Protein AF-A0A8T5R331-F1 (afdb_monomer)

Mean predicted aligned error: 13.22 Å

Radius of gyration: 28.79 Å; Cα contacts (8 Å, |Δi|>4): 575; chains: 1; bounding box: 111×55×76 Å

Solvent-accessible surface area (backbone atoms only — not comparable to full-atom values): 26277 Å² total; per-residue (Å²): 135,87,88,84,88,88,77,85,86,79,84,80,80,79,75,79,83,68,65,70,76,63,54,72,48,73,78,81,74,78,74,43,80,43,87,79,92,55,60,28,63,57,47,35,49,50,54,51,51,52,33,51,50,40,37,52,48,16,42,52,48,32,25,62,51,24,81,69,64,48,37,61,81,94,49,58,39,88,70,86,44,42,94,23,76,32,60,92,70,46,75,51,62,64,52,68,46,57,54,54,46,48,51,30,46,49,50,13,38,48,30,28,49,62,34,69,52,68,56,60,93,76,90,85,83,92,80,87,68,63,71,63,52,48,52,55,52,45,51,53,49,49,50,52,47,48,20,50,45,31,24,72,76,63,36,68,34,44,11,48,53,46,44,49,51,47,47,44,51,49,45,51,47,57,58,44,48,74,76,34,65,72,58,33,68,35,72,61,44,32,52,50,25,50,56,40,56,78,40,20,39,65,37,32,18,50,12,28,39,35,41,17,37,29,30,15,32,45,15,57,27,41,22,67,68,56,83,56,34,57,65,62,17,48,50,26,49,52,39,22,52,54,26,40,47,50,21,50,52,26,53,51,27,54,75,73,73,49,80,58,65,25,62,50,23,51,41,37,20,49,37,46,29,49,44,53,52,48,45,39,73,71,34,61,74,53,34,48,54,49,23,30,52,45,32,50,52,23,50,52,53,35,42,76,72,73,42,74,65,45,81,38,63,29,87,54,59,70,39,56,20,21,40,32,34,79,92,45,79,95,50,69,50,71,48,46,72,68,69,51,39,57,68,65,36,27,56,54,43,13,44,50,65,30,40,70,95,69,57,66,71,47,31,50,54,39,42,70,46,49,39,59,48,47,46,51,54,34,38,50,48,53,33,49,46,52,50,38,58,73,70,37,50,48,21,72,74,69,74,48,53,65,70,57,34,43,46,43,44,58,63,44,50,43,48,52,52,50,50,56,50,49,52,56,52,49,53,52,40,37,72,65,38,53,55,47,48,45,28,53,52,46,55,74,44,50,68,46,44,34,30,33,44,39,48,34,54,49,54,58,53,60,66,72,56,72,74,80,79,77,77,91,79,88,90,85,83,81,90,85,88,85,84,90,134

Secondary structure (DSSP, 8-state):
--------------PPPP-GGGGGSPPPPPPPP---SS-HHHHHHHHHHHHHHHHHHHHHHHHHHTTTSSS-TT--BTTTB-S-SS-TTGGG---HHHHHHHHHHHHHHHHHHHTT-----S-------SHHHHHHHHHHHHHHHHHHHHHHHH-HHHHHHHHHHHHHHHHHHHHHHTT-HHHHTSHHHHHHHHHHHHHHHHHHHHHHHHHHHHHHHHHHHHHHHTTT-HHHHHHHHHHHHHHHHHHHHHHHHHHTT---HHHHHHHHHHHHHHHHHHHHHH-HHHHHHHHHHHHHHHHHHHHHTT---EEE--TTT-SS-EEE-TTSTT-EEE--GGGGTHHHHHHHHHHHHH-SS--HHHHHHHHHHHHHHHHHHHHHHHHHHHHHHHS-HHHHHHT--HHHHHHIIIIIIHHHHHHHHHHHHHHHHHHH-HHHHHHHHHHHTGGGS--HHHHHHHHHHHHHSPPP-----------------

Foldseek 3Di:
DDDDDDDDDDDDPDDDDDDDVRNVADDQDAFAAFDPVDFLVRVQVVLVVLLVVLLVVLQVVCCVLCVNPSANPPDDDLQPGDPFLDPVVCLQVDRPLRLLLLVLLLLLLLLLLLLLFAADPDDDDDDDDPPVLCVVVCVVVVLLVVLVCLCVVSNNSSSSLSVSVVSLVVSVVSVVVVVVNVVSRRPNNNVSNVVSPLVSLQSNLVSLQSQLSSLSNCLSNCCVRVVRPNVSSVVSSVSSSLSNVLSVLSVSCSVVVHDQQLSQLVSQLSSQLSSVLSCLSSPVVNQLVLQLVLQVVLVVVLVVVVADWDFDADPRHRGRFWIDRPVQPPDIDGRGSNLSCSNVLSNQLSSLVSQPPDDPVLSCVLSVPSVVLSRVVSSVLSNQLSCCLRVVCQCVVVVDDSVVSNCCSVVPVSVVVVVVVSVVSVVVSCVSCVSSVVSVVSSVCSLSNNYSNSVVVVVVVVVVPDDPPPDPDDDDDDDDDDDDD

Structure (mmCIF, N/CA/C/O backbone):
data_AF-A0A8T5R331-F1
#
_entry.id   AF-A0A8T5R331-F1
#
loop_
_atom_site.group_PDB
_atom_site.id
_atom_site.type_symbol
_atom_site.label_atom_id
_atom_site.label_alt_id
_atom_site.label_comp_id
_atom_site.label_asym_id
_atom_site.label_entity_id
_atom_site.label_seq_id
_atom_site.pdbx_PDB_ins_code
_atom_site.Cartn_x
_atom_site.Cartn_y
_atom_site.Cartn_z
_atom_site.occupancy
_atom_site.B_iso_or_equiv
_atom_site.auth_seq_id
_atom_site.auth_comp_id
_atom_site.auth_asym_id
_atom_site.auth_atom_id
_atom_site.pdbx_PDB_model_num
ATOM 1 N N . MET A 1 1 ? -69.167 2.497 28.997 1.00 33.81 1 MET A N 1
ATOM 2 C CA . MET A 1 1 ? -68.947 1.147 28.441 1.00 33.81 1 MET A CA 1
ATOM 3 C C . MET A 1 1 ? -68.325 1.298 27.061 1.00 33.81 1 MET A C 1
ATOM 5 O O . MET A 1 1 ? -68.889 2.019 26.259 1.00 33.81 1 MET A O 1
ATOM 9 N N . ALA A 1 2 ? -67.152 0.680 26.890 1.00 30.20 2 ALA A N 1
ATOM 10 C CA . ALA A 1 2 ? -66.424 0.306 25.669 1.00 30.20 2 ALA A CA 1
ATOM 11 C C . ALA A 1 2 ? -66.342 1.267 24.458 1.00 30.20 2 ALA A C 1
ATOM 13 O O . ALA A 1 2 ? -67.303 1.500 23.734 1.00 30.20 2 ALA A O 1
ATOM 14 N N . THR A 1 3 ? -65.106 1.695 24.197 1.00 32.66 3 THR A N 1
ATOM 15 C CA . THR A 1 3 ? -64.553 2.220 22.944 1.00 32.66 3 THR A CA 1
ATOM 16 C C . THR A 1 3 ? -64.000 1.083 22.063 1.00 32.66 3 THR A C 1
ATOM 18 O O . THR A 1 3 ? -63.359 0.167 22.571 1.00 32.66 3 THR A O 1
ATOM 21 N N . SER A 1 4 ? -64.173 1.172 20.740 1.00 31.27 4 SER A N 1
ATOM 22 C CA . SER A 1 4 ? -63.392 0.455 19.708 1.00 31.27 4 SER A CA 1
ATOM 23 C C . SER A 1 4 ? -63.536 1.236 18.390 1.00 31.27 4 SER A C 1
ATOM 25 O O . SER A 1 4 ? -64.661 1.534 18.014 1.00 31.27 4 SER A O 1
ATOM 27 N N . GLY A 1 5 ? -62.516 1.662 17.642 1.00 28.34 5 GLY A N 1
ATOM 28 C CA . GLY A 1 5 ? -61.139 1.185 17.549 1.00 28.34 5 GLY A CA 1
ATOM 29 C C . GLY A 1 5 ? -60.951 0.402 16.246 1.00 28.34 5 GLY A C 1
ATOM 30 O O . GLY A 1 5 ? -60.851 -0.816 16.293 1.00 28.34 5 GLY A O 1
ATOM 31 N N . THR A 1 6 ? -60.935 1.078 15.092 1.00 28.17 6 THR A N 1
ATOM 32 C CA . THR A 1 6 ? -60.558 0.492 13.792 1.00 28.17 6 THR A CA 1
ATOM 33 C C . THR A 1 6 ? -59.175 1.001 13.395 1.00 28.17 6 THR A C 1
ATOM 35 O O . THR A 1 6 ? -59.018 2.171 13.055 1.00 28.17 6 THR A O 1
ATOM 38 N N . THR A 1 7 ? -58.172 0.127 13.465 1.00 33.16 7 THR A N 1
ATOM 39 C CA . THR A 1 7 ? -56.818 0.358 12.943 1.00 33.16 7 THR A CA 1
ATOM 40 C C . THR A 1 7 ? -56.583 -0.504 11.709 1.00 33.16 7 THR A C 1
ATOM 42 O O . THR A 1 7 ? -56.730 -1.725 11.771 1.00 33.16 7 THR A O 1
ATOM 45 N N . ASP A 1 8 ? -56.192 0.162 10.624 1.00 30.70 8 ASP A N 1
ATOM 46 C CA . ASP A 1 8 ? -55.726 -0.398 9.357 1.00 30.70 8 ASP A CA 1
ATOM 47 C C . ASP A 1 8 ? -54.568 -1.391 9.535 1.00 30.70 8 ASP A C 1
ATOM 49 O O . ASP A 1 8 ? -53.569 -1.117 10.206 1.00 30.70 8 ASP A O 1
ATOM 53 N N . ALA A 1 9 ? -54.680 -2.535 8.861 1.00 32.44 9 ALA A N 1
ATOM 54 C CA . ALA A 1 9 ? -53.625 -3.528 8.739 1.00 32.44 9 ALA A CA 1
ATOM 55 C C . ALA A 1 9 ? -52.688 -3.169 7.571 1.00 32.44 9 ALA A C 1
ATOM 57 O O . ALA A 1 9 ? -52.992 -3.408 6.404 1.00 32.44 9 ALA A O 1
ATOM 58 N N . GLY A 1 10 ? -51.516 -2.614 7.890 1.00 29.31 10 GLY A N 1
ATOM 59 C CA . GLY A 1 10 ? -50.411 -2.447 6.946 1.00 29.31 10 GLY A CA 1
ATOM 60 C C . GLY A 1 10 ? -49.693 -3.774 6.685 1.00 29.31 10 GLY A C 1
ATOM 61 O O . GLY A 1 10 ? -49.099 -4.364 7.584 1.00 29.31 10 GLY A O 1
ATOM 62 N N . THR A 1 11 ? -49.719 -4.239 5.438 1.00 31.70 11 THR A N 1
ATOM 63 C CA . THR A 1 11 ? -49.038 -5.452 4.969 1.00 31.70 11 THR A CA 1
ATOM 64 C C . THR A 1 11 ? -47.511 -5.335 5.076 1.00 31.70 11 THR A C 1
ATOM 66 O O . THR A 1 11 ? -46.875 -4.598 4.316 1.00 31.70 11 THR A O 1
ATOM 69 N N . THR A 1 12 ? -46.893 -6.109 5.967 1.00 34.09 12 THR A N 1
ATOM 70 C CA . THR A 1 12 ? -45.449 -6.371 5.984 1.00 34.09 12 THR A CA 1
ATOM 71 C C . THR A 1 12 ? -45.083 -7.286 4.815 1.00 34.09 12 THR A C 1
ATOM 73 O O . THR A 1 12 ? -45.398 -8.471 4.785 1.00 34.09 12 THR A O 1
ATOM 76 N N . LYS A 1 13 ? -44.406 -6.724 3.811 1.00 33.16 13 LYS A N 1
ATOM 77 C CA . LYS A 1 13 ? -43.889 -7.455 2.648 1.00 33.16 13 LYS A CA 1
ATOM 78 C C . LYS A 1 13 ? -42.747 -8.380 3.092 1.00 33.16 13 LYS A C 1
ATOM 80 O O . LYS A 1 13 ? -41.598 -7.949 3.202 1.00 33.16 13 LYS A O 1
ATOM 85 N N . GLU A 1 14 ? -43.070 -9.638 3.370 1.00 36.59 14 GLU A N 1
ATOM 86 C CA . GLU A 1 14 ? -42.118 -10.682 3.749 1.00 36.59 14 GLU A CA 1
ATOM 87 C C . GLU A 1 14 ? -41.097 -10.892 2.610 1.00 36.59 14 GLU A C 1
ATOM 89 O O . GLU A 1 14 ? -41.436 -11.275 1.485 1.00 36.59 14 GLU A O 1
ATOM 94 N N . ARG A 1 15 ? -39.828 -10.530 2.846 1.00 42.31 15 ARG A N 1
ATOM 95 C CA . ARG A 1 15 ? -38.770 -10.624 1.826 1.00 42.31 15 ARG A CA 1
ATOM 96 C C . ARG A 1 15 ? -38.346 -12.084 1.661 1.00 42.31 15 ARG A C 1
ATOM 98 O O . ARG A 1 15 ? -37.941 -12.720 2.629 1.00 42.31 15 ARG A O 1
ATOM 105 N N . ARG A 1 16 ? -38.384 -12.591 0.420 1.00 43.28 16 ARG A N 1
ATOM 106 C CA . ARG A 1 16 ? -37.976 -13.967 0.078 1.00 43.28 16 ARG A CA 1
ATOM 107 C C . ARG A 1 16 ? -36.545 -14.278 0.562 1.00 43.28 16 ARG A C 1
ATOM 109 O O . ARG A 1 16 ? -35.665 -13.426 0.409 1.00 43.28 16 ARG A O 1
ATOM 116 N N . PRO A 1 17 ? -36.284 -15.495 1.072 1.00 44.50 17 PRO A N 1
ATOM 117 C CA . PRO A 1 17 ? -34.953 -15.901 1.507 1.00 44.50 17 PRO A CA 1
ATOM 118 C C . PRO A 1 17 ? -33.964 -15.939 0.332 1.00 44.50 17 PRO A C 1
ATOM 120 O O . PRO A 1 17 ? -34.271 -16.437 -0.752 1.00 44.50 17 PRO A O 1
ATOM 123 N N . LEU A 1 18 ? -32.761 -15.398 0.551 1.00 46.50 18 LEU A N 1
ATOM 124 C CA . LEU A 1 18 ? -31.665 -15.429 -0.421 1.00 46.50 18 LEU A CA 1
ATOM 125 C C . LEU A 1 18 ? -31.154 -16.870 -0.585 1.00 46.50 18 LEU A C 1
ATOM 127 O O . LEU A 1 18 ? -30.827 -17.522 0.403 1.00 46.50 18 LEU A O 1
ATOM 131 N N . THR A 1 19 ? -31.039 -17.350 -1.824 1.00 46.94 19 THR A N 1
ATOM 132 C CA . THR A 1 19 ? -30.515 -18.685 -2.163 1.00 46.94 19 THR A CA 1
ATOM 133 C C . THR A 1 19 ? -29.157 -18.602 -2.880 1.00 46.94 19 THR A C 1
ATOM 135 O O . THR A 1 19 ? -28.796 -17.579 -3.469 1.00 46.94 19 THR A O 1
ATOM 138 N N . GLY A 1 20 ? -28.362 -19.676 -2.810 1.00 55.81 20 GLY A N 1
ATOM 139 C CA . GLY A 1 20 ? -27.082 -19.798 -3.525 1.00 55.81 20 GLY A CA 1
ATOM 140 C C . GLY A 1 20 ? -25.927 -18.980 -2.929 1.00 55.81 20 GLY A C 1
ATOM 141 O O . GLY A 1 20 ? -25.828 -18.801 -1.716 1.00 55.81 20 GLY A O 1
ATOM 142 N N . TRP A 1 21 ? -25.021 -18.477 -3.776 1.00 46.25 21 TRP A N 1
ATOM 143 C CA . TRP A 1 21 ? -23.855 -17.683 -3.346 1.00 46.25 21 TRP A CA 1
ATOM 144 C C . TRP A 1 21 ? -24.245 -16.393 -2.604 1.00 46.25 21 TRP A C 1
ATOM 146 O O . TRP A 1 21 ? -23.499 -15.933 -1.743 1.00 46.25 21 TRP A O 1
ATOM 156 N N . ARG A 1 22 ? -25.447 -15.857 -2.864 1.00 43.72 22 ARG A N 1
ATOM 157 C CA . ARG A 1 22 ? -26.000 -14.684 -2.169 1.00 43.72 22 ARG A CA 1
ATOM 158 C C . ARG A 1 22 ? -26.316 -14.951 -0.698 1.00 43.72 22 ARG A C 1
ATOM 160 O O . ARG A 1 22 ? -26.233 -14.029 0.100 1.00 43.72 22 ARG A O 1
ATOM 167 N N . ALA A 1 23 ? -26.608 -16.198 -0.322 1.00 55.00 23 ALA A N 1
ATOM 168 C CA . ALA A 1 23 ? -26.768 -16.586 1.082 1.00 55.00 23 ALA A CA 1
ATOM 169 C C . ALA A 1 23 ? -25.434 -16.576 1.854 1.00 55.00 23 ALA A C 1
ATOM 171 O O . ALA A 1 23 ? -25.432 -16.521 3.081 1.00 55.00 23 ALA A O 1
ATOM 172 N N . LYS A 1 24 ? -24.301 -16.633 1.137 1.00 51.09 24 LYS A N 1
ATOM 173 C CA . LYS A 1 24 ? -22.944 -16.555 1.703 1.00 51.09 24 LYS A CA 1
ATOM 174 C C . LYS A 1 24 ? -22.412 -15.122 1.777 1.00 51.09 2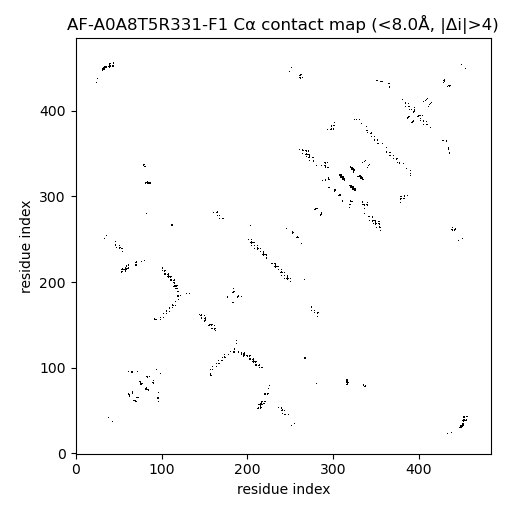4 LYS A C 1
ATOM 176 O O . LYS A 1 24 ? -21.354 -14.915 2.370 1.00 51.09 24 LYS A O 1
ATOM 181 N N . LEU A 1 25 ? -23.106 -14.152 1.175 1.00 48.53 25 LEU A N 1
ATOM 182 C CA . LEU A 1 25 ? -22.772 -12.746 1.361 1.00 48.53 25 LEU A CA 1
ATOM 183 C C . LEU A 1 25 ? -23.097 -12.349 2.807 1.00 48.53 25 LEU A C 1
ATOM 185 O O . LEU A 1 25 ? -24.138 -12.760 3.330 1.00 48.53 25 LEU A O 1
ATOM 189 N N . PRO A 1 26 ? -22.238 -11.555 3.464 1.00 51.84 26 PRO A N 1
ATOM 190 C CA . PRO A 1 26 ? -22.545 -11.015 4.780 1.00 51.84 26 PRO A CA 1
ATOM 191 C C . PRO A 1 26 ? -23.885 -10.282 4.728 1.00 51.84 26 PRO A C 1
ATOM 193 O O . PRO A 1 26 ? -24.107 -9.462 3.833 1.00 51.84 26 PRO A O 1
ATOM 196 N N . ARG A 1 27 ? -24.783 -10.565 5.680 1.00 51.75 27 ARG A N 1
ATOM 197 C CA . ARG A 1 27 ? -25.959 -9.711 5.871 1.00 51.75 27 ARG A CA 1
ATOM 198 C C . ARG A 1 27 ? -25.455 -8.312 6.200 1.00 51.75 27 ARG A C 1
ATOM 200 O O . ARG A 1 27 ? -24.646 -8.162 7.113 1.00 51.75 27 ARG A O 1
ATOM 207 N N . ILE A 1 28 ? -25.927 -7.326 5.445 1.00 52.62 28 ILE A N 1
ATOM 208 C CA . ILE A 1 28 ? -25.675 -5.915 5.730 1.00 52.62 28 ILE A CA 1
ATOM 209 C C . ILE A 1 28 ? -26.289 -5.638 7.110 1.00 52.62 28 ILE A C 1
ATOM 211 O O . ILE A 1 28 ? -27.498 -5.835 7.250 1.00 52.62 28 ILE A O 1
ATOM 215 N N . PRO A 1 29 ? -25.494 -5.265 8.129 1.00 56.00 29 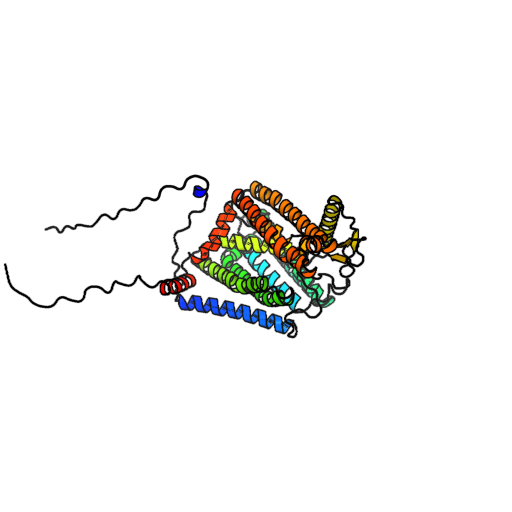PRO A N 1
ATOM 216 C CA . PRO A 1 29 ? -26.029 -4.955 9.447 1.00 56.00 29 PRO A CA 1
ATOM 217 C C . PRO A 1 29 ? -26.989 -3.770 9.365 1.00 56.00 29 PRO A C 1
ATOM 219 O O . PRO A 1 29 ? -26.751 -2.833 8.596 1.00 56.00 29 PRO A O 1
ATOM 222 N N . ASP A 1 30 ? -28.047 -3.796 10.174 1.00 57.00 30 ASP A N 1
ATOM 223 C CA . ASP A 1 30 ? -28.920 -2.635 10.302 1.00 57.00 30 ASP A CA 1
ATOM 224 C C . ASP A 1 30 ? -28.111 -1.426 10.806 1.00 57.00 30 ASP A C 1
ATOM 226 O O . ASP A 1 30 ? -27.179 -1.591 11.604 1.00 57.00 30 ASP A O 1
ATOM 230 N N . PRO A 1 31 ? -28.414 -0.205 10.333 1.00 61.38 31 PRO A N 1
ATOM 231 C CA . PRO A 1 31 ? -27.688 0.984 10.754 1.00 61.38 31 PRO A CA 1
ATOM 232 C C . PRO A 1 31 ? -27.760 1.168 12.274 1.00 61.38 31 PRO A C 1
ATOM 234 O O . PRO A 1 31 ? -28.848 1.166 12.845 1.00 61.38 31 PRO A O 1
ATOM 237 N N . VAL A 1 32 ? -26.610 1.379 12.914 1.00 65.56 32 VAL A N 1
ATOM 238 C CA . VAL A 1 32 ? -26.518 1.608 14.364 1.00 65.56 32 VAL A CA 1
ATOM 239 C C . VAL A 1 32 ? -26.364 3.102 14.609 1.00 65.56 32 VAL A C 1
ATOM 241 O O . VAL A 1 32 ? -25.391 3.685 14.141 1.00 65.56 32 VAL A O 1
ATOM 244 N N . ASP A 1 33 ? -27.306 3.716 15.325 1.00 71.38 33 ASP A N 1
ATOM 245 C CA . ASP A 1 33 ? -27.186 5.098 15.797 1.00 71.38 33 ASP A CA 1
ATOM 246 C C . ASP A 1 33 ? -26.241 5.159 17.005 1.00 71.38 33 ASP A C 1
ATOM 248 O O . ASP A 1 33 ? -26.466 4.500 18.019 1.00 71.38 33 ASP A O 1
ATOM 252 N N . VAL A 1 34 ? -25.154 5.929 16.883 1.00 73.50 34 VAL A N 1
ATOM 253 C CA . VAL A 1 34 ? -24.134 6.056 17.933 1.00 73.50 34 VAL A CA 1
ATOM 254 C C . VAL A 1 34 ? -24.142 7.475 18.485 1.00 73.50 34 VAL A C 1
ATOM 256 O O . VAL A 1 34 ? -23.638 8.408 17.857 1.00 73.50 34 VAL A O 1
ATOM 259 N N . GLU A 1 35 ? -24.665 7.648 19.696 1.00 73.50 35 GLU A N 1
ATOM 260 C CA . GLU A 1 35 ? -24.615 8.930 20.399 1.00 73.50 35 GLU A CA 1
ATOM 261 C C . GLU A 1 35 ? -23.285 9.091 21.151 1.00 73.50 35 GLU A C 1
ATOM 263 O O . GLU A 1 35 ? -22.991 8.388 22.115 1.00 73.50 35 GLU A O 1
ATOM 268 N N . LEU A 1 36 ? -22.453 10.043 20.712 1.00 68.56 36 LEU A N 1
ATOM 269 C CA . LEU A 1 36 ? -21.173 10.367 21.366 1.00 68.56 36 LEU A CA 1
ATOM 270 C C . LEU A 1 36 ? -21.259 11.576 22.314 1.00 68.56 36 LEU A C 1
ATOM 272 O O . LEU A 1 36 ? -20.227 12.019 22.818 1.00 68.56 36 LEU A O 1
ATOM 276 N N . GLY A 1 37 ? -22.453 12.145 22.522 1.00 76.00 37 GLY A N 1
ATOM 277 C CA . GLY A 1 37 ? -22.639 13.371 23.312 1.00 76.00 37 GLY A CA 1
ATOM 278 C C . GLY A 1 37 ? -22.007 14.622 22.682 1.00 76.00 37 GLY A C 1
ATOM 279 O O . GLY A 1 37 ? -21.767 15.613 23.366 1.00 76.00 37 GLY A O 1
ATOM 280 N N . VAL A 1 38 ? -21.703 14.581 21.380 1.00 81.25 38 VAL A N 1
ATOM 281 C CA . VAL A 1 38 ? -21.142 15.698 20.608 1.00 81.25 38 VAL A CA 1
ATOM 282 C C . VAL A 1 38 ? -22.070 15.989 19.438 1.00 81.25 38 VAL A C 1
ATOM 284 O O . VAL A 1 38 ? -22.464 15.074 18.718 1.00 81.25 38 VAL A O 1
ATOM 287 N N . ALA A 1 39 ? -22.386 17.268 19.225 1.00 87.00 39 ALA A N 1
ATOM 288 C CA . ALA A 1 39 ? -23.227 17.691 18.112 1.00 87.00 39 ALA A CA 1
ATOM 289 C C . ALA A 1 39 ? -22.645 17.221 16.756 1.00 87.00 39 ALA A C 1
ATOM 291 O O . ALA A 1 39 ? -21.458 17.469 16.506 1.00 87.00 39 ALA A O 1
ATOM 292 N N . PRO A 1 40 ? -23.459 16.637 15.850 1.00 88.62 40 PRO A N 1
ATOM 293 C CA . PRO A 1 40 ? -23.015 16.125 14.548 1.00 88.62 40 PRO A CA 1
ATOM 294 C C . PRO A 1 40 ? -22.138 17.097 13.751 1.00 88.62 40 PRO A C 1
ATOM 296 O O . PRO A 1 40 ? -21.028 16.765 13.339 1.00 88.62 40 PRO A O 1
ATOM 299 N N . LYS A 1 41 ? -22.589 18.352 13.627 1.00 89.75 41 LYS A N 1
ATOM 300 C CA . LYS A 1 41 ? -21.849 19.418 12.935 1.00 89.75 41 LYS A CA 1
ATOM 301 C C . LYS A 1 41 ? -20.485 19.695 13.576 1.00 89.75 41 LYS A C 1
ATOM 303 O O . LYS A 1 41 ? -19.507 19.903 12.868 1.00 89.75 41 LYS A O 1
ATOM 308 N N . LYS A 1 42 ? -20.407 19.692 14.912 1.00 90.88 42 LYS A N 1
ATOM 309 C CA . LYS A 1 42 ? -19.153 19.938 15.638 1.00 90.88 42 LYS A CA 1
ATOM 310 C C . LYS A 1 42 ? -18.158 18.809 15.382 1.00 90.88 42 LYS A C 1
ATOM 312 O O . LYS A 1 42 ? -17.014 19.093 15.058 1.00 90.88 42 LYS A O 1
ATOM 317 N N . ALA A 1 43 ? -18.602 17.554 15.464 1.00 89.81 43 ALA A N 1
ATOM 318 C CA . ALA A 1 43 ? -17.752 16.397 15.193 1.00 89.81 43 ALA A CA 1
ATOM 319 C C . ALA A 1 43 ? -17.227 16.383 13.748 1.00 89.81 43 ALA A C 1
ATOM 321 O O . ALA A 1 43 ? -16.030 16.188 13.542 1.00 89.81 43 ALA A O 1
ATOM 322 N N . PHE A 1 44 ? -18.099 16.645 12.766 1.00 93.19 44 PHE A N 1
ATOM 323 C CA . PHE A 1 44 ? -17.709 16.746 11.359 1.00 93.19 44 PHE A CA 1
ATOM 324 C C . PHE A 1 44 ? -16.675 17.853 11.134 1.00 93.19 44 PHE A C 1
ATOM 326 O O . PHE A 1 44 ? -15.618 17.592 10.566 1.00 93.19 44 PHE A O 1
ATOM 333 N N . ASN A 1 45 ? -16.937 19.062 11.642 1.00 93.62 45 ASN A N 1
ATOM 334 C CA . ASN A 1 45 ? -16.008 20.182 11.513 1.00 93.62 45 ASN A CA 1
ATOM 335 C C . ASN A 1 45 ? -14.661 19.871 12.169 1.00 93.62 45 ASN A C 1
ATOM 337 O O . ASN A 1 45 ? -13.628 20.133 11.572 1.00 93.62 45 ASN A O 1
ATOM 341 N N . THR A 1 46 ? -14.650 19.269 13.362 1.00 92.19 46 THR A N 1
ATOM 342 C CA . THR A 1 46 ? -13.401 18.877 14.026 1.00 92.19 46 THR A CA 1
ATOM 343 C C . THR A 1 46 ? -12.602 17.879 13.190 1.00 92.19 46 THR A C 1
ATOM 345 O O . THR A 1 46 ? -11.407 18.083 13.001 1.00 92.19 46 THR A O 1
ATOM 348 N N . TRP A 1 47 ? -13.233 16.829 12.657 1.00 95.12 47 TRP A N 1
ATOM 349 C CA . TRP A 1 47 ? -12.547 15.866 11.788 1.00 95.12 47 TRP A CA 1
ATOM 350 C C . TRP A 1 47 ? -12.011 16.518 10.509 1.00 95.12 47 TRP A C 1
ATOM 352 O O . TRP A 1 47 ? -10.855 16.288 10.146 1.00 95.12 47 TRP A O 1
ATOM 362 N N . LEU A 1 48 ? -12.818 17.356 9.855 1.00 96.00 48 LEU A N 1
ATOM 363 C CA . LEU A 1 48 ? -12.425 18.041 8.628 1.00 96.00 48 LEU A CA 1
ATOM 364 C C . LEU A 1 48 ? -11.245 18.984 8.884 1.00 96.00 48 LEU A C 1
ATOM 366 O O . LEU A 1 48 ? -10.237 18.902 8.189 1.00 96.00 48 LEU A O 1
ATOM 370 N N . THR A 1 49 ? -11.332 19.823 9.919 1.00 95.31 49 THR A N 1
ATOM 371 C CA . THR A 1 49 ? -10.261 20.747 10.310 1.00 95.31 49 THR A CA 1
ATOM 372 C C . THR A 1 49 ? -8.977 20.003 10.656 1.00 95.31 49 THR A C 1
ATOM 374 O O . THR A 1 49 ? -7.916 20.406 10.195 1.00 95.31 49 THR A O 1
ATOM 377 N N . LEU A 1 50 ? -9.049 18.904 11.415 1.00 93.69 50 LEU A N 1
ATOM 378 C CA . LEU A 1 50 ? -7.865 18.103 11.737 1.00 93.69 50 LEU A CA 1
ATOM 379 C C . LEU A 1 50 ? -7.242 17.470 10.489 1.00 93.69 50 LEU A C 1
ATOM 381 O O . LEU A 1 50 ? -6.025 17.482 10.351 1.00 93.69 50 LEU A O 1
ATOM 385 N N . SER A 1 51 ? -8.057 16.951 9.570 1.00 95.81 51 SER A N 1
ATOM 386 C CA . SER A 1 51 ? -7.562 16.328 8.335 1.00 95.81 51 SER A CA 1
ATOM 387 C C . SER A 1 51 ? -6.883 17.350 7.422 1.00 95.81 51 SER A C 1
ATOM 389 O O . SER A 1 51 ? -5.785 17.099 6.935 1.00 95.81 51 SER A O 1
ATOM 391 N N . VAL A 1 52 ? -7.490 18.531 7.258 1.00 96.81 52 VAL A N 1
ATOM 392 C CA . VAL A 1 52 ? -6.895 19.648 6.507 1.00 96.81 52 VAL A CA 1
ATOM 393 C C . VAL A 1 52 ? -5.617 20.143 7.182 1.00 96.81 52 VAL A C 1
ATOM 395 O O . VAL A 1 52 ? -4.633 20.384 6.494 1.00 96.81 52 VAL A O 1
ATOM 398 N N . ALA A 1 53 ? -5.596 20.252 8.513 1.00 95.62 53 ALA A N 1
ATOM 399 C CA . ALA A 1 53 ? -4.404 20.663 9.248 1.00 95.62 53 ALA A CA 1
ATOM 400 C C . ALA A 1 53 ? -3.252 19.659 9.087 1.00 95.62 53 ALA A C 1
ATOM 402 O O . ALA A 1 53 ? -2.121 20.078 8.875 1.00 95.62 53 ALA A O 1
ATOM 403 N N . ILE A 1 54 ? -3.530 18.350 9.135 1.00 94.44 54 ILE A N 1
ATOM 404 C CA . ILE A 1 54 ? -2.525 17.302 8.886 1.00 94.44 54 ILE A CA 1
ATOM 405 C C . ILE A 1 54 ? -2.001 17.390 7.453 1.00 94.44 54 ILE A C 1
ATOM 407 O O . ILE A 1 54 ? -0.791 17.338 7.252 1.00 94.44 54 ILE A O 1
ATOM 411 N N . LEU A 1 55 ? -2.891 17.556 6.469 1.00 95.19 55 LEU A N 1
ATOM 412 C CA . LEU A 1 55 ? -2.496 17.699 5.070 1.00 95.19 55 LEU A CA 1
ATOM 413 C C . LEU A 1 55 ? -1.614 18.939 4.866 1.00 95.19 55 LEU A C 1
ATOM 415 O O . LEU A 1 55 ? -0.512 18.823 4.344 1.00 95.19 55 LEU A O 1
ATOM 419 N N . ALA A 1 56 ? -2.057 20.106 5.337 1.00 94.62 56 ALA A N 1
ATOM 420 C CA . ALA A 1 56 ? -1.312 21.357 5.219 1.00 94.62 56 ALA A CA 1
ATOM 421 C C . ALA A 1 56 ? 0.037 21.304 5.952 1.00 94.62 56 ALA A C 1
ATOM 423 O O . ALA A 1 56 ? 1.038 21.777 5.421 1.00 94.62 56 ALA A O 1
ATOM 424 N N . ALA A 1 57 ? 0.084 20.695 7.141 1.00 92.81 57 ALA A N 1
ATOM 425 C CA . ALA A 1 57 ? 1.326 20.503 7.880 1.00 92.81 57 ALA A CA 1
ATOM 426 C C . ALA A 1 57 ? 2.287 19.563 7.144 1.00 92.81 57 ALA A C 1
ATOM 428 O O . ALA A 1 57 ? 3.473 19.859 7.078 1.00 92.81 57 ALA A O 1
ATOM 429 N N . GLY A 1 58 ? 1.792 18.465 6.562 1.00 90.19 58 GLY A N 1
ATOM 430 C CA . GLY A 1 58 ? 2.614 17.552 5.767 1.00 90.19 58 GLY A CA 1
ATOM 431 C C . GLY A 1 58 ? 3.182 18.219 4.513 1.00 90.19 58 GLY A C 1
ATOM 432 O O . GLY A 1 58 ? 4.373 18.095 4.249 1.00 90.19 58 GLY A O 1
ATOM 433 N N . ILE A 1 59 ? 2.363 18.996 3.800 1.00 90.06 59 ILE A N 1
ATOM 434 C CA . ILE A 1 59 ? 2.784 19.782 2.631 1.00 90.06 59 ILE A CA 1
ATOM 435 C C . ILE A 1 59 ? 3.827 20.836 3.023 1.00 90.06 59 ILE A C 1
ATOM 437 O O . ILE A 1 59 ? 4.877 20.934 2.394 1.00 90.06 59 ILE A O 1
ATOM 441 N N . GLY A 1 60 ? 3.571 21.606 4.085 1.00 89.44 60 GLY A N 1
ATOM 442 C CA . GLY A 1 60 ? 4.507 22.621 4.572 1.00 89.44 60 GLY A CA 1
ATOM 443 C C . GLY A 1 60 ? 5.815 22.021 5.087 1.00 89.44 60 GLY A C 1
ATOM 444 O O . GLY A 1 60 ? 6.880 22.594 4.878 1.00 89.44 60 GLY A O 1
ATOM 445 N N . LEU A 1 61 ? 5.751 20.845 5.718 1.00 87.19 61 LEU A N 1
ATOM 446 C CA . LEU A 1 61 ? 6.931 20.124 6.178 1.00 87.19 61 LEU A CA 1
ATOM 447 C C . LEU A 1 61 ? 7.725 19.536 5.009 1.00 87.19 61 LEU A C 1
ATOM 449 O O . LEU A 1 61 ? 8.945 19.605 5.043 1.00 87.19 61 LEU A O 1
ATOM 453 N N . ASN A 1 62 ? 7.067 19.020 3.966 1.00 86.81 62 ASN A N 1
ATOM 454 C CA . ASN A 1 62 ? 7.736 18.647 2.719 1.00 86.81 62 ASN A CA 1
ATOM 455 C C . ASN A 1 62 ? 8.474 19.859 2.130 1.00 86.81 62 ASN A C 1
ATOM 457 O O . ASN A 1 62 ? 9.678 19.763 1.931 1.00 86.81 62 ASN A O 1
ATOM 461 N N . TRP A 1 63 ? 7.806 21.004 1.952 1.00 87.62 63 TRP A N 1
ATOM 462 C CA . TRP A 1 63 ? 8.430 22.229 1.434 1.00 87.62 63 TRP A CA 1
ATOM 463 C C . TRP A 1 63 ? 9.646 22.662 2.259 1.00 87.62 63 TRP A C 1
ATOM 465 O O . TRP A 1 63 ? 10.715 22.906 1.711 1.00 87.62 63 TRP A O 1
ATOM 475 N N . TYR A 1 64 ? 9.503 22.698 3.586 1.00 87.12 64 TYR A N 1
ATOM 476 C CA . TYR A 1 64 ? 10.586 23.073 4.493 1.00 87.12 64 TYR A CA 1
ATOM 477 C C . TYR A 1 64 ? 11.761 22.092 4.435 1.00 87.12 64 TYR A C 1
ATOM 479 O O . TYR A 1 64 ? 12.908 22.508 4.347 1.00 87.12 64 TYR A O 1
ATOM 487 N N . LEU A 1 65 ? 11.480 20.786 4.464 1.00 81.56 65 LEU A N 1
ATOM 488 C CA . LEU A 1 65 ? 12.506 19.744 4.443 1.00 81.56 65 LEU A CA 1
ATOM 489 C C . LEU A 1 65 ? 13.122 19.530 3.065 1.00 81.56 65 LEU A C 1
ATOM 491 O O . LEU A 1 65 ? 14.023 18.710 2.985 1.00 81.56 65 LEU A O 1
ATOM 495 N N . THR A 1 66 ? 12.621 20.189 2.017 1.00 78.81 66 THR A N 1
ATOM 496 C CA . THR A 1 66 ? 13.122 20.147 0.631 1.00 78.81 66 THR A CA 1
ATOM 497 C C . THR A 1 66 ? 13.711 21.484 0.186 1.00 78.81 66 THR A C 1
ATOM 499 O O . THR A 1 66 ? 13.869 21.721 -1.010 1.00 78.81 66 THR A O 1
ATOM 502 N N . ASP A 1 67 ? 13.992 22.388 1.131 1.00 83.56 67 ASP A N 1
ATOM 503 C CA . ASP A 1 67 ? 14.512 23.735 0.861 1.00 83.56 67 ASP A CA 1
ATOM 504 C C . ASP A 1 67 ? 13.688 24.502 -0.192 1.00 83.56 67 ASP A C 1
ATOM 506 O O . ASP A 1 67 ? 14.190 25.279 -1.001 1.00 83.56 67 ASP A O 1
ATOM 510 N N . GLY A 1 68 ? 12.376 24.267 -0.181 1.00 82.56 68 GLY A N 1
ATOM 511 C CA . GLY A 1 68 ? 11.403 24.922 -1.040 1.00 82.56 68 GLY A CA 1
ATOM 512 C C . GLY A 1 68 ? 11.234 24.334 -2.441 1.00 82.56 68 GLY A C 1
ATOM 513 O O . GLY A 1 68 ? 10.507 24.915 -3.248 1.00 82.56 68 GLY A O 1
ATOM 514 N N . THR A 1 69 ? 11.862 23.193 -2.729 1.00 78.81 69 THR A N 1
ATOM 515 C CA . THR A 1 69 ? 11.829 22.561 -4.058 1.00 78.81 69 THR A CA 1
ATOM 516 C C . THR A 1 69 ? 10.722 21.517 -4.230 1.00 78.81 69 THR A C 1
ATOM 518 O O . THR A 1 69 ? 10.485 21.089 -5.355 1.00 78.81 69 THR A O 1
ATOM 521 N N . TRP A 1 70 ? 10.004 21.139 -3.158 1.00 79.44 70 TRP A N 1
ATOM 522 C CA . TRP A 1 70 ? 8.900 20.149 -3.122 1.00 79.44 70 TRP A CA 1
ATOM 523 C C . TRP A 1 70 ? 9.299 18.688 -3.393 1.00 79.44 70 TRP A C 1
ATOM 525 O O . TRP A 1 70 ? 8.629 17.736 -2.971 1.00 79.44 70 TRP A O 1
ATOM 535 N N . MET A 1 71 ? 10.422 18.507 -4.067 1.00 71.75 71 MET A N 1
ATOM 536 C CA . MET A 1 71 ? 11.112 17.251 -4.306 1.00 71.75 71 MET A CA 1
ATOM 537 C C . MET A 1 71 ? 12.434 17.254 -3.548 1.00 71.75 71 MET A C 1
ATOM 539 O O . MET A 1 71 ? 12.903 18.298 -3.125 1.00 71.75 71 MET A O 1
ATOM 543 N N . VAL A 1 72 ? 13.049 16.101 -3.331 1.00 61.78 72 VAL A N 1
ATOM 544 C CA . VAL A 1 72 ? 14.365 16.096 -2.694 1.00 61.78 72 VAL A CA 1
ATOM 545 C C . VAL A 1 72 ? 15.420 16.568 -3.710 1.00 61.78 72 VAL A C 1
ATOM 547 O O . VAL A 1 72 ? 15.514 15.951 -4.773 1.00 61.78 72 VAL A O 1
ATOM 550 N N . PRO A 1 73 ? 16.205 17.634 -3.442 1.00 47.53 73 PRO A N 1
ATOM 551 C CA . PRO A 1 73 ? 17.284 18.054 -4.334 1.00 47.53 73 PRO A CA 1
ATOM 552 C C . PRO A 1 73 ? 18.352 16.953 -4.438 1.00 47.53 73 PRO A C 1
ATOM 554 O O . PRO A 1 73 ? 18.853 16.476 -3.424 1.00 47.53 73 PRO A O 1
ATOM 557 N N . GLU A 1 74 ? 18.684 16.536 -5.662 1.00 47.25 74 GLU A N 1
ATOM 558 C CA . GLU A 1 74 ? 19.736 15.550 -5.999 1.00 47.25 74 GLU A CA 1
ATOM 559 C C . GLU A 1 74 ? 19.603 14.103 -5.467 1.00 47.25 74 GLU A C 1
ATOM 561 O O . GLU A 1 74 ? 20.464 13.280 -5.776 1.00 47.25 74 GLU A O 1
ATOM 566 N N . SER A 1 75 ? 18.517 13.711 -4.791 1.00 38.34 75 SER A N 1
ATOM 567 C CA . SER A 1 75 ? 18.192 12.288 -4.591 1.00 38.34 75 SER A CA 1
ATOM 568 C C . SER A 1 75 ? 16.927 11.946 -5.383 1.00 38.34 75 SER A C 1
ATOM 570 O O . SER A 1 75 ? 15.836 12.409 -5.071 1.00 38.34 75 SER A O 1
ATOM 572 N N . VAL A 1 76 ? 17.055 11.227 -6.493 1.00 39.22 76 VAL A N 1
ATOM 573 C CA . VAL A 1 76 ? 16.952 9.769 -6.424 1.00 39.22 76 VAL A CA 1
ATOM 574 C C . VAL A 1 76 ? 15.545 9.385 -5.935 1.00 39.22 76 VAL A C 1
ATOM 576 O O . VAL A 1 76 ? 15.245 9.224 -4.757 1.00 39.22 76 VAL A O 1
ATOM 579 N N . ASP A 1 77 ? 14.688 9.349 -6.934 1.00 40.97 77 ASP A N 1
ATOM 580 C CA . ASP A 1 77 ? 13.298 8.963 -6.990 1.00 40.97 77 ASP A CA 1
ATOM 581 C C . ASP A 1 77 ? 13.070 7.518 -6.488 1.00 40.97 77 ASP A C 1
ATOM 583 O O . ASP A 1 77 ? 13.561 6.532 -7.037 1.00 40.97 77 ASP A O 1
ATOM 587 N N . LEU A 1 78 ? 12.298 7.388 -5.406 1.00 42.41 78 LEU A N 1
ATOM 588 C CA . LEU A 1 78 ? 12.018 6.105 -4.752 1.00 42.41 78 LEU A CA 1
ATOM 589 C C . LEU A 1 78 ? 11.005 5.229 -5.523 1.00 42.41 78 LEU A C 1
ATOM 591 O O . LEU A 1 78 ? 10.813 4.071 -5.132 1.00 42.41 78 LEU A O 1
ATOM 595 N N . SER A 1 79 ? 10.352 5.743 -6.577 1.00 37.81 79 SER A N 1
ATOM 596 C CA . SER A 1 79 ? 9.401 4.991 -7.413 1.00 37.81 79 SER A CA 1
ATOM 597 C C . SER A 1 79 ? 9.831 4.820 -8.874 1.00 37.81 79 SER A C 1
ATOM 599 O O . SER A 1 79 ? 9.536 3.755 -9.420 1.00 37.81 79 SER A O 1
ATOM 601 N N . GLU A 1 80 ? 10.571 5.752 -9.482 1.00 38.62 80 GLU A N 1
ATOM 602 C CA . GLU A 1 80 ? 10.962 5.703 -10.905 1.00 38.62 80 GLU A CA 1
ATOM 603 C C . GLU A 1 80 ? 12.467 5.948 -11.217 1.00 38.62 80 GLU A C 1
ATOM 605 O O . GLU A 1 80 ? 12.923 5.558 -12.295 1.00 38.62 80 GLU A O 1
ATOM 610 N N . ALA A 1 81 ? 13.312 6.403 -10.279 1.00 31.95 81 ALA A N 1
ATOM 611 C CA . ALA A 1 81 ? 14.761 6.521 -10.483 1.00 31.95 81 ALA A CA 1
ATOM 612 C C . ALA A 1 81 ? 15.577 6.418 -9.187 1.00 31.95 81 ALA A C 1
ATOM 614 O O . ALA A 1 81 ? 15.895 7.400 -8.521 1.00 31.95 81 ALA A O 1
ATOM 615 N N . ASN A 1 82 ? 16.127 5.221 -9.006 1.00 40.19 82 ASN A N 1
ATOM 616 C CA . ASN A 1 82 ? 17.248 4.910 -8.140 1.00 40.19 82 ASN A CA 1
ATOM 617 C C . ASN A 1 82 ? 16.884 4.656 -6.650 1.00 40.19 82 ASN A C 1
ATOM 619 O O . ASN A 1 82 ? 16.217 5.402 -5.959 1.00 40.19 82 ASN A O 1
ATOM 623 N N . VAL A 1 83 ? 17.384 3.559 -6.095 1.00 37.59 83 VAL A N 1
ATOM 624 C CA . VAL A 1 83 ? 17.816 3.534 -4.681 1.00 37.59 83 VAL A CA 1
ATOM 625 C C . VAL A 1 83 ? 19.340 3.726 -4.628 1.00 37.59 83 VAL A C 1
ATOM 627 O O . VAL A 1 83 ? 19.932 3.909 -3.571 1.00 37.59 83 VAL A O 1
ATOM 630 N N . PHE A 1 84 ? 19.983 3.773 -5.797 1.00 38.72 84 PHE A N 1
ATOM 631 C CA . PHE A 1 84 ? 21.427 3.775 -5.937 1.00 38.72 84 PHE A CA 1
ATOM 632 C C . PHE A 1 84 ? 21.831 4.659 -7.120 1.00 38.72 84 PHE A C 1
ATOM 634 O O . PHE A 1 84 ? 22.494 4.214 -8.031 1.00 38.72 84 PHE A O 1
ATOM 641 N N . GLY A 1 85 ? 21.441 5.937 -7.139 1.00 35.19 85 GLY A N 1
ATOM 642 C CA . GLY A 1 85 ? 22.043 6.937 -8.045 1.00 35.19 85 GLY A CA 1
ATOM 643 C C . GLY A 1 85 ? 23.377 7.415 -7.481 1.00 35.19 85 GLY A C 1
ATOM 644 O O . GLY A 1 85 ? 23.760 8.569 -7.609 1.00 35.19 85 GLY A O 1
ATOM 645 N N . ALA A 1 86 ? 23.988 6.540 -6.704 1.00 36.06 86 ALA A N 1
ATOM 646 C CA . ALA A 1 86 ? 24.689 6.880 -5.510 1.00 36.06 86 ALA A CA 1
ATOM 647 C C . ALA A 1 86 ? 25.701 5.777 -5.324 1.00 36.06 86 ALA A C 1
ATOM 649 O O . ALA A 1 86 ? 25.339 4.658 -4.962 1.00 36.06 86 ALA A O 1
ATOM 650 N N . THR A 1 87 ? 26.969 6.096 -5.587 1.00 34.81 87 THR A N 1
ATOM 651 C CA . THR A 1 87 ? 28.108 5.261 -5.192 1.00 34.81 87 THR A CA 1
ATOM 652 C C . THR A 1 87 ? 27.839 4.647 -3.817 1.00 34.81 87 THR A C 1
ATOM 654 O O . THR A 1 87 ? 27.211 5.304 -2.994 1.00 34.81 87 THR A O 1
ATOM 657 N N . ARG A 1 88 ? 28.335 3.436 -3.530 1.00 36.56 88 ARG A N 1
ATOM 658 C CA . ARG A 1 88 ? 28.204 2.691 -2.249 1.00 36.56 88 ARG A CA 1
ATOM 659 C C . ARG A 1 88 ? 28.281 3.544 -0.953 1.00 36.56 88 ARG A C 1
ATOM 661 O O . ARG A 1 88 ? 27.833 3.118 0.104 1.00 36.56 88 ARG A O 1
ATOM 668 N N . THR A 1 89 ? 28.859 4.743 -1.029 1.00 33.44 89 THR A N 1
ATOM 669 C CA . THR A 1 89 ? 28.942 5.827 -0.037 1.00 33.44 89 THR A CA 1
ATOM 670 C C . THR A 1 89 ? 27.694 6.725 0.142 1.00 33.44 89 THR A C 1
ATOM 672 O O . THR A 1 89 ? 27.490 7.216 1.247 1.00 33.44 89 THR A O 1
ATOM 675 N N . GLN A 1 90 ? 26.840 6.952 -0.862 1.00 37.34 90 GLN A N 1
ATOM 676 C CA . GLN A 1 90 ? 25.643 7.821 -0.796 1.00 37.34 90 GLN A CA 1
ATOM 677 C C . GLN A 1 90 ? 24.371 7.098 -0.301 1.00 37.34 90 GLN A C 1
ATOM 679 O O . GLN A 1 90 ? 23.419 7.754 0.115 1.00 37.34 90 GLN A O 1
ATOM 684 N N . PHE A 1 91 ? 24.381 5.762 -0.189 1.00 37.00 91 PHE A N 1
ATOM 685 C CA . PHE A 1 91 ? 23.405 5.019 0.636 1.00 37.00 91 PHE A CA 1
ATOM 686 C C . PHE A 1 91 ? 23.381 5.531 2.097 1.00 37.00 91 PHE A C 1
ATOM 688 O O . PHE A 1 91 ? 22.404 5.367 2.827 1.00 37.00 91 PHE A O 1
ATOM 695 N N . LEU A 1 92 ? 24.463 6.206 2.511 1.00 38.44 92 LEU A N 1
ATOM 696 C CA . LEU A 1 92 ? 24.666 6.821 3.818 1.00 38.44 92 LEU A CA 1
ATOM 697 C C . LEU A 1 92 ? 24.457 8.348 3.817 1.00 38.44 92 LEU A C 1
ATOM 699 O O . LEU A 1 92 ? 24.830 8.992 4.793 1.00 38.44 92 LEU A O 1
ATOM 703 N N . THR A 1 93 ? 23.872 8.956 2.782 1.00 41.19 93 THR A N 1
ATOM 704 C CA . THR A 1 93 ? 23.518 10.390 2.759 1.00 41.19 93 THR A CA 1
ATOM 705 C C . THR A 1 93 ? 22.018 10.556 2.510 1.00 41.19 93 THR A C 1
ATOM 707 O O . THR A 1 93 ? 21.596 10.918 1.421 1.00 41.19 93 THR A O 1
ATOM 710 N N . THR A 1 94 ? 21.185 10.241 3.504 1.00 57.47 94 THR A N 1
ATOM 711 C CA . THR A 1 94 ? 19.731 10.470 3.434 1.00 57.47 94 THR A CA 1
ATOM 712 C C . THR A 1 94 ? 19.390 11.936 3.650 1.00 57.47 94 THR A C 1
ATOM 714 O O . THR A 1 94 ? 19.833 12.536 4.635 1.00 57.47 94 THR A O 1
ATOM 717 N N . HIS A 1 95 ? 18.532 12.472 2.788 1.00 66.69 95 HIS A N 1
ATOM 718 C CA . HIS A 1 95 ? 17.968 13.801 2.950 1.00 66.69 95 HIS A CA 1
ATOM 719 C C . HIS A 1 95 ? 17.091 13.878 4.214 1.00 66.69 95 HIS A C 1
ATOM 721 O O . HIS A 1 95 ? 16.462 12.878 4.584 1.00 66.69 95 HIS A O 1
ATOM 727 N N . PRO A 1 96 ? 16.975 15.040 4.888 1.00 71.00 96 PRO A N 1
ATOM 728 C CA . PRO A 1 96 ? 16.083 15.198 6.040 1.00 71.00 96 PRO A CA 1
ATOM 729 C C . PRO A 1 96 ? 14.640 14.741 5.769 1.00 71.00 96 PRO A C 1
ATOM 731 O O . PRO A 1 96 ? 14.011 14.122 6.629 1.00 71.00 96 PRO A O 1
ATOM 734 N N . TYR A 1 97 ? 14.136 14.976 4.554 1.00 76.88 97 TYR A N 1
ATOM 735 C CA . TYR A 1 97 ? 12.832 14.483 4.102 1.00 76.88 97 TYR A CA 1
ATOM 736 C C . TYR A 1 97 ? 12.706 12.948 4.189 1.00 76.88 97 TYR A C 1
ATOM 738 O O . TYR A 1 97 ? 11.724 12.442 4.743 1.00 76.88 97 TYR A O 1
ATOM 746 N N . ASP A 1 98 ? 13.705 12.195 3.719 1.00 72.69 98 ASP A N 1
ATOM 747 C CA . ASP A 1 98 ? 13.692 10.723 3.729 1.00 72.69 98 ASP A CA 1
ATOM 748 C C . ASP A 1 98 ? 13.698 10.159 5.144 1.00 72.69 98 ASP A C 1
ATOM 750 O O . ASP A 1 98 ? 13.061 9.144 5.431 1.00 72.69 98 ASP A O 1
ATOM 754 N N . VAL A 1 99 ? 14.406 10.833 6.051 1.00 71.75 99 VAL A N 1
ATOM 755 C CA . VAL A 1 99 ? 14.450 10.460 7.464 1.00 71.75 99 VAL A CA 1
ATOM 756 C C . VAL A 1 99 ? 13.078 10.640 8.102 1.00 71.75 99 VAL A C 1
ATOM 758 O O . VAL A 1 99 ? 12.568 9.728 8.756 1.00 71.75 99 VAL A O 1
ATOM 761 N N . VAL A 1 100 ? 12.446 11.797 7.904 1.00 75.06 100 VAL A N 1
ATOM 762 C CA . VAL A 1 100 ? 11.152 12.091 8.530 1.00 75.06 100 VAL A CA 1
ATOM 763 C C . VAL A 1 100 ? 10.044 11.212 7.943 1.00 75.06 100 VAL A C 1
ATOM 765 O O . VAL A 1 100 ? 9.255 10.642 8.703 1.00 75.06 100 VAL A O 1
ATOM 768 N N . THR A 1 101 ? 10.000 11.022 6.619 1.00 77.81 101 THR A N 1
ATOM 769 C CA . THR A 1 101 ? 9.024 10.122 5.972 1.00 77.81 101 THR A CA 1
ATOM 770 C C . THR A 1 101 ? 9.175 8.684 6.466 1.00 77.81 101 THR A C 1
ATOM 772 O O . THR A 1 101 ? 8.165 8.053 6.797 1.00 77.81 101 THR A O 1
ATOM 775 N N . ALA A 1 102 ? 10.413 8.189 6.580 1.00 74.69 102 ALA A N 1
ATOM 776 C CA . ALA A 1 102 ? 10.738 6.872 7.121 1.00 74.69 102 ALA A CA 1
ATOM 777 C C . ALA A 1 102 ? 10.272 6.709 8.569 1.00 74.69 102 ALA A C 1
ATOM 779 O O . ALA A 1 102 ? 9.642 5.706 8.906 1.00 74.69 102 ALA A O 1
ATOM 780 N N . VAL A 1 103 ? 10.553 7.694 9.426 1.00 75.94 103 VAL A N 1
ATOM 781 C CA . VAL A 1 103 ? 10.164 7.669 10.842 1.00 75.94 103 VAL A CA 1
ATOM 782 C C . VAL A 1 103 ? 8.645 7.634 10.989 1.00 75.94 103 VAL A C 1
ATOM 784 O O . VAL A 1 103 ? 8.134 6.808 11.747 1.00 75.94 103 VAL A O 1
ATOM 787 N N . LEU A 1 104 ? 7.910 8.466 10.244 1.00 82.06 104 LEU A N 1
ATOM 788 C CA . LEU A 1 104 ? 6.443 8.446 10.256 1.00 82.06 104 LEU A CA 1
ATOM 789 C C . LEU A 1 104 ? 5.901 7.091 9.792 1.00 82.06 104 LEU A C 1
ATOM 791 O O . LEU A 1 104 ? 5.033 6.514 10.448 1.00 82.06 104 LEU A O 1
ATOM 795 N N . PHE A 1 105 ? 6.447 6.547 8.704 1.00 83.69 105 PHE A N 1
ATOM 796 C CA . PHE A 1 105 ? 6.038 5.251 8.170 1.00 83.69 105 PHE A CA 1
ATOM 797 C C . PHE A 1 105 ? 6.276 4.112 9.170 1.00 83.69 105 PHE A C 1
ATOM 799 O O . PHE A 1 105 ? 5.388 3.297 9.434 1.00 83.69 105 PHE A O 1
ATOM 806 N N . VAL A 1 106 ? 7.466 4.071 9.768 1.00 78.50 106 VAL A N 1
ATOM 807 C CA . VAL A 1 106 ? 7.856 3.089 10.784 1.00 78.50 106 VAL A CA 1
ATOM 808 C C . VAL A 1 106 ? 6.972 3.202 12.026 1.00 78.50 106 VAL A C 1
ATOM 810 O O . VAL A 1 106 ? 6.446 2.194 12.504 1.00 78.50 106 VAL A O 1
ATOM 813 N N . ALA A 1 107 ? 6.763 4.418 12.531 1.00 80.69 107 ALA A N 1
ATOM 814 C CA . ALA A 1 107 ? 5.941 4.659 13.710 1.00 80.69 107 ALA A CA 1
ATOM 815 C C . ALA A 1 107 ? 4.485 4.235 13.474 1.00 80.69 107 ALA A C 1
ATOM 817 O O . ALA A 1 107 ? 3.910 3.525 14.303 1.00 80.69 107 ALA A O 1
ATOM 818 N N . ALA A 1 108 ? 3.905 4.604 12.327 1.00 87.75 108 ALA A N 1
ATOM 819 C CA . ALA A 1 108 ? 2.563 4.186 11.934 1.00 87.75 108 ALA A CA 1
ATOM 820 C C . ALA A 1 108 ? 2.425 2.658 11.939 1.00 87.75 108 ALA A C 1
ATOM 822 O O . ALA A 1 108 ? 1.522 2.114 12.580 1.00 87.75 108 ALA A O 1
ATOM 823 N N . ASN A 1 109 ? 3.358 1.961 11.287 1.00 85.50 109 ASN A N 1
ATOM 824 C CA . ASN A 1 109 ? 3.352 0.503 11.216 1.00 85.50 109 ASN A CA 1
ATOM 825 C C . ASN A 1 109 ? 3.507 -0.162 12.579 1.00 85.50 109 ASN A C 1
ATOM 827 O O . ASN A 1 109 ? 2.789 -1.118 12.869 1.00 85.50 109 ASN A O 1
ATOM 831 N N . LEU A 1 110 ? 4.373 0.364 13.445 1.00 81.94 110 LEU A N 1
ATOM 832 C CA . LEU A 1 110 ? 4.544 -0.150 14.800 1.00 81.94 110 LEU A CA 1
ATOM 833 C C . LEU A 1 110 ? 3.256 -0.010 15.619 1.00 81.94 110 LEU A C 1
ATOM 835 O O . LEU A 1 110 ? 2.809 -0.982 16.232 1.00 81.94 110 LEU A O 1
ATOM 839 N N . PHE A 1 111 ? 2.629 1.171 15.611 1.00 84.75 111 PHE A N 1
ATOM 840 C CA . PHE A 1 111 ? 1.368 1.391 16.320 1.00 84.75 111 PHE A CA 1
ATOM 841 C C . PHE A 1 111 ? 0.261 0.471 15.793 1.00 84.75 111 PHE A C 1
ATOM 843 O O . PHE A 1 111 ? -0.424 -0.184 16.584 1.00 84.75 111 PHE A O 1
ATOM 850 N N . LEU A 1 112 ? 0.113 0.356 14.470 1.00 87.94 112 LEU A N 1
ATOM 851 C CA . LEU A 1 112 ? -0.867 -0.546 13.866 1.00 87.94 112 LEU A CA 1
ATOM 852 C C . LEU A 1 112 ? -0.584 -2.009 14.239 1.00 87.94 112 LEU A C 1
ATOM 854 O O . LEU A 1 112 ? -1.496 -2.688 14.711 1.00 87.94 112 LEU A O 1
ATOM 858 N N . ALA A 1 113 ? 0.661 -2.479 14.125 1.00 82.62 113 ALA A N 1
ATOM 859 C CA . ALA A 1 113 ? 1.053 -3.857 14.422 1.00 82.62 113 ALA A CA 1
ATOM 860 C C . ALA A 1 113 ? 0.804 -4.225 15.889 1.00 82.62 113 ALA A C 1
ATOM 862 O O . ALA A 1 113 ? 0.152 -5.227 16.192 1.00 82.62 113 ALA A O 1
ATOM 863 N N . VAL A 1 114 ? 1.256 -3.378 16.815 1.00 79.12 114 VAL A N 1
ATOM 864 C CA . VAL A 1 114 ? 1.091 -3.591 18.258 1.00 79.12 114 VAL A CA 1
ATOM 865 C C . VAL A 1 114 ? -0.395 -3.569 18.649 1.00 79.12 114 VAL A C 1
ATOM 867 O O . VAL A 1 114 ? -0.812 -4.332 19.521 1.00 79.12 114 VAL A O 1
ATOM 870 N N . SER A 1 115 ? -1.237 -2.793 17.952 1.00 83.31 115 SER A N 1
ATOM 871 C CA . SER A 1 115 ? -2.694 -2.770 18.177 1.00 83.31 115 SER A CA 1
ATOM 872 C C . SER A 1 115 ? -3.436 -4.067 17.806 1.00 83.31 115 SER A C 1
ATOM 874 O O . SER A 1 115 ? -4.608 -4.227 18.169 1.00 83.31 115 SER A O 1
ATOM 876 N N . LEU A 1 116 ? -2.793 -4.974 17.060 1.00 82.19 116 LEU A N 1
ATOM 877 C CA . LEU A 1 116 ? -3.374 -6.241 16.597 1.00 82.19 116 LEU A CA 1
ATOM 878 C C . LEU A 1 116 ? -3.111 -7.410 17.555 1.00 82.19 116 LEU A C 1
ATOM 880 O O . LEU A 1 116 ? -3.673 -8.495 17.374 1.00 82.19 116 LEU A O 1
ATOM 884 N N . LEU A 1 117 ? -2.276 -7.201 18.572 1.00 75.38 117 LEU A N 1
ATOM 885 C CA . LEU A 1 117 ? -1.933 -8.206 19.566 1.00 75.38 117 LEU A CA 1
ATOM 886 C C . LEU A 1 117 ? -3.119 -8.523 20.497 1.00 75.38 117 LEU A C 1
ATOM 888 O O . LEU A 1 117 ? -3.844 -7.630 20.941 1.00 75.38 117 LEU A O 1
ATOM 892 N N . LYS A 1 118 ? -3.306 -9.810 20.823 1.00 66.38 118 LYS A N 1
ATOM 893 C CA . LYS A 1 118 ? -4.354 -10.298 21.738 1.00 66.38 118 LYS A CA 1
ATOM 894 C C . LYS A 1 118 ? -3.761 -11.148 22.869 1.00 66.38 118 LYS A C 1
ATOM 896 O O . LYS A 1 118 ? -2.816 -11.890 22.607 1.00 66.38 118 LYS A O 1
ATOM 901 N N . PRO A 1 119 ? -4.319 -11.093 24.094 1.00 57.44 119 PRO A N 1
ATOM 902 C CA . PRO A 1 119 ? -3.999 -12.059 25.144 1.00 57.44 119 PRO A CA 1
ATOM 903 C C . PRO A 1 119 ? -4.376 -13.482 24.711 1.00 57.44 119 PRO A C 1
ATOM 905 O O . PRO A 1 119 ? -5.377 -13.669 24.020 1.00 57.44 119 PRO A O 1
ATOM 908 N N . ALA A 1 120 ? -3.599 -14.482 25.133 1.00 52.44 120 ALA A N 1
ATOM 909 C CA . ALA A 1 120 ? -4.001 -15.881 25.013 1.00 52.44 120 ALA A CA 1
ATOM 910 C C . ALA A 1 120 ? -5.062 -16.214 26.076 1.00 52.44 120 ALA A C 1
ATOM 912 O O . ALA A 1 120 ? -4.895 -15.865 27.242 1.00 52.44 120 ALA A O 1
ATOM 913 N N . GLU A 1 121 ? -6.131 -16.909 25.689 1.00 48.31 121 GLU A N 1
ATOM 914 C CA . GLU A 1 121 ? -7.134 -17.430 26.624 1.00 48.31 121 GLU A CA 1
ATOM 915 C C . GLU A 1 121 ? -6.560 -18.677 27.336 1.00 48.31 121 GLU A C 1
ATOM 917 O O . GLU A 1 121 ? -6.280 -19.689 26.691 1.00 48.31 121 GLU A O 1
ATOM 922 N N . GLY A 1 122 ? -6.301 -18.597 28.652 1.00 47.56 122 GLY A N 1
ATOM 923 C CA . GLY A 1 122 ? -5.837 -19.730 29.475 1.00 47.56 122 GLY A CA 1
ATOM 924 C C . GLY A 1 122 ? -5.191 -19.343 30.819 1.00 47.56 122 GLY A C 1
ATOM 925 O O . GLY A 1 122 ? -4.477 -18.346 30.913 1.00 47.56 122 GLY A O 1
ATOM 926 N N . THR A 1 123 ? -5.440 -20.134 31.871 1.00 39.62 123 THR A N 1
ATOM 927 C CA . THR A 1 123 ? -5.033 -19.883 33.271 1.00 39.62 123 THR A CA 1
ATOM 928 C C . THR A 1 123 ? -3.544 -20.133 33.555 1.00 39.62 123 THR A C 1
ATOM 930 O O . THR A 1 123 ? -2.953 -21.108 33.097 1.00 39.62 123 THR A O 1
ATOM 933 N N . HIS A 1 124 ? -2.958 -19.250 34.366 1.00 45.56 124 HIS A N 1
ATOM 934 C CA . HIS A 1 124 ? -1.531 -19.137 34.686 1.00 45.56 124 HIS A CA 1
ATOM 935 C C . HIS A 1 124 ? -1.070 -20.057 35.841 1.00 45.56 124 HIS A C 1
ATOM 937 O O . HIS A 1 124 ? -1.783 -20.192 36.831 1.00 45.56 124 HIS A O 1
ATOM 943 N N . ARG A 1 125 ? 0.178 -20.561 35.798 1.00 37.09 125 ARG A N 1
ATOM 944 C CA . ARG A 1 125 ? 0.999 -20.844 37.003 1.00 37.09 125 ARG A CA 1
ATOM 945 C C . ARG A 1 125 ? 2.136 -19.808 37.099 1.00 37.09 125 ARG A C 1
ATOM 947 O O . ARG A 1 125 ? 2.728 -19.509 36.059 1.00 37.09 125 ARG A O 1
ATOM 954 N N . PRO A 1 126 ? 2.416 -19.204 38.268 1.00 41.97 126 PRO A N 1
ATOM 955 C CA . PRO A 1 126 ? 3.418 -18.147 38.403 1.00 41.97 126 PRO A CA 1
ATOM 956 C C . PRO A 1 126 ? 4.798 -18.719 38.769 1.00 41.97 126 PRO A C 1
ATOM 958 O O . PRO A 1 126 ? 4.922 -19.498 39.706 1.00 41.97 126 PRO A O 1
ATOM 961 N N . GLY A 1 127 ? 5.845 -18.300 38.057 1.00 38.78 127 GLY A N 1
ATOM 962 C CA . GLY A 1 127 ? 7.237 -18.593 38.407 1.00 38.78 127 GLY A CA 1
ATOM 963 C C . GLY A 1 127 ? 8.210 -17.864 37.479 1.00 38.78 127 GLY A C 1
ATOM 964 O O . GLY A 1 127 ? 8.158 -18.065 36.273 1.00 38.78 127 GLY A O 1
ATOM 965 N N . LEU A 1 128 ? 9.058 -17.009 38.063 1.00 44.22 128 LEU A N 1
ATOM 966 C CA . LEU A 1 128 ? 10.099 -16.159 37.454 1.00 44.22 128 LEU A CA 1
ATOM 967 C C . LEU A 1 128 ? 9.623 -15.056 36.487 1.00 44.22 128 LEU A C 1
ATOM 969 O O . LEU A 1 128 ? 9.490 -15.222 35.282 1.00 44.22 128 LEU A O 1
ATOM 973 N N . VAL A 1 129 ? 9.410 -13.866 37.058 1.00 45.19 129 VAL A N 1
ATOM 974 C CA . VAL A 1 129 ? 8.823 -12.690 36.392 1.00 45.19 129 VAL A CA 1
ATOM 975 C C . VAL A 1 129 ? 9.841 -11.564 36.125 1.00 45.19 129 VAL A C 1
ATOM 977 O O . VAL A 1 129 ? 9.585 -10.710 35.281 1.00 45.19 129 VAL A O 1
ATOM 980 N N . GLY A 1 130 ? 10.992 -11.543 36.805 1.00 40.00 130 GLY A N 1
ATOM 981 C CA . GLY A 1 130 ? 11.933 -10.412 36.741 1.00 40.00 130 GLY A CA 1
ATOM 982 C C . GLY A 1 130 ? 12.960 -10.487 35.607 1.00 40.00 130 GLY A C 1
ATOM 983 O O . GLY A 1 130 ? 13.138 -9.522 34.866 1.00 40.00 130 GLY A O 1
ATOM 984 N N . ARG A 1 131 ? 13.621 -11.641 35.445 1.00 38.84 131 ARG A N 1
ATOM 985 C CA . ARG A 1 131 ? 14.821 -11.774 34.597 1.00 38.84 131 ARG A CA 1
ATOM 986 C C . ARG A 1 131 ? 14.527 -11.661 33.095 1.00 38.84 131 ARG A C 1
ATOM 988 O O . ARG A 1 131 ? 15.301 -11.067 32.358 1.00 38.84 131 ARG A O 1
ATOM 995 N N . ASP A 1 132 ? 13.369 -12.143 32.656 1.00 39.62 132 ASP A N 1
ATOM 996 C CA . ASP A 1 132 ? 13.041 -12.246 31.225 1.00 39.62 132 ASP A CA 1
ATOM 997 C C . ASP A 1 132 ? 12.338 -10.998 30.667 1.00 39.62 132 ASP A C 1
ATOM 999 O O . ASP A 1 132 ? 12.454 -10.678 29.481 1.00 39.62 132 ASP A O 1
ATOM 1003 N N . LEU A 1 133 ? 11.641 -10.252 31.535 1.00 42.09 133 LEU A N 1
ATOM 1004 C CA . LEU A 1 133 ? 11.142 -8.916 31.211 1.00 42.09 133 LEU A CA 1
ATOM 1005 C C . LEU A 1 133 ? 12.329 -7.961 31.030 1.00 42.09 133 LEU A C 1
ATOM 1007 O O . LEU A 1 133 ? 12.351 -7.196 30.070 1.00 42.09 133 LEU A O 1
ATOM 1011 N N . ALA A 1 134 ? 13.342 -8.081 31.896 1.00 42.59 134 ALA A N 1
ATOM 1012 C CA . ALA A 1 134 ? 14.598 -7.360 31.756 1.00 42.59 134 ALA A CA 1
ATOM 1013 C C . ALA A 1 134 ? 15.297 -7.705 30.435 1.00 42.59 134 ALA A C 1
ATOM 1015 O O . ALA A 1 134 ? 15.692 -6.783 29.746 1.00 42.59 134 ALA A O 1
ATOM 1016 N N . LEU A 1 135 ? 15.364 -8.975 30.013 1.00 43.16 135 LEU A N 1
ATOM 1017 C CA . LEU A 1 135 ? 15.972 -9.362 28.725 1.00 43.16 135 LEU A CA 1
ATOM 1018 C C . LEU A 1 135 ? 15.234 -8.803 27.497 1.00 43.16 135 LEU A C 1
ATOM 1020 O O . LEU A 1 135 ? 15.869 -8.415 26.522 1.00 43.16 135 LEU A O 1
ATOM 1024 N N . THR A 1 136 ? 13.902 -8.722 27.542 1.00 45.09 136 THR A N 1
ATOM 1025 C CA . THR A 1 136 ? 13.107 -8.161 26.432 1.00 45.09 136 THR A CA 1
ATOM 1026 C C . THR A 1 136 ? 13.279 -6.643 26.342 1.00 45.09 136 THR A C 1
ATOM 1028 O O . THR A 1 136 ? 13.503 -6.105 25.260 1.00 45.09 136 THR A O 1
ATOM 1031 N N . TRP A 1 137 ? 13.236 -5.950 27.484 1.00 48.78 137 TRP A N 1
ATOM 1032 C CA . TRP A 1 137 ? 13.536 -4.518 27.548 1.00 48.78 137 TRP A CA 1
ATOM 1033 C C . TRP A 1 137 ? 15.005 -4.219 27.254 1.00 48.78 137 TRP A C 1
ATOM 1035 O O . TRP A 1 137 ? 15.276 -3.209 26.623 1.00 48.78 137 TRP A O 1
ATOM 1045 N N . LEU A 1 138 ? 15.932 -5.104 27.624 1.00 46.75 138 LEU A N 1
ATOM 1046 C CA . LEU A 1 138 ? 17.346 -5.035 27.253 1.00 46.75 138 LEU A CA 1
ATOM 1047 C C . LEU A 1 138 ? 17.527 -5.219 25.750 1.00 46.75 138 LEU A C 1
ATOM 1049 O O . LEU A 1 138 ? 18.341 -4.514 25.185 1.00 46.75 138 LEU A O 1
ATOM 1053 N N . GLY A 1 139 ? 16.762 -6.087 25.082 1.00 47.47 139 GLY A N 1
ATOM 1054 C CA . GLY A 1 139 ? 16.795 -6.210 23.621 1.00 47.47 139 GLY A CA 1
ATOM 1055 C C . GLY A 1 139 ? 16.297 -4.946 22.914 1.00 47.47 139 GLY A C 1
ATOM 1056 O O . GLY A 1 139 ? 16.931 -4.472 21.976 1.00 47.47 139 GLY A O 1
ATOM 1057 N N . ILE A 1 140 ? 15.205 -4.352 23.407 1.00 51.34 140 ILE A N 1
ATOM 1058 C CA . ILE A 1 140 ? 14.667 -3.079 22.896 1.00 51.34 140 ILE A CA 1
ATOM 1059 C C . ILE A 1 140 ? 15.632 -1.919 23.184 1.00 51.34 140 ILE A C 1
ATOM 1061 O O . ILE A 1 140 ? 15.891 -1.104 22.304 1.00 51.34 140 ILE A O 1
ATOM 1065 N N . ALA A 1 141 ? 16.190 -1.853 24.394 1.00 48.81 141 ALA A N 1
ATOM 1066 C CA . ALA A 1 141 ? 17.139 -0.823 24.803 1.00 48.81 141 ALA A CA 1
ATOM 1067 C C . ALA A 1 141 ? 18.490 -0.974 24.095 1.00 48.81 141 ALA A C 1
ATOM 1069 O O . ALA A 1 141 ? 19.054 0.028 23.682 1.00 48.81 141 ALA A O 1
ATOM 1070 N N . ALA A 1 142 ? 18.984 -2.198 23.895 1.00 47.84 142 ALA A N 1
ATOM 1071 C CA . ALA A 1 142 ? 20.203 -2.476 23.141 1.00 47.84 142 ALA A CA 1
ATOM 1072 C C . ALA A 1 142 ? 20.024 -2.123 21.667 1.00 47.84 142 ALA A C 1
ATOM 1074 O O . ALA A 1 142 ? 20.908 -1.514 21.091 1.00 47.84 142 ALA A O 1
ATOM 1075 N N . ALA A 1 143 ? 18.874 -2.420 21.061 1.00 48.91 143 ALA A N 1
ATOM 1076 C CA . ALA A 1 143 ? 18.601 -2.014 19.688 1.00 48.91 143 ALA A CA 1
ATOM 1077 C C . ALA A 1 143 ? 18.423 -0.495 19.538 1.00 48.91 143 ALA A C 1
ATOM 1079 O O . ALA A 1 143 ? 18.953 0.092 18.599 1.00 48.91 143 ALA A O 1
ATOM 1080 N N . GLY A 1 144 ? 17.746 0.158 20.490 1.00 49.81 144 GLY A N 1
ATOM 1081 C CA . GLY A 1 144 ? 17.691 1.619 20.570 1.00 49.81 144 GLY A CA 1
ATOM 1082 C C . GLY A 1 144 ? 19.078 2.238 20.761 1.00 49.81 144 GLY A C 1
ATOM 1083 O O . GLY A 1 144 ? 19.399 3.231 20.117 1.00 49.81 144 GLY A O 1
ATOM 1084 N N . ALA A 1 145 ? 19.931 1.610 21.573 1.00 51.50 145 ALA A N 1
ATOM 1085 C CA . ALA A 1 145 ? 21.320 2.004 21.768 1.00 51.50 145 ALA A CA 1
ATOM 1086 C C . ALA A 1 145 ? 22.183 1.737 20.527 1.00 51.50 145 ALA A C 1
ATOM 1088 O O . ALA A 1 145 ? 23.040 2.553 20.235 1.00 51.50 145 ALA A O 1
ATOM 1089 N N . ILE A 1 146 ? 21.942 0.665 19.763 1.00 50.41 146 ILE A N 1
ATOM 1090 C CA . ILE A 1 146 ? 22.618 0.375 18.487 1.00 50.41 146 ILE A CA 1
ATOM 1091 C C . ILE A 1 146 ? 22.203 1.389 17.419 1.00 50.41 146 ILE A C 1
ATOM 1093 O O . ILE A 1 146 ? 23.055 1.859 16.676 1.00 50.41 146 ILE A O 1
ATOM 1097 N N . ALA A 1 147 ? 20.927 1.777 17.362 1.00 50.72 147 ALA A N 1
ATOM 1098 C CA . ALA A 1 147 ? 20.460 2.827 16.460 1.00 50.72 147 ALA A CA 1
ATOM 1099 C C . ALA A 1 147 ? 21.019 4.207 16.850 1.00 50.72 147 ALA A C 1
ATOM 1101 O O . ALA A 1 147 ? 21.462 4.956 15.984 1.00 50.72 147 ALA A O 1
ATOM 1102 N N . TYR A 1 148 ? 21.060 4.523 18.149 1.00 52.28 148 TYR A N 1
ATOM 1103 C CA . TYR A 1 148 ? 21.670 5.745 18.687 1.00 52.28 148 TYR A CA 1
ATOM 1104 C C . TYR A 1 148 ? 23.194 5.779 18.498 1.00 52.28 148 TYR A C 1
ATOM 1106 O O . TYR A 1 148 ? 23.762 6.810 18.152 1.00 52.28 148 TYR A O 1
ATOM 1114 N N . TRP A 1 149 ? 23.868 4.645 18.683 1.00 50.44 149 TRP A N 1
ATOM 1115 C CA . TRP A 1 149 ? 25.296 4.488 18.428 1.00 50.44 149 TRP A CA 1
ATOM 1116 C C . TRP A 1 149 ? 25.587 4.594 16.931 1.00 50.44 149 TRP A C 1
ATOM 1118 O O . TRP A 1 149 ? 26.445 5.371 16.541 1.00 50.44 149 TRP A O 1
ATOM 1128 N N . GLY A 1 150 ? 24.794 3.939 16.080 1.00 50.03 150 GLY A N 1
ATOM 1129 C CA . GLY A 1 150 ? 24.856 4.092 14.626 1.00 50.03 150 GLY A CA 1
ATOM 1130 C C . GLY A 1 150 ? 24.676 5.546 14.181 1.00 50.03 150 GLY A C 1
ATOM 1131 O O . GLY A 1 150 ? 25.450 6.025 13.357 1.00 50.03 150 GLY A O 1
ATOM 1132 N N . TYR A 1 151 ? 23.728 6.262 14.798 1.00 49.09 151 TYR A N 1
ATOM 1133 C CA . TYR A 1 151 ? 23.514 7.701 14.614 1.00 49.09 151 TYR A CA 1
ATOM 1134 C C . TYR A 1 151 ? 24.747 8.535 15.007 1.00 49.09 151 TYR A C 1
ATOM 1136 O O . TYR A 1 151 ? 25.151 9.432 14.271 1.00 49.09 151 TYR A O 1
ATOM 1144 N N . HIS A 1 152 ? 25.368 8.243 16.152 1.00 50.00 152 HIS A N 1
ATOM 1145 C CA . HIS A 1 152 ? 26.508 9.010 16.663 1.00 50.00 152 HIS A CA 1
ATOM 1146 C C . HIS A 1 152 ? 27.855 8.660 16.021 1.00 50.00 152 HIS A C 1
ATOM 1148 O O . HIS A 1 152 ? 28.739 9.510 15.975 1.00 50.00 152 HIS A O 1
ATOM 1154 N N . THR A 1 153 ? 28.042 7.421 15.568 1.00 48.62 153 THR A N 1
ATOM 1155 C CA . THR A 1 153 ? 29.320 6.913 15.045 1.00 48.62 153 THR A CA 1
ATOM 1156 C C . THR A 1 153 ? 29.426 7.061 13.531 1.00 48.62 153 THR A C 1
ATOM 1158 O O . THR A 1 153 ? 30.508 7.348 13.030 1.00 48.62 153 THR A O 1
ATOM 1161 N N . TYR A 1 154 ? 28.315 6.909 12.808 1.00 47.09 154 TYR A N 1
ATOM 1162 C CA . TYR A 1 154 ? 28.288 6.933 11.341 1.00 47.09 154 TYR A CA 1
ATOM 1163 C C . TYR A 1 154 ? 27.353 8.015 10.776 1.00 47.09 154 TYR A C 1
ATOM 1165 O O . TYR A 1 154 ? 27.073 8.026 9.579 1.00 47.09 154 TYR A O 1
ATOM 1173 N N . GLY A 1 155 ? 26.861 8.920 11.628 1.00 52.69 155 GLY A N 1
ATOM 1174 C CA . GLY A 1 155 ? 25.932 9.986 11.256 1.00 52.69 155 GLY A CA 1
ATOM 1175 C C . GLY A 1 155 ? 24.465 9.544 11.222 1.00 52.69 155 GLY A C 1
ATOM 1176 O O . GLY A 1 155 ? 24.126 8.364 11.342 1.00 52.69 155 GLY A O 1
ATOM 1177 N N . ALA A 1 156 ? 23.564 10.519 11.047 1.00 50.97 156 ALA A N 1
ATOM 1178 C CA . ALA A 1 156 ? 22.112 10.332 11.142 1.00 50.97 156 ALA A CA 1
ATOM 1179 C C . ALA A 1 156 ? 21.541 9.247 10.212 1.00 50.97 156 ALA A C 1
ATOM 1181 O O . ALA A 1 156 ? 20.516 8.631 10.494 1.00 50.97 156 ALA A O 1
ATOM 1182 N N . THR A 1 157 ? 22.244 8.991 9.124 1.00 49.84 157 THR A N 1
ATOM 1183 C CA . THR A 1 157 ? 21.839 8.187 7.979 1.00 49.84 157 THR A CA 1
ATOM 1184 C C . THR A 1 157 ? 21.924 6.685 8.260 1.00 49.84 157 THR A C 1
ATOM 1186 O O . THR A 1 157 ? 20.953 5.953 8.068 1.00 49.84 157 THR A O 1
ATOM 1189 N N . THR A 1 158 ? 23.021 6.233 8.871 1.00 52.53 158 THR A N 1
ATOM 1190 C CA . THR A 1 158 ? 23.197 4.842 9.321 1.00 52.53 158 THR A CA 1
ATOM 1191 C C . THR A 1 158 ? 22.265 4.513 10.490 1.00 52.53 158 THR A C 1
ATOM 1193 O O . THR A 1 158 ? 21.694 3.424 10.557 1.00 52.53 158 THR A O 1
ATOM 1196 N N . GLY A 1 159 ? 22.046 5.475 11.393 1.00 54.16 159 GLY A N 1
ATOM 1197 C CA . GLY A 1 159 ? 21.110 5.329 12.510 1.00 54.16 159 GLY A CA 1
ATOM 1198 C C . GLY A 1 159 ? 19.669 5.078 12.055 1.00 54.16 159 GLY A C 1
ATOM 1199 O O . GLY A 1 159 ? 18.988 4.230 12.628 1.00 54.16 159 GLY A O 1
ATOM 1200 N N . VAL A 1 160 ? 19.214 5.751 10.993 1.00 53.22 160 VAL A N 1
ATOM 1201 C CA . VAL A 1 160 ? 17.850 5.615 10.446 1.00 53.22 160 VAL A CA 1
ATOM 1202 C C . VAL A 1 160 ? 17.656 4.297 9.701 1.00 53.22 160 VAL A C 1
ATOM 1204 O O . VAL A 1 160 ? 16.623 3.654 9.890 1.00 53.22 160 VAL A O 1
ATOM 1207 N N . VAL A 1 161 ? 18.644 3.845 8.921 1.00 53.25 161 VAL A N 1
ATOM 1208 C CA . VAL A 1 161 ? 18.611 2.524 8.264 1.00 53.25 161 VAL A CA 1
ATOM 1209 C C . VAL A 1 161 ? 18.556 1.402 9.305 1.00 53.25 161 VAL A C 1
ATOM 1211 O O . VAL A 1 161 ? 17.738 0.487 9.190 1.00 53.25 161 VAL A O 1
ATOM 1214 N N . LEU A 1 162 ? 19.341 1.506 10.380 1.00 56.62 162 LEU A N 1
ATOM 1215 C CA . LEU A 1 162 ? 19.306 0.551 11.490 1.00 56.62 162 LEU A CA 1
ATOM 1216 C C . LEU A 1 162 ? 17.987 0.613 12.276 1.00 56.62 162 LEU A C 1
ATOM 1218 O O . LEU A 1 162 ? 17.464 -0.430 12.664 1.00 56.62 162 LEU A O 1
ATOM 1222 N N . LEU A 1 163 ? 17.404 1.801 12.467 1.00 56.75 163 LEU A N 1
ATOM 1223 C CA . LEU A 1 163 ? 16.103 1.978 13.123 1.00 56.75 163 LEU A CA 1
ATOM 1224 C C . LEU A 1 163 ? 14.951 1.408 12.275 1.00 56.75 163 LEU A C 1
ATOM 1226 O O . LEU A 1 163 ? 14.034 0.786 12.808 1.00 56.75 163 LEU A O 1
ATOM 1230 N N . ALA A 1 164 ? 15.011 1.587 10.954 1.00 52.81 164 ALA A N 1
ATOM 1231 C CA . ALA A 1 164 ? 14.082 1.031 9.974 1.00 52.81 164 ALA A CA 1
ATOM 1232 C C . ALA A 1 164 ? 14.184 -0.500 9.889 1.00 52.81 164 ALA A C 1
ATOM 1234 O O . ALA A 1 164 ? 13.163 -1.193 9.930 1.00 52.81 164 ALA A O 1
ATOM 1235 N N . GLY A 1 165 ? 15.406 -1.035 9.834 1.00 55.94 165 GLY A N 1
ATOM 1236 C CA . GLY A 1 165 ? 15.670 -2.471 9.915 1.00 55.94 165 GLY A CA 1
ATOM 1237 C C . GLY A 1 165 ? 15.177 -3.057 11.238 1.00 55.94 165 GLY A C 1
ATOM 1238 O O . GLY A 1 165 ? 14.468 -4.061 11.249 1.00 55.94 165 GLY A O 1
ATOM 1239 N N . PHE A 1 166 ? 15.437 -2.376 12.356 1.00 60.16 166 PHE A N 1
ATOM 1240 C CA . PHE A 1 166 ? 14.933 -2.757 13.672 1.00 60.16 166 PHE A CA 1
ATOM 1241 C C . PHE A 1 166 ? 13.407 -2.740 13.737 1.00 60.16 166 PHE A C 1
ATOM 1243 O O . PHE A 1 166 ? 12.808 -3.703 14.201 1.00 60.16 166 PHE A O 1
ATOM 1250 N N . ALA A 1 167 ? 12.752 -1.693 13.242 1.00 55.06 167 ALA A N 1
ATOM 1251 C CA . ALA A 1 167 ? 11.298 -1.617 13.227 1.00 55.06 167 ALA A CA 1
ATOM 1252 C C . ALA A 1 167 ? 10.660 -2.694 12.346 1.00 55.06 167 ALA A C 1
ATOM 1254 O O . ALA A 1 167 ? 9.629 -3.249 12.720 1.00 55.06 167 ALA A O 1
ATOM 1255 N N . THR A 1 168 ? 11.295 -3.032 11.224 1.00 56.12 168 THR A N 1
ATOM 1256 C CA . THR A 1 168 ? 10.901 -4.153 10.363 1.00 56.12 168 THR A CA 1
ATOM 1257 C C . THR A 1 168 ? 11.030 -5.473 11.123 1.00 56.12 168 THR A C 1
ATOM 1259 O O . THR A 1 168 ? 10.082 -6.252 11.167 1.00 56.12 168 THR A O 1
ATOM 1262 N N . ILE A 1 169 ? 12.147 -5.697 11.820 1.00 57.59 169 ILE A N 1
ATOM 1263 C CA . ILE A 1 169 ? 12.363 -6.876 12.672 1.00 57.59 169 ILE A CA 1
ATOM 1264 C C . ILE A 1 169 ? 11.343 -6.928 13.815 1.00 57.59 169 ILE A C 1
ATOM 1266 O O . ILE A 1 169 ? 10.798 -7.990 14.098 1.00 57.59 169 ILE A O 1
ATOM 1270 N N . VAL A 1 170 ? 11.026 -5.798 14.449 1.00 57.72 170 VAL A N 1
ATOM 1271 C CA . VAL A 1 170 ? 10.016 -5.705 15.512 1.00 57.72 170 VAL A CA 1
ATOM 1272 C C . VAL A 1 170 ? 8.620 -5.973 14.957 1.00 57.72 170 VAL A C 1
ATOM 1274 O O . VAL A 1 170 ? 7.866 -6.718 15.576 1.00 57.72 170 VAL A O 1
ATOM 1277 N N . ALA A 1 171 ? 8.267 -5.439 13.787 1.00 55.69 171 ALA A N 1
ATOM 1278 C CA . ALA A 1 171 ? 6.991 -5.709 13.131 1.00 55.69 171 ALA A CA 1
ATOM 1279 C C . ALA A 1 171 ? 6.864 -7.192 12.747 1.00 55.69 171 ALA A C 1
ATOM 1281 O O . ALA A 1 171 ? 5.838 -7.811 13.031 1.00 55.69 171 ALA A O 1
ATOM 1282 N N . LEU A 1 172 ? 7.924 -7.793 12.198 1.00 56.47 172 LEU A N 1
ATOM 1283 C CA . LEU A 1 172 ? 8.005 -9.225 11.899 1.00 56.47 172 LEU A CA 1
ATOM 1284 C C . LEU A 1 172 ? 7.951 -10.085 13.168 1.00 56.47 172 LEU A C 1
ATOM 1286 O O . LEU A 1 172 ? 7.276 -11.111 13.184 1.00 56.47 172 LEU A O 1
ATOM 1290 N N . PHE A 1 173 ? 8.589 -9.655 14.256 1.00 56.78 173 PHE A N 1
ATOM 1291 C CA . PHE A 1 173 ? 8.533 -10.319 15.557 1.00 56.78 173 PHE A CA 1
ATOM 1292 C C . PHE A 1 173 ? 7.134 -10.234 16.178 1.00 56.78 173 PHE A C 1
ATOM 1294 O O . PHE A 1 173 ? 6.632 -11.221 16.710 1.00 56.78 173 PHE A O 1
ATOM 1301 N N . VAL A 1 174 ? 6.463 -9.085 16.074 1.00 55.62 174 VAL A N 1
ATOM 1302 C CA . VAL A 1 174 ? 5.083 -8.867 16.539 1.00 55.62 174 VAL A CA 1
ATOM 1303 C C . VAL A 1 174 ? 4.090 -9.686 15.709 1.00 55.62 174 VAL A C 1
ATOM 1305 O O . VAL A 1 174 ? 3.192 -10.315 16.274 1.00 55.62 174 VAL A O 1
ATOM 1308 N N . LEU A 1 175 ? 4.282 -9.754 14.388 1.00 55.53 175 LEU A N 1
ATOM 1309 C CA . LEU A 1 175 ? 3.554 -10.666 13.504 1.00 55.53 175 LEU A CA 1
ATOM 1310 C C . LEU A 1 175 ? 3.811 -12.123 13.912 1.00 55.53 175 LEU A C 1
ATOM 1312 O O . LEU A 1 175 ? 2.855 -12.873 14.089 1.00 55.53 175 LEU A O 1
ATOM 1316 N N . GLY A 1 176 ? 5.070 -12.498 14.157 1.00 52.31 176 GLY A N 1
ATOM 1317 C CA . GLY A 1 176 ? 5.509 -13.814 14.628 1.00 52.31 176 GLY A CA 1
ATOM 1318 C C . GLY A 1 176 ? 4.932 -14.208 15.991 1.00 52.31 176 GLY A C 1
ATOM 1319 O O . GLY A 1 176 ? 4.521 -15.349 16.180 1.00 52.31 176 GLY A O 1
ATOM 1320 N N . ALA A 1 177 ? 4.789 -13.271 16.929 1.00 52.28 177 ALA A N 1
ATOM 1321 C CA . ALA A 1 177 ? 4.205 -13.515 18.250 1.00 52.28 177 ALA A CA 1
ATOM 1322 C C . ALA A 1 177 ? 2.740 -13.989 18.174 1.00 52.28 177 ALA A C 1
ATOM 1324 O O . ALA A 1 177 ? 2.280 -14.713 19.058 1.00 52.28 177 ALA A O 1
ATOM 1325 N N . ARG A 1 178 ? 2.021 -13.663 17.089 1.00 52.06 178 ARG A N 1
ATOM 1326 C CA . ARG A 1 178 ? 0.693 -14.226 16.785 1.00 52.06 178 ARG A CA 1
ATOM 1327 C C . ARG A 1 178 ? 0.746 -15.720 16.435 1.00 52.06 178 ARG A C 1
ATOM 1329 O O . ARG A 1 178 ? -0.235 -16.426 16.657 1.00 52.06 178 ARG A O 1
ATOM 1336 N N . PHE A 1 179 ? 1.869 -16.192 15.899 1.00 49.25 179 PHE A N 1
ATOM 1337 C CA . PHE A 1 179 ? 2.115 -17.583 15.502 1.00 49.25 179 PHE A CA 1
ATOM 1338 C C . PHE A 1 179 ? 2.758 -18.433 16.601 1.00 49.25 179 PHE A C 1
ATOM 1340 O O . PHE A 1 179 ? 2.747 -19.658 16.490 1.00 49.25 179 PHE A O 1
ATOM 1347 N N . PHE A 1 180 ? 3.248 -17.818 17.684 1.00 54.72 180 PHE A N 1
ATOM 1348 C CA . PHE A 1 180 ? 3.835 -18.517 18.830 1.00 54.72 180 PHE A CA 1
ATOM 1349 C C . PHE A 1 180 ? 2.984 -18.349 20.103 1.00 54.72 180 PHE A C 1
ATOM 1351 O O . PHE A 1 180 ? 3.333 -17.566 20.992 1.00 54.72 180 PHE A O 1
ATOM 1358 N N . PRO A 1 181 ? 1.887 -19.124 20.259 1.00 58.88 181 PRO A N 1
ATOM 1359 C CA . PRO A 1 181 ? 1.002 -19.063 21.425 1.00 58.88 181 PRO A CA 1
ATOM 1360 C C . PRO A 1 181 ? 1.716 -19.237 22.768 1.00 58.88 181 PRO A C 1
ATOM 1362 O O . PRO A 1 181 ? 1.241 -18.736 23.786 1.00 58.88 181 PRO A O 1
ATOM 1365 N N . TRP A 1 182 ? 2.859 -19.934 22.798 1.00 58.59 182 TRP A N 1
ATOM 1366 C CA . TRP A 1 182 ? 3.638 -20.101 24.025 1.00 58.59 182 TRP A CA 1
ATOM 1367 C C . TRP A 1 182 ? 4.196 -18.766 24.541 1.00 58.59 182 TRP A C 1
ATOM 1369 O O . TRP A 1 182 ? 4.327 -18.589 25.751 1.00 58.59 182 TRP A O 1
ATOM 1379 N N . LEU A 1 183 ? 4.524 -17.823 23.648 1.00 58.44 183 LEU A N 1
ATOM 1380 C CA . LEU A 1 183 ? 5.120 -16.538 24.015 1.00 58.44 183 LEU A CA 1
ATOM 1381 C C . LEU A 1 183 ? 4.074 -15.639 24.684 1.00 58.44 183 LEU A C 1
ATOM 1383 O O . LEU A 1 183 ? 4.353 -15.017 25.708 1.00 58.44 183 LEU A O 1
ATOM 1387 N N . ALA A 1 184 ? 2.842 -15.664 24.169 1.00 59.19 184 ALA A N 1
ATOM 1388 C CA . ALA A 1 184 ? 1.690 -14.958 24.729 1.00 59.19 184 ALA A CA 1
ATOM 1389 C C . ALA A 1 184 ? 1.277 -15.462 26.127 1.00 59.19 184 ALA A C 1
ATOM 1391 O O . ALA A 1 184 ? 0.674 -14.712 26.894 1.00 59.19 184 ALA A O 1
ATOM 1392 N N . ARG A 1 185 ? 1.628 -16.710 26.478 1.00 63.06 185 ARG A N 1
ATOM 1393 C CA . ARG A 1 185 ? 1.374 -17.319 27.797 1.00 63.06 185 ARG A CA 1
ATOM 1394 C C . ARG A 1 185 ? 2.415 -16.948 28.861 1.00 63.06 185 ARG A C 1
ATOM 1396 O O . ARG A 1 185 ? 2.256 -17.332 30.016 1.00 63.06 185 ARG A O 1
ATOM 1403 N N . ARG A 1 186 ? 3.484 -16.217 28.511 1.00 67.25 186 ARG A N 1
ATOM 1404 C CA . ARG A 1 186 ? 4.462 -15.740 29.504 1.00 67.25 186 ARG A CA 1
ATOM 1405 C C . ARG A 1 186 ? 3.853 -14.616 30.358 1.00 67.25 186 ARG A C 1
ATOM 1407 O O . ARG A 1 186 ? 3.217 -13.728 29.797 1.00 67.25 186 ARG A O 1
ATOM 1414 N N . PRO A 1 187 ? 4.107 -14.557 31.678 1.00 64.38 187 PRO A N 1
ATOM 1415 C CA . PRO A 1 187 ? 3.421 -13.621 32.579 1.00 64.38 187 PRO A CA 1
ATOM 1416 C C . PRO A 1 187 ? 3.648 -12.148 32.252 1.00 64.38 187 PRO A C 1
ATOM 1418 O O . PRO A 1 187 ? 2.714 -11.345 32.291 1.00 64.38 187 PRO A O 1
ATOM 1421 N N . GLY A 1 188 ? 4.881 -11.783 31.890 1.00 67.88 188 GLY A N 1
ATOM 1422 C CA . GLY A 1 188 ? 5.193 -10.433 31.421 1.00 67.88 188 GLY A CA 1
ATOM 1423 C C . GLY A 1 188 ? 4.429 -10.076 30.144 1.00 67.88 188 GLY A C 1
ATOM 1424 O O . GLY A 1 188 ? 3.801 -9.021 30.075 1.00 67.88 188 GLY A O 1
ATOM 1425 N N . MET A 1 189 ? 4.412 -10.999 29.180 1.00 66.88 189 MET A N 1
ATOM 1426 C CA . MET A 1 189 ? 3.733 -10.826 27.899 1.00 66.88 189 MET A CA 1
ATOM 1427 C C . MET A 1 189 ? 2.210 -10.776 28.068 1.00 66.88 189 MET A C 1
ATOM 1429 O O . MET A 1 189 ? 1.579 -9.878 27.535 1.00 66.88 189 MET A O 1
ATOM 1433 N N . HIS A 1 190 ? 1.601 -11.638 28.881 1.00 70.38 190 HIS A N 1
ATOM 1434 C CA . HIS A 1 190 ? 0.164 -11.602 29.162 1.00 70.38 190 HIS A CA 1
ATOM 1435 C C . HIS A 1 190 ? -0.275 -10.271 29.806 1.00 70.38 190 HIS A C 1
ATOM 1437 O O . HIS A 1 190 ? -1.294 -9.689 29.421 1.00 70.38 190 HIS A O 1
ATOM 1443 N N . ARG A 1 191 ? 0.506 -9.727 30.755 1.00 72.62 191 ARG A N 1
ATOM 1444 C CA . ARG A 1 191 ? 0.234 -8.393 31.327 1.00 72.62 191 ARG A CA 1
ATOM 1445 C C . ARG A 1 191 ? 0.351 -7.289 30.280 1.00 72.62 191 ARG A C 1
ATOM 1447 O O . ARG A 1 191 ? -0.531 -6.440 30.203 1.00 72.62 191 ARG A O 1
ATOM 1454 N N . PHE A 1 192 ? 1.391 -7.328 29.451 1.00 72.50 192 PHE A N 1
ATOM 1455 C CA . PHE A 1 192 ? 1.547 -6.389 28.343 1.00 72.50 192 PHE A CA 1
ATOM 1456 C C . PHE A 1 192 ? 0.380 -6.483 27.347 1.00 72.50 192 PHE A C 1
ATOM 1458 O O . PHE A 1 192 ? -0.236 -5.471 27.032 1.00 72.50 192 PHE A O 1
ATOM 1465 N N . LEU A 1 193 ? 0.005 -7.691 26.921 1.00 71.81 193 LEU A N 1
ATOM 1466 C CA . LEU A 1 193 ? -1.094 -7.958 25.991 1.00 71.81 193 LEU A CA 1
ATOM 1467 C C . LEU A 1 193 ? -2.458 -7.549 26.558 1.00 71.81 193 LEU A C 1
ATOM 1469 O O . LEU A 1 193 ? -3.297 -7.043 25.821 1.00 71.81 193 LEU A O 1
ATOM 1473 N N . SER A 1 194 ? -2.695 -7.732 27.859 1.00 75.00 194 SER A N 1
ATOM 1474 C CA . SER A 1 194 ? -3.940 -7.291 28.507 1.00 75.00 194 SER A CA 1
ATOM 1475 C C . SER A 1 194 ? -3.999 -5.768 28.683 1.00 75.00 194 SER A C 1
ATOM 1477 O O . SER A 1 194 ? -5.048 -5.166 28.444 1.00 75.00 194 SER A O 1
ATOM 1479 N N . TRP A 1 195 ? -2.875 -5.119 29.012 1.00 74.94 195 TRP A N 1
ATOM 1480 C CA . TRP A 1 195 ? -2.745 -3.659 28.985 1.00 74.94 195 TRP A CA 1
ATOM 1481 C C . TRP A 1 195 ? -2.968 -3.099 27.571 1.00 74.94 195 TRP A C 1
ATOM 1483 O O . TRP A 1 195 ? -3.763 -2.173 27.393 1.00 74.94 195 TRP A O 1
ATOM 1493 N N . MET A 1 196 ? -2.354 -3.720 26.560 1.00 78.12 196 MET A N 1
ATOM 1494 C CA . MET A 1 196 ? -2.545 -3.393 25.146 1.00 78.12 196 MET A CA 1
ATOM 1495 C C . MET A 1 196 ? -3.982 -3.632 24.692 1.00 78.12 196 MET A C 1
ATOM 1497 O O . MET A 1 196 ? -4.540 -2.793 23.994 1.00 78.12 196 MET A O 1
ATOM 1501 N N . GLY A 1 197 ? -4.631 -4.707 25.142 1.00 75.94 197 GLY A N 1
ATOM 1502 C CA . GLY A 1 197 ? -6.030 -4.999 24.833 1.00 75.94 197 GLY A CA 1
ATOM 1503 C C . GLY A 1 197 ? -6.971 -3.857 25.227 1.00 75.94 197 GLY A C 1
ATOM 1504 O O . GLY A 1 197 ? -7.867 -3.513 24.459 1.00 75.94 197 GLY A O 1
ATOM 1505 N N . LYS A 1 198 ? -6.710 -3.193 26.365 1.00 80.06 198 LYS A N 1
ATOM 1506 C CA . LYS A 1 198 ? -7.454 -1.998 26.814 1.00 80.06 198 LYS A CA 1
ATOM 1507 C C . LYS A 1 198 ? -7.138 -0.739 25.994 1.00 80.06 198 LYS A C 1
ATOM 1509 O O . LYS A 1 198 ? -7.949 0.185 25.949 1.00 80.06 198 LYS A O 1
ATOM 1514 N N . ARG A 1 199 ? -5.963 -0.680 25.358 1.00 84.25 199 ARG A N 1
ATOM 1515 C CA . ARG A 1 199 ? -5.464 0.476 24.589 1.00 84.25 199 ARG A CA 1
ATOM 1516 C C . ARG A 1 199 ? -5.431 0.253 23.073 1.00 84.25 199 ARG A C 1
ATOM 1518 O O . ARG A 1 199 ? -4.998 1.143 22.352 1.00 84.25 199 ARG A O 1
ATOM 1525 N N . ARG A 1 200 ? -5.938 -0.873 22.563 1.00 86.00 200 ARG A N 1
ATOM 1526 C CA . ARG A 1 200 ? -5.851 -1.228 21.136 1.00 86.00 200 ARG A CA 1
ATOM 1527 C C . ARG A 1 200 ? -6.454 -0.167 20.216 1.00 86.00 200 ARG A C 1
ATOM 1529 O O . ARG A 1 200 ? -5.814 0.218 19.252 1.00 86.00 200 ARG A O 1
ATOM 1536 N N . HIS A 1 201 ? -7.632 0.355 20.557 1.00 90.81 201 HIS A N 1
ATOM 1537 C CA . HIS A 1 201 ? -8.333 1.362 19.757 1.00 90.81 201 HIS A CA 1
ATOM 1538 C C . HIS A 1 201 ? -7.587 2.700 19.690 1.00 90.81 201 HIS A C 1
ATOM 1540 O O . HIS A 1 201 ? -7.309 3.149 18.583 1.00 90.81 201 HIS A O 1
ATOM 1546 N N . PRO A 1 202 ? -7.197 3.340 20.817 1.00 90.81 202 PRO A N 1
ATOM 1547 C CA . PRO A 1 202 ? -6.433 4.582 20.735 1.00 90.81 202 PRO A CA 1
ATOM 1548 C C . PRO A 1 202 ? -5.063 4.382 20.076 1.00 90.81 202 PRO A C 1
ATOM 1550 O O . PRO A 1 202 ? -4.637 5.244 19.321 1.00 90.81 202 PRO A O 1
ATOM 1553 N N . VAL A 1 203 ? -4.398 3.243 20.296 1.00 88.06 203 VAL A N 1
ATOM 1554 C CA . VAL A 1 203 ? -3.121 2.938 19.632 1.00 88.06 203 VAL A CA 1
ATOM 1555 C C . VAL A 1 203 ? -3.301 2.797 18.117 1.00 88.06 203 VAL A C 1
ATOM 1557 O O . VAL A 1 203 ? -2.532 3.375 17.355 1.00 88.06 203 VAL A O 1
ATOM 1560 N N . ARG A 1 204 ? -4.345 2.096 17.661 1.00 91.75 204 ARG A N 1
ATOM 1561 C CA . ARG A 1 204 ? -4.643 1.956 16.229 1.00 91.75 204 ARG A CA 1
ATOM 1562 C C . ARG A 1 204 ? -5.055 3.281 15.593 1.00 91.75 204 ARG A C 1
ATOM 1564 O O . ARG A 1 204 ? -4.627 3.569 14.484 1.00 91.75 204 ARG A O 1
ATOM 1571 N N . ALA A 1 205 ? -5.821 4.103 16.311 1.00 94.00 205 ALA A N 1
ATOM 1572 C CA . ALA A 1 205 ? -6.181 5.450 15.879 1.00 94.00 205 ALA A CA 1
ATOM 1573 C C . ALA A 1 205 ? -4.943 6.340 15.687 1.00 94.00 205 ALA A C 1
ATOM 1575 O O . ALA A 1 205 ? -4.841 7.012 14.668 1.00 94.00 205 ALA A O 1
ATOM 1576 N N . ILE A 1 206 ? -3.975 6.293 16.613 1.00 93.06 206 ILE A N 1
ATOM 1577 C CA . ILE A 1 206 ? -2.681 6.976 16.449 1.00 93.06 206 ILE A CA 1
ATOM 1578 C C . ILE A 1 206 ? -1.960 6.449 15.206 1.00 93.06 206 ILE A C 1
ATOM 1580 O O . ILE A 1 206 ? -1.513 7.249 14.391 1.00 93.06 206 ILE A O 1
ATOM 1584 N N . GLY A 1 207 ? -1.899 5.126 15.025 1.00 91.31 207 GLY A N 1
ATOM 1585 C CA . GLY A 1 207 ? -1.298 4.510 13.840 1.00 91.31 207 GLY A CA 1
ATOM 1586 C C . GLY A 1 207 ? -1.898 5.030 12.531 1.00 91.31 207 GLY A C 1
ATOM 1587 O O . GLY A 1 207 ? -1.153 5.426 11.640 1.00 91.31 207 GLY A O 1
ATOM 1588 N N . TRP A 1 208 ? -3.228 5.118 12.439 1.00 97.31 208 TRP A N 1
ATOM 1589 C CA . TRP A 1 208 ? -3.915 5.677 11.273 1.00 97.31 208 TRP A CA 1
ATOM 1590 C C . TRP A 1 208 ? -3.609 7.160 11.043 1.00 97.31 208 TRP A C 1
ATOM 1592 O O . TRP A 1 208 ? -3.336 7.554 9.912 1.00 97.31 208 TRP A O 1
ATOM 1602 N N . THR A 1 209 ? -3.598 7.976 12.098 1.00 95.38 209 THR A N 1
ATOM 1603 C CA . THR A 1 209 ? -3.273 9.407 11.996 1.00 95.38 209 THR A CA 1
ATOM 1604 C C . THR A 1 209 ? -1.830 9.635 11.545 1.00 95.38 209 THR A C 1
ATOM 1606 O O . THR A 1 209 ? -1.591 10.448 10.657 1.00 95.38 209 THR A O 1
ATOM 1609 N N . VAL A 1 210 ? -0.868 8.901 12.115 1.00 91.62 210 VAL A N 1
ATOM 1610 C CA . VAL A 1 210 ? 0.551 8.990 11.727 1.00 91.62 210 VAL A CA 1
ATOM 1611 C C . VAL A 1 210 ? 0.749 8.496 10.291 1.00 91.62 210 VAL A C 1
ATOM 1613 O O . VAL A 1 210 ? 1.503 9.104 9.536 1.00 91.62 210 VAL A O 1
ATOM 1616 N N . PHE A 1 211 ? 0.023 7.452 9.875 1.00 93.38 211 PHE A N 1
ATOM 1617 C CA . PHE A 1 211 ? 0.044 6.994 8.485 1.00 93.38 211 PHE A CA 1
ATOM 1618 C C . PHE A 1 211 ? -0.525 8.050 7.528 1.00 93.38 211 PHE A C 1
ATOM 1620 O O . PHE A 1 211 ? 0.027 8.266 6.455 1.00 93.38 211 PHE A O 1
ATOM 1627 N N . GLY A 1 212 ? -1.579 8.763 7.937 1.00 94.81 212 GLY A N 1
ATOM 1628 C CA . GLY A 1 212 ? -2.094 9.922 7.207 1.00 94.81 212 GLY A CA 1
ATOM 1629 C C . GLY A 1 212 ? -1.057 11.039 7.074 1.00 94.81 212 GLY A C 1
ATOM 1630 O O . GLY A 1 212 ? -0.884 11.576 5.987 1.00 94.81 212 GLY A O 1
ATOM 1631 N N . ALA A 1 213 ? -0.314 11.348 8.140 1.00 91.00 213 ALA A N 1
ATOM 1632 C CA . ALA A 1 213 ? 0.756 12.347 8.096 1.00 91.00 213 ALA A CA 1
ATOM 1633 C C . ALA A 1 213 ? 1.899 11.959 7.139 1.00 91.00 213 ALA A C 1
ATOM 1635 O O . ALA A 1 213 ? 2.418 12.824 6.441 1.00 91.00 213 ALA A O 1
ATOM 1636 N N . HIS A 1 214 ? 2.255 10.671 7.057 1.00 89.50 214 HIS A N 1
ATOM 1637 C CA . HIS A 1 214 ? 3.206 10.180 6.055 1.00 89.50 214 HIS A CA 1
ATOM 1638 C C . HIS A 1 214 ? 2.721 10.501 4.630 1.00 89.50 214 HIS A C 1
ATOM 1640 O O . HIS A 1 214 ? 3.422 11.186 3.891 1.00 89.50 214 HIS A O 1
ATOM 1646 N N . TRP A 1 215 ? 1.488 10.112 4.281 1.00 92.00 215 TRP A N 1
ATOM 1647 C CA . TRP A 1 215 ? 0.922 10.387 2.954 1.00 92.00 215 TRP A CA 1
ATOM 1648 C C . TRP A 1 215 ? 0.743 11.878 2.659 1.00 92.00 215 TRP A C 1
ATOM 1650 O O . TRP A 1 215 ? 0.882 12.282 1.509 1.00 92.00 215 TRP A O 1
ATOM 1660 N N . ALA A 1 216 ? 0.487 12.705 3.675 1.00 91.31 216 ALA A N 1
ATOM 1661 C CA . ALA A 1 216 ? 0.432 14.155 3.515 1.00 91.31 216 ALA A CA 1
ATOM 1662 C C . ALA A 1 216 ? 1.769 14.745 3.035 1.00 91.31 216 ALA A C 1
ATOM 1664 O O . ALA A 1 216 ? 1.763 15.650 2.207 1.00 91.31 216 ALA A O 1
ATOM 1665 N N . MET A 1 217 ? 2.903 14.230 3.526 1.00 85.19 217 MET A N 1
ATOM 1666 C CA . MET A 1 217 ? 4.227 14.660 3.056 1.00 85.19 217 MET A CA 1
ATOM 1667 C C . MET A 1 217 ? 4.552 14.103 1.668 1.00 85.19 217 MET A C 1
ATOM 1669 O O . MET A 1 217 ? 5.158 14.794 0.854 1.00 85.19 217 MET A O 1
ATOM 1673 N N . THR A 1 218 ? 4.129 12.869 1.393 1.00 84.19 218 THR A N 1
ATOM 1674 C CA . THR A 1 218 ? 4.392 12.185 0.121 1.00 84.19 218 THR A CA 1
ATOM 1675 C C . THR A 1 218 ? 3.518 12.700 -1.028 1.00 84.19 218 THR A C 1
ATOM 1677 O O . THR A 1 218 ? 3.913 12.592 -2.181 1.00 84.19 218 THR A O 1
ATOM 1680 N N . ALA A 1 219 ? 2.356 13.303 -0.749 1.00 85.19 219 ALA A N 1
ATOM 1681 C CA . ALA A 1 219 ? 1.400 13.719 -1.778 1.00 85.19 219 ALA A CA 1
ATOM 1682 C C . ALA A 1 219 ? 1.980 14.700 -2.809 1.00 85.19 219 ALA A C 1
ATOM 1684 O O . ALA A 1 219 ? 1.780 14.516 -4.005 1.00 85.19 219 ALA A O 1
ATOM 1685 N N . VAL A 1 220 ? 2.698 15.731 -2.356 1.00 78.44 220 VAL A N 1
ATOM 1686 C CA . VAL A 1 220 ? 3.293 16.728 -3.262 1.00 78.44 220 VAL A CA 1
ATOM 1687 C C . VAL A 1 220 ? 4.550 16.182 -3.928 1.00 78.44 220 VAL A C 1
ATOM 1689 O O . VAL A 1 220 ? 4.775 16.418 -5.1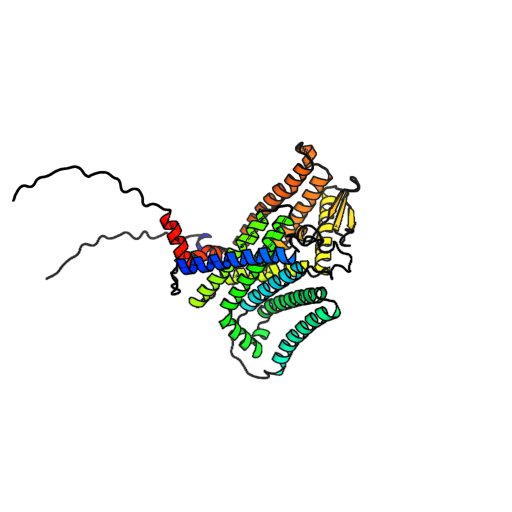10 1.00 78.44 220 VAL A O 1
ATOM 1692 N N . ASN A 1 221 ? 5.318 15.384 -3.192 1.00 76.88 221 ASN A N 1
ATOM 1693 C CA . ASN A 1 221 ? 6.487 14.701 -3.718 1.00 76.88 221 ASN A CA 1
ATOM 1694 C C . ASN A 1 221 ? 6.131 13.801 -4.918 1.00 76.88 221 ASN A C 1
ATOM 1696 O O . ASN A 1 221 ? 6.801 13.894 -5.936 1.00 76.88 221 ASN A O 1
ATOM 1700 N N . LEU A 1 222 ? 5.032 13.037 -4.849 1.00 73.94 222 LEU A N 1
ATOM 1701 C CA . LEU A 1 222 ? 4.538 12.215 -5.967 1.00 73.94 222 LEU A CA 1
ATOM 1702 C C . LEU A 1 222 ? 4.207 13.042 -7.213 1.00 73.94 222 LEU A C 1
ATOM 1704 O O . LEU A 1 222 ? 4.553 12.643 -8.315 1.00 73.94 222 LEU A O 1
ATOM 1708 N N . TYR A 1 223 ? 3.574 14.207 -7.045 1.00 75.94 223 TYR A N 1
ATOM 1709 C CA . TYR A 1 223 ? 3.244 15.071 -8.180 1.00 75.94 223 TYR A CA 1
ATOM 1710 C C . TYR A 1 223 ? 4.498 15.568 -8.909 1.00 75.94 223 TYR A C 1
ATOM 1712 O O . TYR A 1 223 ? 4.532 15.563 -10.133 1.00 75.94 223 TYR A O 1
ATOM 1720 N N . TYR A 1 224 ? 5.515 16.016 -8.169 1.00 71.25 224 TYR A N 1
ATOM 1721 C CA . TYR A 1 224 ? 6.720 16.588 -8.774 1.00 71.25 224 TYR A CA 1
ATOM 1722 C C . TYR A 1 224 ? 7.722 15.539 -9.261 1.00 71.25 224 TYR A C 1
ATOM 1724 O O . TYR A 1 224 ? 8.458 15.826 -10.197 1.00 71.25 224 TYR A O 1
ATOM 1732 N N . ILE A 1 225 ? 7.762 14.357 -8.639 1.00 63.12 225 ILE A N 1
ATOM 1733 C CA . ILE A 1 225 ? 8.686 13.285 -9.026 1.00 63.12 225 ILE A CA 1
ATOM 1734 C C . ILE A 1 225 ? 8.170 12.498 -10.236 1.00 63.12 225 ILE A C 1
ATOM 1736 O O . ILE A 1 225 ? 8.951 12.225 -11.136 1.00 63.12 225 ILE A O 1
ATOM 1740 N N . GLU A 1 226 ? 6.875 12.179 -10.309 1.00 61.81 226 GLU A N 1
ATOM 1741 C CA . GLU A 1 226 ? 6.310 11.356 -11.395 1.00 61.81 226 GLU A CA 1
ATOM 1742 C C . GLU A 1 226 ? 5.840 12.216 -12.588 1.00 61.81 226 GLU A C 1
ATOM 1744 O O . GLU A 1 226 ? 4.731 12.040 -13.094 1.00 61.81 226 GLU A O 1
ATOM 1749 N N . ASP A 1 227 ? 6.638 13.219 -12.981 1.00 63.34 227 ASP A N 1
ATOM 1750 C CA . ASP A 1 227 ? 6.373 14.128 -14.113 1.00 63.34 227 ASP A CA 1
ATOM 1751 C C . ASP A 1 227 ? 4.941 14.716 -14.143 1.00 63.34 227 ASP A C 1
ATOM 1753 O O . ASP A 1 227 ? 4.337 14.934 -15.199 1.00 63.34 227 ASP A O 1
ATOM 1757 N N . GLY A 1 228 ? 4.367 14.998 -12.969 1.00 66.12 228 GLY A N 1
ATOM 1758 C CA . GLY A 1 228 ? 3.004 15.504 -12.841 1.00 66.12 228 GLY A CA 1
ATOM 1759 C C . GLY A 1 228 ? 1.921 14.429 -12.712 1.00 66.12 228 GLY A C 1
ATOM 1760 O O . GLY A 1 228 ? 0.795 14.687 -13.150 1.00 66.12 228 GLY A O 1
ATOM 1761 N N . ASP A 1 229 ? 2.182 13.255 -12.110 1.00 71.81 229 ASP A N 1
ATOM 1762 C CA . ASP A 1 229 ? 1.132 12.265 -11.794 1.00 71.81 229 ASP A CA 1
ATOM 1763 C C . ASP A 1 229 ? 0.140 12.809 -10.741 1.00 71.81 229 ASP A C 1
ATOM 1765 O O . ASP A 1 229 ? 0.200 12.576 -9.527 1.00 71.81 229 ASP A O 1
ATOM 1769 N N . VAL A 1 230 ? -0.839 13.564 -11.244 1.00 82.12 230 VAL A N 1
ATOM 1770 C CA . VAL A 1 230 ? -1.942 14.145 -10.474 1.00 82.12 230 VAL A CA 1
ATOM 1771 C C . VAL A 1 230 ? -2.765 13.058 -9.785 1.00 82.12 230 VAL A C 1
ATOM 1773 O O . VAL A 1 230 ? -3.314 13.292 -8.710 1.00 82.12 230 VAL A O 1
ATOM 1776 N N . VAL A 1 231 ? -2.885 11.872 -10.382 1.00 81.25 231 VAL A N 1
ATOM 1777 C CA . VAL A 1 231 ? -3.769 10.821 -9.871 1.00 81.25 231 VAL A CA 1
ATOM 1778 C C . VAL A 1 231 ? -3.208 10.258 -8.569 1.00 81.25 231 VAL A C 1
ATOM 1780 O O . VAL A 1 231 ? -3.933 10.192 -7.571 1.00 81.25 231 VAL A O 1
ATOM 1783 N N . ASN A 1 232 ? -1.920 9.920 -8.543 1.00 81.25 232 ASN A N 1
ATOM 1784 C CA . ASN A 1 232 ? -1.257 9.413 -7.343 1.00 81.25 232 ASN A CA 1
ATOM 1785 C C . ASN A 1 232 ? -1.184 10.479 -6.244 1.00 81.25 232 ASN A C 1
ATOM 1787 O O . ASN A 1 232 ? -1.508 10.192 -5.086 1.00 81.25 232 ASN A O 1
ATOM 1791 N N . ALA A 1 233 ? -0.876 11.726 -6.605 1.00 85.38 233 ALA A N 1
ATOM 1792 C CA . ALA A 1 233 ? -0.883 12.850 -5.672 1.00 85.38 233 ALA A CA 1
ATOM 1793 C C . ALA A 1 233 ? -2.268 13.077 -5.033 1.00 85.38 233 ALA A C 1
ATOM 1795 O O . ALA A 1 233 ? -2.384 13.240 -3.813 1.00 85.38 233 ALA A O 1
ATOM 1796 N N . LEU A 1 234 ? -3.346 13.016 -5.827 1.00 90.00 234 LEU A N 1
ATOM 1797 C CA . LEU A 1 234 ? -4.720 13.126 -5.329 1.00 90.00 234 LEU A CA 1
ATOM 1798 C C . LEU A 1 234 ? -5.108 11.949 -4.434 1.00 90.00 234 LEU A C 1
ATOM 1800 O O . LEU A 1 234 ? -5.773 12.158 -3.414 1.00 90.00 234 LEU A O 1
ATOM 1804 N N . PHE A 1 235 ? -4.704 10.722 -4.773 1.00 89.38 235 PHE A N 1
ATOM 1805 C CA . PHE A 1 235 ? -4.943 9.567 -3.910 1.00 89.38 235 PHE A CA 1
ATOM 1806 C C . PHE A 1 235 ? -4.203 9.694 -2.579 1.00 89.38 235 PHE A C 1
ATOM 1808 O O . PHE A 1 235 ? -4.810 9.438 -1.535 1.00 89.38 235 PHE A O 1
ATOM 1815 N N . ALA A 1 236 ? -2.949 10.146 -2.577 1.00 90.00 236 ALA A N 1
ATOM 1816 C CA . ALA A 1 236 ? -2.188 10.399 -1.357 1.00 90.00 236 ALA A CA 1
ATOM 1817 C C . ALA A 1 236 ? -2.849 11.487 -0.490 1.00 90.00 236 ALA A C 1
ATOM 1819 O O . ALA A 1 236 ? -3.092 11.270 0.700 1.00 90.00 236 ALA A O 1
ATOM 1820 N N . ALA A 1 237 ? -3.252 12.613 -1.090 1.00 92.88 237 ALA A N 1
ATOM 1821 C CA . ALA A 1 237 ? -3.945 13.689 -0.382 1.00 92.88 237 ALA A CA 1
ATOM 1822 C C . ALA A 1 237 ? -5.309 13.238 0.176 1.00 92.88 237 ALA A C 1
ATOM 1824 O O . ALA A 1 237 ? -5.634 13.494 1.336 1.00 92.88 237 ALA A O 1
ATOM 1825 N N . THR A 1 238 ? -6.096 12.504 -0.616 1.00 94.56 238 THR A N 1
ATOM 1826 C CA . THR A 1 238 ? -7.407 11.976 -0.196 1.00 94.56 238 THR A CA 1
ATOM 1827 C C . THR A 1 238 ? -7.262 10.925 0.905 1.00 94.56 238 THR A C 1
ATOM 1829 O O . THR A 1 238 ? -8.095 10.853 1.814 1.00 94.56 238 THR A O 1
ATOM 1832 N N . SER A 1 239 ? -6.181 10.140 0.879 1.00 94.31 239 SER A N 1
ATOM 1833 C CA . SER A 1 239 ? -5.892 9.130 1.899 1.00 94.31 239 SER A CA 1
ATOM 1834 C C . SER A 1 239 ? -5.778 9.741 3.292 1.00 94.31 239 SER A C 1
ATOM 1836 O O . SER A 1 239 ? -6.226 9.113 4.246 1.00 94.31 239 SER A O 1
ATOM 1838 N N . VAL A 1 240 ? -5.298 10.983 3.434 1.00 96.31 240 VAL A N 1
ATOM 1839 C CA . VAL A 1 240 ? -5.272 11.688 4.730 1.00 96.31 240 VAL A CA 1
ATOM 1840 C C . VAL A 1 240 ? -6.659 11.705 5.378 1.00 96.31 240 VAL A C 1
ATOM 1842 O O . VAL A 1 240 ? -6.801 11.324 6.538 1.00 96.31 240 VAL A O 1
ATOM 1845 N N . PHE A 1 241 ? -7.697 12.058 4.618 1.00 96.75 241 PHE A N 1
ATOM 1846 C CA . PHE A 1 241 ? -9.078 12.124 5.106 1.00 96.75 241 PHE A CA 1
ATOM 1847 C C . PHE A 1 241 ? -9.644 10.741 5.440 1.00 96.75 241 PHE A C 1
ATOM 1849 O O . PHE A 1 241 ? -10.349 10.575 6.436 1.00 96.75 241 PHE A O 1
ATOM 1856 N N . VAL A 1 242 ? -9.332 9.732 4.623 1.00 96.38 242 VAL A N 1
ATOM 1857 C CA . VAL A 1 242 ? -9.785 8.350 4.850 1.00 96.38 242 VAL A CA 1
ATOM 1858 C C . VAL A 1 242 ? -9.129 7.757 6.099 1.00 96.38 242 VAL A C 1
ATOM 1860 O O . VAL A 1 242 ? -9.796 7.114 6.910 1.00 96.38 242 VAL A O 1
ATOM 1863 N N . LEU A 1 243 ? -7.835 7.997 6.298 1.00 97.00 243 LEU A N 1
ATOM 1864 C CA . LEU A 1 243 ? -7.071 7.451 7.417 1.00 97.00 243 LEU A CA 1
ATOM 1865 C C . LEU A 1 243 ? -7.436 8.140 8.741 1.00 97.00 243 LEU A C 1
ATOM 1867 O O . LEU A 1 243 ? -7.652 7.461 9.746 1.00 97.00 243 LEU A O 1
ATOM 1871 N N . THR A 1 244 ? -7.626 9.463 8.760 1.00 96.44 244 THR A N 1
ATOM 1872 C CA . THR A 1 244 ? -8.165 10.153 9.950 1.00 96.44 244 THR A CA 1
ATOM 1873 C C . THR A 1 244 ? -9.606 9.729 10.243 1.00 96.44 244 THR A C 1
ATOM 1875 O O . THR A 1 244 ? -10.004 9.640 11.407 1.00 96.44 244 THR A O 1
ATOM 1878 N N . TYR A 1 245 ? -10.389 9.396 9.212 1.00 96.62 245 TYR A N 1
ATOM 1879 C CA . TYR A 1 245 ? -11.712 8.805 9.385 1.00 96.62 245 TYR A CA 1
ATOM 1880 C C . TYR A 1 245 ? -11.639 7.390 9.987 1.00 96.62 245 TYR A C 1
ATOM 1882 O O . TYR A 1 245 ? -12.417 7.072 10.887 1.00 96.62 245 TYR A O 1
ATOM 1890 N N . PHE A 1 246 ? -10.668 6.553 9.606 1.00 97.31 246 PHE A N 1
ATOM 1891 C CA . PHE A 1 246 ? -10.425 5.273 10.290 1.00 97.31 246 PHE A CA 1
ATOM 1892 C C . PHE A 1 246 ? -10.033 5.471 11.759 1.00 97.31 246 PHE A C 1
ATOM 1894 O O . PHE A 1 246 ? -10.521 4.740 12.623 1.00 97.31 246 PHE A O 1
ATOM 1901 N N . ALA A 1 247 ? -9.231 6.492 12.075 1.00 95.81 247 ALA A N 1
ATOM 1902 C CA . ALA A 1 247 ? -8.922 6.855 13.459 1.00 95.81 247 ALA A CA 1
ATOM 1903 C C . ALA A 1 247 ? -10.186 7.237 14.256 1.00 95.81 247 ALA A C 1
ATOM 1905 O O . ALA A 1 247 ? -10.360 6.809 15.401 1.00 95.81 247 ALA A O 1
ATOM 1906 N N . TYR A 1 248 ? -11.111 7.978 13.641 1.00 94.50 248 TYR A N 1
ATOM 1907 C CA . TYR A 1 248 ? -12.425 8.274 14.219 1.00 94.50 248 TYR A CA 1
ATOM 1908 C C . TYR A 1 248 ? -13.280 7.009 14.425 1.00 94.50 248 TYR A C 1
ATOM 1910 O O . TYR A 1 248 ? -13.871 6.821 15.491 1.00 94.50 248 TYR A O 1
ATOM 1918 N N . GLN A 1 249 ? -13.300 6.092 13.458 1.00 94.38 249 GLN A N 1
ATOM 1919 C CA . GLN A 1 249 ? -14.039 4.829 13.561 1.00 94.38 249 GLN A CA 1
ATOM 1920 C C . GLN A 1 249 ? -13.486 3.899 14.657 1.00 94.38 249 GLN A C 1
ATOM 1922 O O . GLN A 1 249 ? -14.239 3.145 15.282 1.00 94.38 249 GLN A O 1
ATOM 1927 N N . GLU A 1 250 ? -12.192 3.985 14.969 1.00 93.06 250 GLU A N 1
ATOM 1928 C CA . GLU A 1 250 ? -11.606 3.321 16.139 1.00 93.06 250 GLU A CA 1
ATOM 1929 C C . GLU A 1 250 ? -12.109 3.921 17.462 1.00 93.06 250 GLU A C 1
ATOM 1931 O O . GLU A 1 250 ? -12.349 3.186 18.425 1.00 93.06 250 GLU A O 1
ATOM 1936 N N . PHE A 1 251 ? -12.348 5.236 17.518 1.00 89.81 251 PHE A N 1
ATOM 1937 C CA . PHE A 1 251 ? -12.980 5.867 18.680 1.00 89.81 251 PHE A CA 1
ATOM 1938 C C . PHE A 1 251 ? -14.432 5.407 18.864 1.00 89.81 251 PHE A C 1
ATOM 1940 O O . PHE A 1 251 ? -14.828 5.097 19.991 1.00 89.81 251 PHE A O 1
ATOM 1947 N N . ILE A 1 252 ? -15.202 5.294 17.775 1.00 89.31 252 ILE A N 1
ATOM 1948 C CA . ILE A 1 252 ? -16.548 4.699 17.811 1.00 89.31 252 ILE A CA 1
ATOM 1949 C C . ILE A 1 252 ? -16.478 3.256 18.319 1.00 89.31 252 ILE A C 1
ATOM 1951 O O . ILE A 1 252 ? -17.185 2.907 19.261 1.00 89.31 252 ILE A O 1
ATOM 1955 N N . SER A 1 253 ? -15.587 2.436 17.757 1.00 90.12 253 SER A N 1
ATOM 1956 C CA . SER A 1 253 ? -15.432 1.027 18.152 1.00 90.12 253 SER A CA 1
ATOM 1957 C C . SER A 1 253 ? -15.127 0.894 19.650 1.00 90.12 253 SER A C 1
ATOM 1959 O O . SER A 1 253 ? -15.744 0.092 20.349 1.00 90.12 253 SER A O 1
ATOM 1961 N N . LYS A 1 254 ? -14.261 1.768 20.185 1.00 88.38 254 LYS A N 1
ATOM 1962 C CA . LYS A 1 254 ? -13.976 1.843 21.625 1.00 88.38 254 LYS A CA 1
ATOM 1963 C C . LYS A 1 254 ? -15.222 2.154 22.456 1.00 88.38 254 LYS A C 1
ATOM 1965 O O . LYS A 1 254 ? -15.395 1.565 23.519 1.00 88.38 254 LYS A O 1
ATOM 1970 N N . ARG A 1 255 ? -16.054 3.100 22.013 1.00 85.81 255 ARG A N 1
ATOM 1971 C CA . ARG A 1 255 ? -17.277 3.521 22.718 1.00 85.81 255 ARG A CA 1
ATOM 1972 C C . ARG A 1 255 ? -18.345 2.434 22.717 1.00 85.81 255 ARG A C 1
ATOM 1974 O O . ARG A 1 255 ? -18.988 2.237 23.738 1.00 85.81 255 ARG A O 1
ATOM 1981 N N . LEU A 1 256 ? -18.464 1.711 21.610 1.00 85.19 256 LEU A N 1
ATOM 1982 C CA . LEU A 1 256 ? -19.360 0.565 21.465 1.00 85.19 256 LEU A CA 1
ATOM 1983 C C . LEU A 1 256 ? -18.842 -0.705 22.160 1.00 85.19 256 LEU A C 1
ATOM 1985 O O . LEU A 1 256 ? -19.545 -1.708 22.205 1.00 85.19 256 LEU A O 1
ATOM 1989 N N . GLY A 1 257 ? -17.617 -0.687 22.699 1.00 85.00 257 GLY A N 1
ATOM 1990 C CA . GLY A 1 257 ? -17.011 -1.853 23.346 1.00 85.00 257 GLY A CA 1
ATOM 1991 C C . GLY A 1 257 ? -16.700 -2.998 22.379 1.00 85.00 257 GLY A C 1
ATOM 1992 O O . GLY A 1 257 ? -16.434 -4.118 22.813 1.00 85.00 257 GLY A O 1
ATOM 1993 N N . GLU A 1 258 ? -16.701 -2.731 21.074 1.00 87.56 258 GLU A N 1
ATOM 1994 C CA . GLU A 1 258 ? -16.479 -3.732 20.041 1.00 87.56 258 GLU A CA 1
ATOM 1995 C C . GLU A 1 258 ? -15.085 -3.606 19.426 1.00 87.56 258 GLU A C 1
ATOM 1997 O O . GLU A 1 258 ? -14.435 -2.564 19.444 1.00 87.56 258 GLU A O 1
ATOM 2002 N N . ASP A 1 259 ? -14.626 -4.693 18.821 1.00 85.50 259 ASP A N 1
ATOM 2003 C CA . ASP A 1 259 ? -13.466 -4.671 17.946 1.00 85.50 259 ASP A CA 1
ATOM 2004 C C . ASP A 1 259 ? -13.990 -4.910 16.527 1.00 85.50 259 ASP A C 1
ATOM 2006 O O . ASP A 1 259 ? -14.440 -6.016 16.205 1.00 85.50 259 ASP A O 1
ATOM 2010 N N . ASN A 1 260 ? -13.955 -3.891 15.669 1.00 90.06 260 ASN A N 1
ATOM 2011 C CA . ASN A 1 260 ? -14.442 -4.002 14.297 1.00 90.06 260 ASN A CA 1
ATOM 2012 C C . ASN A 1 260 ? -13.502 -4.895 13.461 1.00 90.06 260 ASN A C 1
ATOM 2014 O O . ASN A 1 260 ? -12.300 -4.642 13.351 1.00 90.06 260 ASN A O 1
ATOM 2018 N N . ALA A 1 261 ? -14.049 -5.959 12.866 1.00 88.88 261 ALA A N 1
ATOM 2019 C CA . ALA A 1 261 ? -13.275 -6.927 12.089 1.00 88.88 261 ALA A CA 1
ATOM 2020 C C . ALA A 1 261 ? -12.653 -6.348 10.812 1.00 88.88 261 ALA A C 1
ATOM 2022 O O . ALA A 1 261 ? -11.534 -6.725 10.468 1.00 88.88 261 ALA A O 1
ATOM 2023 N N . SER A 1 262 ? -13.344 -5.424 10.152 1.00 92.88 262 SER A N 1
ATOM 2024 C CA . SER A 1 262 ? -12.897 -4.744 8.939 1.00 92.88 262 SER A CA 1
ATOM 2025 C C . SER A 1 262 ? -11.780 -3.741 9.210 1.00 92.88 262 SER A C 1
ATOM 2027 O O . SER A 1 262 ? -10.795 -3.731 8.479 1.00 92.88 262 SER A O 1
ATOM 2029 N N . LEU A 1 263 ? -11.857 -2.971 10.302 1.00 92.56 263 LEU A N 1
ATOM 2030 C CA . LEU A 1 263 ? -10.756 -2.085 10.707 1.00 92.56 263 LEU A CA 1
ATOM 2031 C C . LEU A 1 263 ? -9.511 -2.876 11.130 1.00 92.56 263 LEU A C 1
ATOM 2033 O O . LEU A 1 263 ? -8.391 -2.518 10.766 1.00 92.56 263 LEU A O 1
ATOM 2037 N N . ARG A 1 264 ? -9.694 -3.999 11.842 1.00 91.44 264 ARG A N 1
ATOM 2038 C CA . ARG A 1 264 ? -8.588 -4.927 12.135 1.00 91.44 264 ARG A CA 1
ATOM 2039 C C . ARG A 1 264 ? -7.967 -5.509 10.875 1.00 91.44 264 ARG A C 1
ATOM 2041 O O . ARG A 1 264 ? -6.749 -5.640 10.812 1.00 91.44 264 ARG A O 1
ATOM 2048 N N . PHE A 1 265 ? -8.799 -5.911 9.917 1.00 93.38 265 PHE A N 1
ATOM 2049 C CA . PHE A 1 265 ? -8.340 -6.420 8.632 1.00 93.38 265 PHE A CA 1
ATOM 2050 C C . PHE A 1 265 ? -7.522 -5.361 7.895 1.00 93.38 265 PHE A C 1
ATOM 2052 O O . PHE A 1 265 ? -6.405 -5.663 7.493 1.00 93.38 265 PHE A O 1
ATOM 2059 N N . ALA A 1 266 ? -8.027 -4.127 7.796 1.00 95.69 266 ALA A N 1
ATOM 2060 C CA . ALA A 1 266 ? -7.325 -3.020 7.156 1.00 95.69 266 ALA A CA 1
ATOM 2061 C C . ALA A 1 266 ? -5.960 -2.766 7.808 1.00 95.69 266 ALA A C 1
ATOM 2063 O O . ALA A 1 266 ? -4.948 -2.734 7.116 1.00 95.69 266 ALA A O 1
ATOM 2064 N N . ALA A 1 267 ? -5.908 -2.671 9.141 1.00 92.50 267 ALA A N 1
ATOM 2065 C CA . ALA A 1 267 ? -4.652 -2.473 9.864 1.00 92.50 267 ALA A CA 1
ATOM 2066 C C . ALA A 1 267 ? -3.673 -3.638 9.652 1.00 92.50 267 ALA A C 1
ATOM 2068 O O . ALA A 1 267 ? -2.487 -3.413 9.436 1.00 92.50 267 ALA A O 1
ATOM 2069 N N . GLY A 1 268 ? -4.161 -4.883 9.674 1.00 89.69 268 GLY A N 1
ATOM 2070 C CA . GLY A 1 268 ? -3.336 -6.060 9.400 1.00 89.69 268 GLY A CA 1
ATOM 2071 C C . GLY A 1 268 ? -2.803 -6.096 7.970 1.00 89.69 268 GLY A C 1
ATOM 2072 O O . GLY A 1 268 ? -1.639 -6.426 7.770 1.00 89.69 268 GLY A O 1
ATOM 2073 N N . ALA A 1 269 ? -3.631 -5.739 6.987 1.00 92.25 269 ALA A N 1
ATOM 2074 C CA . ALA A 1 269 ? -3.236 -5.708 5.586 1.00 92.25 269 ALA A CA 1
ATOM 2075 C C . ALA A 1 269 ? -2.171 -4.632 5.346 1.00 92.25 269 ALA A C 1
ATOM 2077 O O . ALA A 1 269 ? -1.132 -4.934 4.764 1.00 92.25 269 ALA A O 1
ATOM 2078 N N . VAL A 1 270 ? -2.379 -3.422 5.886 1.00 92.19 270 VAL A N 1
ATOM 2079 C CA . VAL A 1 270 ? -1.395 -2.333 5.827 1.00 92.19 270 VAL A CA 1
ATOM 2080 C C . VAL A 1 270 ? -0.077 -2.784 6.428 1.00 92.19 270 VAL A C 1
ATOM 2082 O O . VAL A 1 270 ? 0.904 -2.771 5.705 1.00 92.19 270 VAL A O 1
ATOM 2085 N N . VAL A 1 271 ? -0.065 -3.271 7.675 1.00 87.06 271 VAL A N 1
ATOM 2086 C CA . VAL A 1 271 ? 1.163 -3.714 8.363 1.00 87.06 271 VAL A CA 1
ATOM 2087 C C . VAL A 1 271 ? 1.920 -4.772 7.564 1.00 87.06 271 VAL A C 1
ATOM 2089 O O . VAL A 1 271 ? 3.141 -4.711 7.477 1.00 87.06 271 VAL A O 1
ATOM 2092 N N . ILE A 1 272 ? 1.229 -5.758 6.989 1.00 84.94 272 ILE A N 1
ATOM 2093 C CA . ILE A 1 272 ? 1.894 -6.827 6.234 1.00 84.94 272 ILE A CA 1
ATOM 2094 C C . ILE A 1 272 ? 2.457 -6.288 4.915 1.00 84.94 272 ILE A C 1
ATOM 2096 O O . ILE A 1 272 ? 3.617 -6.550 4.604 1.00 84.94 272 ILE A O 1
ATOM 2100 N N . ALA A 1 273 ? 1.659 -5.545 4.145 1.00 88.38 273 ALA A N 1
ATOM 2101 C CA . ALA A 1 273 ? 2.087 -5.021 2.851 1.00 88.38 273 ALA A CA 1
ATOM 2102 C C . ALA A 1 273 ? 3.242 -4.022 2.997 1.00 88.38 273 ALA A C 1
ATOM 2104 O O . ALA A 1 273 ? 4.255 -4.145 2.311 1.00 88.38 273 ALA A O 1
ATOM 2105 N N . SER A 1 274 ? 3.107 -3.079 3.929 1.00 84.12 274 SER A N 1
ATOM 2106 C CA . SER A 1 274 ? 4.092 -2.039 4.212 1.00 84.12 274 SER A CA 1
ATOM 2107 C C . SER A 1 274 ? 5.413 -2.621 4.703 1.00 84.12 274 SER A C 1
ATOM 2109 O O . SER A 1 274 ? 6.458 -2.223 4.209 1.00 84.12 274 SER A O 1
ATOM 2111 N N . THR A 1 275 ? 5.382 -3.581 5.633 1.00 80.06 275 THR A N 1
ATOM 2112 C CA . THR A 1 275 ? 6.595 -4.170 6.215 1.00 80.06 275 THR A CA 1
ATOM 2113 C C . THR A 1 275 ? 7.387 -4.912 5.150 1.00 80.06 275 THR A C 1
ATOM 2115 O O . THR A 1 275 ? 8.601 -4.758 5.085 1.00 80.06 275 THR A O 1
ATOM 2118 N N . VAL A 1 276 ? 6.715 -5.691 4.293 1.00 82.62 276 VAL A N 1
ATOM 2119 C CA . VAL A 1 276 ? 7.402 -6.425 3.223 1.00 82.62 276 VAL A CA 1
ATOM 2120 C C . VAL A 1 276 ? 7.952 -5.462 2.180 1.00 82.62 276 VAL A C 1
ATOM 2122 O O . VAL A 1 276 ? 9.141 -5.517 1.891 1.00 82.62 276 VAL A O 1
ATOM 2125 N N . TRP A 1 277 ? 7.134 -4.548 1.652 1.00 82.81 277 TRP A N 1
ATOM 2126 C CA . TRP A 1 277 ? 7.606 -3.585 0.653 1.00 82.81 277 TRP A CA 1
ATOM 2127 C C . TRP A 1 277 ? 8.774 -2.743 1.179 1.00 82.81 277 TRP A C 1
ATOM 2129 O O . TRP A 1 277 ? 9.789 -2.603 0.505 1.00 82.81 277 TRP A O 1
ATOM 2139 N N . TYR A 1 278 ? 8.670 -2.249 2.412 1.00 76.88 278 TYR A N 1
ATOM 2140 C CA . TYR A 1 278 ? 9.706 -1.421 3.019 1.00 76.88 278 TYR A CA 1
ATOM 2141 C C . TYR A 1 278 ? 10.987 -2.205 3.325 1.00 76.88 278 TYR A C 1
ATOM 2143 O O . TYR A 1 278 ? 12.074 -1.641 3.246 1.00 76.88 278 TYR A O 1
ATOM 2151 N N . ALA A 1 279 ? 10.887 -3.507 3.614 1.00 75.25 279 ALA A N 1
ATOM 2152 C CA . ALA A 1 279 ? 12.057 -4.373 3.721 1.00 75.25 279 ALA A CA 1
ATOM 2153 C C . ALA A 1 279 ? 12.814 -4.454 2.388 1.00 75.25 279 ALA A C 1
ATOM 2155 O O . ALA A 1 279 ? 14.025 -4.267 2.378 1.00 75.25 279 ALA A O 1
ATOM 2156 N N . PHE A 1 280 ? 12.111 -4.653 1.269 1.00 77.25 280 PHE A N 1
ATOM 2157 C CA . PHE A 1 280 ? 12.733 -4.619 -0.060 1.00 77.25 280 PHE A CA 1
ATOM 2158 C C . PHE A 1 280 ? 13.264 -3.230 -0.421 1.00 77.25 280 PHE A C 1
ATOM 2160 O O . PHE A 1 280 ? 14.290 -3.133 -1.072 1.00 77.25 280 PHE A O 1
ATOM 2167 N N . LEU A 1 281 ? 12.613 -2.156 0.028 1.00 73.69 281 LEU A N 1
ATOM 2168 C CA . LEU A 1 281 ? 13.090 -0.796 -0.222 1.00 73.69 281 LEU A CA 1
ATOM 2169 C C . LEU A 1 281 ? 14.382 -0.465 0.546 1.00 73.69 281 LEU A C 1
ATOM 2171 O O . LEU A 1 281 ? 15.191 0.325 0.075 1.00 73.69 281 LEU A O 1
ATOM 2175 N N . ARG A 1 282 ? 14.557 -1.010 1.757 1.00 69.75 282 ARG A N 1
ATOM 2176 C CA . ARG A 1 282 ? 15.642 -0.613 2.676 1.00 69.75 282 ARG A CA 1
ATOM 2177 C C . ARG A 1 282 ? 16.767 -1.633 2.819 1.00 69.75 282 ARG A C 1
ATOM 2179 O O . ARG A 1 282 ? 17.819 -1.279 3.342 1.00 69.75 282 ARG A O 1
ATOM 2186 N N . VAL A 1 283 ? 16.561 -2.880 2.402 1.00 68.62 283 VAL A N 1
ATOM 2187 C CA . VAL A 1 283 ? 17.583 -3.932 2.442 1.00 68.62 283 VAL A CA 1
ATOM 2188 C C . VAL A 1 283 ? 18.081 -4.177 1.022 1.00 68.62 283 VAL A C 1
ATOM 2190 O O . VAL A 1 283 ? 17.439 -4.889 0.255 1.00 68.62 283 VAL A O 1
ATOM 2193 N N . GLU A 1 284 ? 19.241 -3.604 0.700 1.00 71.25 284 GLU A N 1
ATOM 2194 C CA . GLU A 1 284 ? 19.883 -3.653 -0.625 1.00 71.25 284 GLU A CA 1
ATOM 2195 C C . GLU A 1 284 ? 19.943 -5.068 -1.202 1.00 71.25 284 GLU A C 1
ATOM 2197 O O . GLU A 1 284 ? 19.433 -5.301 -2.288 1.00 71.25 284 GLU A O 1
ATOM 2202 N N . VAL A 1 285 ? 20.419 -6.037 -0.416 1.00 72.50 285 VAL A N 1
ATOM 2203 C CA . VAL A 1 285 ? 20.524 -7.446 -0.835 1.00 72.50 285 VAL A CA 1
ATOM 2204 C C . VAL A 1 285 ? 19.172 -8.034 -1.269 1.00 72.50 285 VAL A C 1
ATOM 2206 O O . VAL A 1 285 ? 19.118 -8.873 -2.164 1.00 72.50 285 VAL A O 1
ATOM 2209 N N . LEU A 1 286 ? 18.062 -7.618 -0.644 1.00 76.38 286 LEU A N 1
ATOM 2210 C CA . LEU A 1 286 ? 16.726 -8.071 -1.047 1.00 76.38 286 LEU A CA 1
ATOM 2211 C C . LEU A 1 286 ? 16.257 -7.373 -2.327 1.00 76.38 286 LEU A C 1
ATOM 2213 O O . LEU A 1 286 ? 15.622 -8.015 -3.165 1.00 76.38 286 LEU A O 1
ATOM 2217 N N . ALA A 1 287 ? 16.544 -6.076 -2.457 1.00 79.62 287 ALA A N 1
ATOM 2218 C CA . ALA A 1 287 ? 16.214 -5.287 -3.638 1.00 79.62 287 ALA A CA 1
ATOM 2219 C C . ALA A 1 287 ? 16.951 -5.814 -4.873 1.00 79.62 287 ALA A C 1
ATOM 2221 O O . ALA A 1 287 ? 16.300 -6.151 -5.858 1.00 79.62 287 ALA A O 1
ATOM 2222 N N . GLU A 1 288 ? 18.278 -5.929 -4.779 1.00 80.25 288 GLU A N 1
ATOM 2223 C CA . GLU A 1 288 ? 19.183 -6.438 -5.812 1.00 80.25 288 GLU A CA 1
ATOM 2224 C C . GLU A 1 288 ? 18.711 -7.809 -6.284 1.00 80.25 288 GLU A C 1
ATOM 2226 O O . GLU A 1 288 ? 18.323 -7.965 -7.438 1.00 80.25 288 GLU A O 1
ATOM 2231 N N . TRP A 1 289 ? 18.579 -8.767 -5.361 1.00 86.25 289 TRP A N 1
ATOM 2232 C CA . TRP A 1 289 ? 18.125 -10.115 -5.690 1.00 86.25 289 TRP A CA 1
ATOM 2233 C C . TRP A 1 289 ? 16.807 -10.127 -6.476 1.00 86.25 289 TRP A C 1
ATOM 2235 O O . TRP A 1 289 ? 16.674 -10.846 -7.471 1.00 86.25 289 TRP A O 1
ATOM 2245 N N . LEU A 1 290 ? 15.814 -9.343 -6.046 1.00 89.44 290 LEU A N 1
ATOM 2246 C CA . LEU A 1 290 ? 14.509 -9.324 -6.702 1.00 89.44 290 LEU A CA 1
ATOM 2247 C C . LEU A 1 290 ? 14.558 -8.630 -8.068 1.00 89.44 290 LEU A C 1
ATOM 2249 O O . LEU A 1 290 ? 13.944 -9.123 -9.017 1.00 89.44 290 LEU A O 1
ATOM 2253 N N . ILE A 1 291 ? 15.264 -7.502 -8.163 1.00 89.69 291 ILE A N 1
ATOM 2254 C CA . ILE A 1 291 ? 15.426 -6.734 -9.399 1.00 89.69 291 ILE A CA 1
ATOM 2255 C C . ILE A 1 291 ? 16.153 -7.579 -10.443 1.00 89.69 291 ILE A C 1
ATOM 2257 O O . ILE A 1 291 ? 15.626 -7.748 -11.541 1.00 89.69 291 ILE A O 1
ATOM 2261 N N . GLU A 1 292 ? 17.291 -8.175 -10.089 1.00 92.50 292 GLU A N 1
ATOM 2262 C CA . GLU A 1 292 ? 18.080 -9.018 -10.991 1.00 92.50 292 GLU A CA 1
ATOM 2263 C C . GLU A 1 292 ? 17.291 -10.244 -11.448 1.00 92.50 292 GLU A C 1
ATOM 2265 O O . GLU A 1 292 ? 17.279 -10.585 -12.631 1.00 92.50 292 GLU A O 1
ATOM 2270 N N . THR A 1 293 ? 16.544 -10.875 -10.535 1.00 95.31 293 THR A N 1
ATOM 2271 C CA . THR A 1 293 ? 15.678 -12.010 -10.882 1.00 95.31 293 THR A CA 1
ATOM 2272 C C . THR A 1 293 ? 14.617 -11.600 -11.907 1.00 95.31 293 THR A C 1
ATOM 2274 O O . THR A 1 293 ? 14.378 -12.307 -12.887 1.00 95.31 293 THR A O 1
ATOM 2277 N N . VAL A 1 294 ? 13.960 -10.455 -11.704 1.00 95.62 294 VAL A N 1
ATOM 2278 C CA . VAL A 1 294 ? 12.934 -9.955 -12.631 1.00 95.62 294 VAL A CA 1
ATOM 2279 C C . VAL A 1 294 ? 13.549 -9.524 -13.960 1.00 95.62 294 VAL A C 1
ATOM 2281 O O . VAL A 1 294 ? 12.966 -9.818 -15.004 1.00 95.62 294 VAL A O 1
ATOM 2284 N N . ALA A 1 295 ? 14.712 -8.878 -13.949 1.00 94.50 295 ALA A N 1
ATOM 2285 C CA . ALA A 1 295 ? 15.429 -8.488 -15.157 1.00 94.50 295 ALA A CA 1
ATOM 2286 C C . ALA A 1 295 ? 15.847 -9.720 -15.972 1.00 94.50 295 ALA A C 1
ATOM 2288 O O . ALA A 1 295 ? 15.542 -9.799 -17.163 1.00 94.50 295 ALA A O 1
ATOM 2289 N N . GLY A 1 296 ? 16.415 -10.737 -15.319 1.00 96.19 296 GLY A N 1
ATOM 2290 C CA . GLY A 1 296 ? 16.784 -12.007 -15.941 1.00 96.19 296 GLY A CA 1
ATOM 2291 C C . GLY A 1 296 ? 15.588 -12.738 -16.553 1.00 96.19 296 GLY A C 1
ATOM 2292 O O . GLY A 1 296 ? 15.642 -13.156 -17.709 1.00 96.19 296 GLY A O 1
ATOM 2293 N N . HIS A 1 297 ? 14.466 -12.843 -15.835 1.00 97.19 297 HIS A N 1
ATOM 2294 C CA . HIS A 1 297 ? 13.258 -13.465 -16.387 1.00 97.19 297 HIS A CA 1
ATOM 2295 C C . HIS A 1 297 ? 12.597 -12.632 -17.496 1.00 97.19 297 HIS A C 1
ATOM 2297 O O . HIS A 1 297 ? 12.011 -13.201 -18.418 1.00 97.19 297 HIS A O 1
ATOM 2303 N N . THR A 1 298 ? 12.697 -11.302 -17.440 1.00 95.69 298 THR A N 1
ATOM 2304 C CA . THR A 1 298 ? 12.214 -10.415 -18.510 1.00 95.69 298 THR A CA 1
ATOM 2305 C C . THR A 1 298 ? 13.046 -10.608 -19.779 1.00 95.69 298 THR A C 1
ATOM 2307 O O . THR A 1 298 ? 12.479 -10.785 -20.856 1.00 95.69 298 THR A O 1
ATOM 2310 N N . MET A 1 299 ? 14.376 -10.654 -19.652 1.00 95.25 299 MET A N 1
ATOM 2311 C CA . MET A 1 299 ? 15.293 -10.969 -20.750 1.00 95.25 299 MET A CA 1
ATOM 2312 C C . MET A 1 299 ? 15.022 -12.365 -21.326 1.00 95.25 299 MET A C 1
ATOM 2314 O O . MET A 1 299 ? 14.894 -12.509 -22.540 1.00 95.25 299 MET A O 1
ATOM 2318 N N . TRP A 1 300 ? 14.841 -13.378 -20.475 1.00 95.31 300 TRP A N 1
ATOM 2319 C CA . TRP A 1 300 ? 14.482 -14.727 -20.918 1.00 95.31 300 TRP A CA 1
ATOM 2320 C C . TRP A 1 300 ? 13.187 -14.739 -21.742 1.00 95.31 300 TRP A C 1
ATOM 2322 O O . TRP A 1 300 ? 13.139 -15.346 -22.812 1.00 95.31 300 TRP A O 1
ATOM 2332 N N . LEU A 1 301 ? 12.150 -14.030 -21.285 1.00 95.50 301 LEU A N 1
ATOM 2333 C CA . LEU A 1 301 ? 10.876 -13.932 -21.997 1.00 95.50 301 LEU A CA 1
ATOM 2334 C C . LEU A 1 301 ? 11.027 -13.226 -23.354 1.00 95.50 301 LEU A C 1
ATOM 2336 O O . LEU A 1 301 ? 10.452 -13.677 -24.341 1.00 95.50 301 LEU A O 1
ATOM 2340 N N . LEU A 1 302 ? 11.823 -12.157 -23.426 1.00 92.50 302 LEU A N 1
ATOM 2341 C CA . LEU A 1 302 ? 12.167 -11.490 -24.687 1.00 92.50 302 LEU A CA 1
ATOM 2342 C C . LEU A 1 302 ? 12.912 -12.435 -25.645 1.00 92.50 302 LEU A C 1
ATOM 2344 O O . LEU A 1 302 ? 12.585 -12.479 -26.831 1.00 92.50 302 LEU A O 1
ATOM 2348 N N . GLY A 1 303 ? 13.829 -13.257 -25.129 1.00 92.81 303 GLY A N 1
ATOM 2349 C CA . GLY A 1 303 ? 14.514 -14.296 -25.902 1.00 92.81 303 GLY A CA 1
ATOM 2350 C C . GLY A 1 303 ? 13.558 -15.348 -26.474 1.00 92.81 303 GLY A C 1
ATOM 2351 O O . GLY A 1 303 ? 13.671 -15.719 -27.641 1.00 92.81 303 GLY A O 1
ATOM 2352 N N . VAL A 1 304 ? 12.549 -15.773 -25.702 1.00 93.00 304 VAL A N 1
ATOM 2353 C CA . VAL A 1 304 ? 11.470 -16.660 -26.189 1.00 93.00 304 VAL A CA 1
ATOM 2354 C C . VAL A 1 304 ? 10.669 -16.009 -27.325 1.00 93.00 304 VAL A C 1
ATOM 2356 O O . VAL A 1 304 ? 10.222 -16.700 -28.239 1.00 93.00 304 VAL A O 1
ATOM 2359 N N . LEU A 1 305 ? 10.528 -14.681 -27.313 1.00 89.38 305 LEU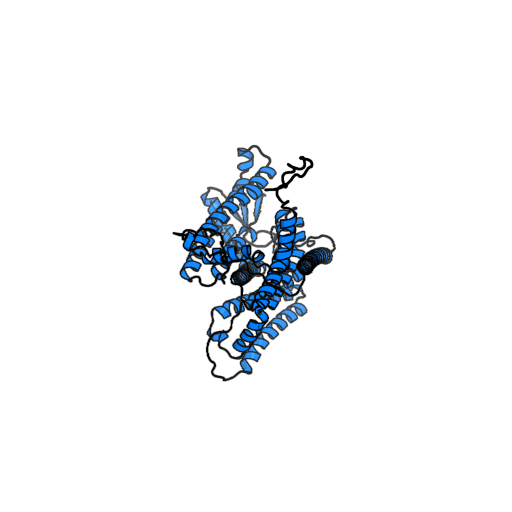 A N 1
ATOM 2360 C CA . LEU A 1 305 ? 9.903 -13.891 -28.382 1.00 89.38 305 LEU A CA 1
ATOM 2361 C C . LEU A 1 305 ? 10.859 -13.591 -29.558 1.00 89.38 305 LEU A C 1
ATOM 2363 O O . LEU A 1 305 ? 10.550 -12.757 -30.413 1.00 89.38 305 LEU A O 1
ATOM 2367 N N . GLY A 1 306 ? 12.019 -14.252 -29.612 1.00 89.88 306 GLY A N 1
ATOM 2368 C CA . GLY A 1 306 ? 13.000 -14.126 -30.691 1.00 89.88 306 GLY A CA 1
ATOM 2369 C C . GLY A 1 306 ? 13.795 -12.821 -30.671 1.00 89.88 306 GLY A C 1
ATOM 2370 O O . GLY A 1 306 ? 14.365 -12.450 -31.695 1.00 89.88 306 GLY A O 1
ATOM 2371 N N . GLN A 1 307 ? 13.808 -12.106 -29.545 1.00 88.88 307 GLN A N 1
ATOM 2372 C CA . GLN A 1 307 ? 14.568 -10.869 -29.402 1.00 88.88 307 GLN A CA 1
ATOM 2373 C C . GLN A 1 307 ? 15.982 -11.168 -28.897 1.00 88.88 307 GLN A C 1
ATOM 2375 O O . GLN A 1 307 ? 16.151 -11.825 -27.870 1.00 88.88 307 GLN A O 1
ATOM 2380 N N . ASP A 1 308 ? 16.993 -10.666 -29.608 1.00 89.50 308 ASP A N 1
ATOM 2381 C CA . ASP A 1 308 ? 18.384 -10.698 -29.150 1.00 89.50 308 ASP A CA 1
ATOM 2382 C C . ASP A 1 308 ? 18.614 -9.513 -28.211 1.00 89.50 308 ASP A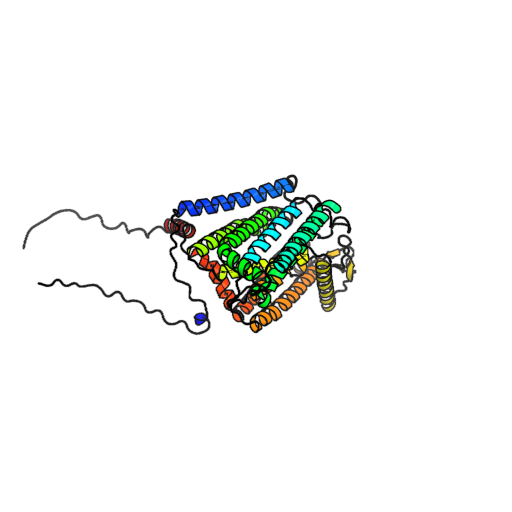 C 1
ATOM 2384 O O . ASP A 1 308 ? 18.800 -8.378 -28.653 1.00 89.50 308 ASP A O 1
ATOM 2388 N N . VAL A 1 309 ? 18.520 -9.780 -26.910 1.00 90.56 309 VAL A N 1
ATOM 2389 C CA . VAL A 1 309 ? 18.738 -8.803 -25.843 1.00 90.56 309 VAL A CA 1
ATOM 2390 C C . VAL A 1 309 ? 19.810 -9.295 -24.888 1.00 90.56 309 VAL A C 1
ATOM 2392 O O . VAL A 1 309 ? 19.992 -10.498 -24.690 1.00 90.56 309 VAL A O 1
ATOM 2395 N N . ARG A 1 310 ? 20.515 -8.358 -24.263 1.00 90.56 310 ARG A N 1
ATOM 2396 C CA . ARG A 1 310 ? 21.542 -8.646 -23.262 1.00 90.56 310 ARG A CA 1
ATOM 2397 C C . ARG A 1 310 ? 21.161 -8.010 -21.943 1.00 90.56 310 ARG A C 1
ATOM 2399 O O . ARG A 1 310 ? 20.544 -6.952 -21.927 1.00 90.56 310 ARG A O 1
ATOM 2406 N N . ILE A 1 311 ? 21.517 -8.680 -20.852 1.00 92.38 311 ILE A N 1
ATOM 2407 C CA . ILE A 1 311 ? 21.430 -8.092 -19.521 1.00 92.38 311 ILE A CA 1
ATOM 2408 C C . ILE A 1 311 ? 22.800 -7.535 -19.142 1.00 92.38 311 ILE A C 1
ATOM 2410 O O . ILE A 1 311 ? 23.821 -8.196 -19.350 1.00 92.38 311 ILE A O 1
ATOM 2414 N N . GLY A 1 312 ? 22.805 -6.317 -18.627 1.00 90.19 312 GLY A N 1
ATOM 2415 C CA . GLY A 1 312 ? 23.981 -5.574 -18.217 1.00 90.19 312 GLY A CA 1
ATOM 2416 C C . GLY A 1 312 ? 23.838 -5.045 -16.797 1.00 90.19 312 GLY A C 1
ATOM 2417 O O . GLY A 1 312 ? 22.801 -5.196 -16.144 1.00 90.19 312 GLY A O 1
ATOM 2418 N N . VAL A 1 313 ? 24.913 -4.420 -16.332 1.00 86.56 313 VAL A N 1
ATOM 2419 C CA . VAL A 1 313 ? 24.934 -3.700 -15.063 1.00 86.56 313 VAL A CA 1
ATOM 2420 C C . VAL A 1 313 ? 24.418 -2.287 -15.308 1.00 86.56 313 VAL A C 1
ATOM 2422 O O . VAL A 1 313 ? 24.831 -1.637 -16.263 1.00 86.56 313 VAL A O 1
ATOM 2425 N N . ASP A 1 314 ? 23.514 -1.814 -14.461 1.00 82.62 314 ASP A N 1
ATOM 2426 C CA . ASP A 1 314 ? 23.157 -0.401 -14.424 1.00 82.62 314 ASP A CA 1
ATOM 2427 C C . ASP A 1 314 ? 24.290 0.385 -13.753 1.00 82.62 314 ASP A C 1
ATOM 2429 O O . ASP A 1 314 ? 24.544 0.222 -12.562 1.00 82.62 314 ASP A O 1
ATOM 2433 N N . ASP A 1 315 ? 24.961 1.252 -14.512 1.00 72.00 315 ASP A N 1
ATOM 2434 C CA . ASP A 1 315 ? 26.110 2.046 -14.053 1.00 72.00 315 ASP A CA 1
ATOM 2435 C C . ASP A 1 315 ? 25.796 2.948 -12.852 1.00 72.00 315 ASP A C 1
ATOM 2437 O O . ASP A 1 315 ? 26.702 3.358 -12.124 1.00 72.00 315 ASP A O 1
ATOM 2441 N N . ARG A 1 316 ? 24.517 3.272 -12.636 1.00 68.31 316 ARG A N 1
ATOM 2442 C CA . ARG A 1 316 ? 24.079 4.055 -11.479 1.00 68.31 316 ARG A CA 1
ATOM 2443 C C . ARG A 1 316 ? 24.147 3.190 -10.230 1.00 68.31 316 ARG A C 1
ATOM 2445 O O . ARG A 1 316 ? 24.792 3.569 -9.253 1.00 68.31 316 ARG A O 1
ATOM 2452 N N . THR A 1 317 ? 23.498 2.027 -10.296 1.00 68.00 317 THR A N 1
ATOM 2453 C CA . THR A 1 317 ? 23.191 1.196 -9.130 1.00 68.00 317 THR A CA 1
ATOM 2454 C C . THR A 1 317 ? 24.192 0.075 -8.871 1.00 68.00 317 THR A C 1
ATOM 2456 O O . THR A 1 317 ? 24.312 -0.390 -7.742 1.00 68.00 317 THR A O 1
ATOM 2459 N N . GLY A 1 318 ? 24.927 -0.360 -9.892 1.00 74.56 318 GLY A N 1
ATOM 2460 C CA . GLY A 1 318 ? 25.772 -1.550 -9.851 1.00 74.56 318 GLY A CA 1
ATOM 2461 C C . GLY A 1 318 ? 25.002 -2.871 -9.956 1.00 74.56 318 GLY A C 1
ATOM 2462 O O . GLY A 1 318 ? 25.630 -3.925 -9.901 1.00 74.56 318 GLY A O 1
ATOM 2463 N N . PHE A 1 319 ? 23.676 -2.841 -10.126 1.00 81.44 319 PHE A N 1
ATOM 2464 C CA . PHE A 1 319 ? 22.836 -4.041 -10.202 1.00 81.44 319 PHE A CA 1
ATOM 2465 C C . PHE A 1 319 ? 22.752 -4.596 -11.618 1.00 81.44 319 PHE A C 1
ATOM 2467 O O . PHE A 1 319 ? 22.736 -3.837 -12.587 1.00 81.44 319 PHE A O 1
ATOM 2474 N N . VAL A 1 320 ? 22.594 -5.914 -11.752 1.00 88.50 320 VAL A N 1
ATOM 2475 C CA . VAL A 1 320 ? 22.347 -6.566 -13.047 1.00 88.50 320 VAL A CA 1
ATOM 2476 C C . VAL A 1 320 ? 20.881 -6.376 -13.466 1.00 88.50 320 VAL A C 1
ATOM 2478 O O . VAL A 1 320 ? 20.039 -7.268 -13.346 1.00 88.50 320 VAL A O 1
ATOM 2481 N N . SER A 1 321 ? 20.548 -5.168 -13.919 1.00 88.69 321 SER A N 1
ATOM 2482 C CA . SER A 1 321 ? 19.168 -4.726 -14.162 1.00 88.69 321 SER A CA 1
ATOM 2483 C C . SER A 1 321 ? 18.949 -4.001 -15.494 1.00 88.69 321 SER A C 1
ATOM 2485 O O . SER A 1 321 ? 17.799 -3.721 -15.849 1.00 88.69 321 SER A O 1
ATOM 2487 N N . ALA A 1 322 ? 20.018 -3.717 -16.241 1.00 88.88 322 ALA A N 1
ATOM 2488 C CA . ALA A 1 322 ? 19.956 -3.069 -17.544 1.00 88.88 322 ALA A CA 1
ATOM 2489 C C . ALA A 1 322 ? 19.649 -4.097 -18.642 1.00 88.88 322 ALA A C 1
ATOM 2491 O O . ALA A 1 322 ? 20.271 -5.154 -18.690 1.00 88.88 322 ALA A O 1
ATOM 2492 N N . ILE A 1 323 ? 18.691 -3.808 -19.522 1.00 89.56 323 ILE A N 1
ATOM 2493 C CA . ILE A 1 323 ? 18.356 -4.641 -20.682 1.00 89.56 323 ILE A CA 1
ATOM 2494 C C . ILE A 1 323 ? 18.681 -3.857 -21.952 1.00 89.56 323 ILE A C 1
ATOM 2496 O O . ILE A 1 323 ? 18.057 -2.832 -22.231 1.00 89.56 323 ILE A O 1
ATOM 2500 N N . ASP A 1 324 ? 19.633 -4.381 -22.721 1.00 87.06 324 ASP A N 1
ATOM 2501 C CA . ASP A 1 324 ? 20.173 -3.777 -23.936 1.00 87.06 324 ASP A CA 1
ATOM 2502 C C . ASP A 1 324 ? 19.722 -4.528 -25.188 1.00 87.06 324 ASP A C 1
ATOM 2504 O O . ASP A 1 324 ? 19.750 -5.762 -25.230 1.00 87.06 324 ASP A O 1
ATOM 2508 N N . TYR A 1 325 ? 19.413 -3.783 -26.251 1.00 83.25 325 TYR A N 1
ATOM 2509 C CA . TYR A 1 325 ? 19.302 -4.327 -27.605 1.00 83.25 325 TYR A CA 1
ATOM 2510 C C . TYR A 1 325 ? 20.587 -4.057 -28.398 1.00 83.25 325 TYR A C 1
ATOM 2512 O O . TYR A 1 325 ? 20.804 -2.926 -28.836 1.00 83.25 325 TYR A O 1
ATOM 2520 N N . PRO A 1 326 ? 21.415 -5.075 -28.703 1.00 83.06 326 PRO A N 1
ATOM 2521 C CA . PRO A 1 326 ? 22.613 -4.890 -29.524 1.00 83.06 326 PRO A CA 1
ATOM 2522 C C . PRO A 1 326 ? 22.313 -4.326 -30.920 1.00 83.06 326 PRO A C 1
ATOM 2524 O O . PRO A 1 326 ? 23.126 -3.596 -31.482 1.00 83.06 326 PRO A O 1
ATOM 2527 N N . ALA A 1 327 ? 21.135 -4.637 -31.470 1.00 80.06 327 ALA A N 1
ATOM 2528 C CA . ALA A 1 327 ? 20.675 -4.107 -32.752 1.00 80.06 327 ALA A CA 1
ATOM 2529 C C . ALA A 1 327 ? 20.386 -2.591 -32.723 1.00 80.06 327 ALA A C 1
ATOM 2531 O O . ALA A 1 327 ? 20.349 -1.963 -33.782 1.00 80.06 327 ALA A O 1
ATOM 2532 N N . TYR A 1 328 ? 20.203 -2.002 -31.535 1.00 77.69 328 TYR A N 1
ATOM 2533 C CA . TYR A 1 328 ? 19.897 -0.584 -31.334 1.00 77.69 328 TYR A CA 1
ATOM 2534 C C . TYR A 1 328 ? 20.798 0.023 -30.237 1.00 77.69 328 TYR A C 1
ATOM 2536 O O . TYR A 1 328 ? 20.347 0.253 -29.115 1.00 77.69 328 TYR A O 1
ATOM 2544 N N . PRO A 1 329 ? 22.082 0.298 -30.540 1.00 74.06 329 PRO A N 1
ATOM 2545 C CA . PRO A 1 329 ? 23.044 0.786 -29.553 1.00 74.06 329 PRO A CA 1
ATOM 2546 C C . PRO A 1 329 ? 22.592 2.083 -28.868 1.00 74.06 329 PRO A C 1
ATOM 2548 O O . PRO A 1 329 ? 22.096 2.999 -29.525 1.00 74.06 329 PRO A O 1
ATOM 2551 N N . GLY A 1 330 ? 22.809 2.170 -27.553 1.00 71.00 330 GLY A N 1
ATOM 2552 C CA . GLY A 1 330 ? 22.455 3.339 -26.739 1.00 71.00 330 GLY A CA 1
ATOM 2553 C C . GLY A 1 330 ? 21.002 3.369 -26.260 1.00 71.00 330 GLY A C 1
ATOM 2554 O O . GLY A 1 330 ? 20.575 4.378 -25.699 1.00 71.00 330 GLY A O 1
ATOM 2555 N N . ARG A 1 331 ? 20.239 2.292 -26.478 1.00 72.81 331 ARG A N 1
ATOM 2556 C CA . ARG A 1 331 ? 18.878 2.146 -25.969 1.00 72.81 331 ARG A CA 1
ATOM 2557 C C . ARG A 1 331 ? 18.814 1.014 -24.945 1.00 72.81 331 ARG A C 1
ATOM 2559 O O . ARG A 1 331 ? 18.847 -0.169 -25.288 1.00 72.81 331 ARG A O 1
ATOM 2566 N N . THR A 1 332 ? 18.787 1.425 -23.684 1.00 80.88 332 THR A N 1
ATOM 2567 C CA . THR A 1 332 ? 18.864 0.553 -22.513 1.00 80.88 332 THR A CA 1
ATOM 2568 C C . THR A 1 332 ? 17.669 0.828 -21.618 1.00 80.88 332 THR A C 1
ATOM 2570 O O . THR A 1 332 ? 17.401 1.981 -21.272 1.00 80.88 332 THR A O 1
ATOM 2573 N N . VAL A 1 333 ? 16.964 -0.225 -21.210 1.00 84.31 333 VAL A N 1
ATOM 2574 C CA . VAL A 1 333 ? 15.869 -0.126 -20.237 1.00 84.31 333 VAL A CA 1
ATOM 2575 C C . VAL A 1 333 ? 16.321 -0.722 -18.914 1.00 84.31 333 VAL A C 1
ATOM 2577 O O . VAL A 1 333 ? 16.757 -1.869 -18.864 1.00 84.31 333 VAL A O 1
ATOM 2580 N N . ILE A 1 334 ? 16.189 0.045 -17.835 1.00 84.44 334 ILE A N 1
ATOM 2581 C CA . ILE A 1 334 ? 16.589 -0.377 -16.491 1.00 84.44 334 ILE A CA 1
ATOM 2582 C C . ILE A 1 334 ? 15.361 -0.900 -15.745 1.00 84.44 334 ILE A C 1
ATOM 2584 O O . ILE A 1 334 ? 14.340 -0.219 -15.628 1.00 84.44 334 ILE A O 1
ATOM 2588 N N . ILE A 1 335 ? 15.455 -2.121 -15.221 1.00 84.44 335 ILE A N 1
ATOM 2589 C CA . ILE A 1 335 ? 14.448 -2.675 -14.318 1.00 84.44 335 ILE A CA 1
ATOM 2590 C C . ILE A 1 335 ? 14.712 -2.157 -12.904 1.00 84.44 335 ILE A C 1
ATOM 2592 O O . ILE A 1 335 ? 15.771 -2.375 -12.329 1.00 84.44 335 ILE A O 1
ATOM 2596 N N . ILE A 1 336 ? 13.712 -1.507 -12.320 1.00 82.44 336 ILE A N 1
ATOM 2597 C CA . ILE A 1 336 ? 13.752 -0.986 -10.948 1.00 82.44 336 ILE A CA 1
ATOM 2598 C C . ILE A 1 336 ? 12.800 -1.763 -10.033 1.00 82.44 336 ILE A C 1
ATOM 2600 O O . ILE A 1 336 ? 11.995 -2.575 -10.496 1.00 82.44 336 ILE A O 1
ATOM 2604 N N . LEU A 1 337 ? 12.829 -1.482 -8.725 1.00 80.56 337 LEU A N 1
ATOM 2605 C CA . LEU A 1 337 ? 11.991 -2.182 -7.745 1.00 80.56 337 LEU A CA 1
ATOM 2606 C C . LEU A 1 337 ? 10.486 -2.081 -8.064 1.00 80.56 337 LEU A C 1
ATOM 2608 O O . LEU A 1 337 ? 9.764 -3.068 -7.911 1.00 80.56 337 LEU A O 1
ATOM 2612 N N . ALA A 1 338 ? 10.004 -0.937 -8.559 1.00 77.06 338 ALA A N 1
ATOM 2613 C CA . ALA A 1 338 ? 8.607 -0.764 -8.972 1.00 77.06 338 ALA A CA 1
ATOM 2614 C C . ALA A 1 338 ? 8.197 -1.717 -10.117 1.00 77.06 338 ALA A C 1
ATOM 2616 O O . ALA A 1 338 ? 7.067 -2.210 -10.149 1.00 77.06 338 ALA A O 1
ATOM 2617 N N . CYS A 1 339 ? 9.139 -2.086 -10.992 1.00 87.12 339 CYS A N 1
ATOM 2618 C CA . CYS A 1 339 ? 8.939 -3.016 -12.107 1.00 87.12 339 CYS A CA 1
ATOM 2619 C C . CYS A 1 339 ? 8.966 -4.495 -11.689 1.00 87.12 339 CYS A C 1
ATOM 2621 O O . CYS A 1 339 ? 8.878 -5.373 -12.545 1.00 87.12 339 CYS A O 1
ATOM 2623 N N . THR A 1 340 ? 9.093 -4.803 -10.395 1.00 89.62 340 THR A N 1
ATOM 2624 C CA . THR A 1 340 ? 9.096 -6.188 -9.883 1.00 89.62 340 THR A CA 1
ATOM 2625 C C . THR A 1 340 ? 7.701 -6.704 -9.526 1.00 89.62 340 THR A C 1
ATOM 2627 O O . THR A 1 340 ? 7.537 -7.885 -9.223 1.00 89.62 340 THR A O 1
ATOM 2630 N N . ALA A 1 341 ? 6.694 -5.821 -9.531 1.00 91.38 341 ALA A N 1
ATOM 2631 C CA . ALA A 1 341 ? 5.334 -6.077 -9.052 1.00 91.38 341 ALA A CA 1
ATOM 2632 C C . ALA A 1 341 ? 5.229 -6.545 -7.585 1.00 91.38 341 ALA A C 1
ATOM 2634 O O . ALA A 1 341 ? 4.180 -7.039 -7.161 1.00 91.38 341 ALA A O 1
ATOM 2635 N N . ILE A 1 342 ? 6.265 -6.337 -6.763 1.00 89.44 342 ILE A N 1
ATOM 2636 C CA . ILE A 1 342 ? 6.212 -6.687 -5.336 1.00 89.44 342 ILE A CA 1
ATOM 2637 C C . ILE A 1 342 ? 5.051 -5.986 -4.618 1.00 89.44 342 ILE A C 1
ATOM 2639 O O . ILE A 1 342 ? 4.358 -6.599 -3.808 1.00 89.44 342 ILE A O 1
ATOM 2643 N N . GLN A 1 343 ? 4.770 -4.727 -4.969 1.00 89.19 343 GLN A N 1
ATOM 2644 C CA . GLN A 1 343 ? 3.662 -3.961 -4.396 1.00 89.19 343 GLN A CA 1
ATOM 2645 C C . GLN A 1 343 ? 2.304 -4.624 -4.669 1.00 89.19 343 GLN A C 1
ATOM 2647 O O . GLN A 1 343 ? 1.519 -4.832 -3.743 1.00 89.19 343 GLN A O 1
ATOM 2652 N N . SER A 1 344 ? 2.032 -5.017 -5.916 1.00 90.25 344 SER A N 1
ATOM 2653 C CA . SER A 1 344 ? 0.749 -5.618 -6.294 1.00 90.25 344 SER A CA 1
ATOM 2654 C C . SER A 1 344 ? 0.586 -7.039 -5.749 1.00 90.25 344 SER A C 1
ATOM 2656 O O . SER A 1 344 ? -0.498 -7.384 -5.273 1.00 90.25 344 SER A O 1
ATOM 2658 N N . MET A 1 345 ? 1.654 -7.844 -5.700 1.00 94.25 345 MET A N 1
ATOM 2659 C CA . MET A 1 345 ? 1.632 -9.141 -5.008 1.00 94.25 345 MET A CA 1
ATOM 2660 C C . MET A 1 345 ? 1.279 -8.970 -3.532 1.00 94.25 345 MET A C 1
ATOM 2662 O O . MET A 1 345 ? 0.435 -9.699 -2.999 1.00 94.25 345 MET A O 1
ATOM 2666 N N . MET A 1 346 ? 1.879 -7.975 -2.874 1.00 93.50 346 MET A N 1
ATOM 2667 C CA . MET A 1 346 ? 1.665 -7.746 -1.453 1.00 93.50 346 MET A CA 1
ATOM 2668 C C . MET A 1 346 ? 0.260 -7.258 -1.108 1.00 93.50 346 MET A C 1
ATOM 2670 O O . MET A 1 346 ? -0.210 -7.564 -0.011 1.00 93.50 346 MET A O 1
ATOM 2674 N N . ILE A 1 347 ? -0.465 -6.610 -2.024 1.00 92.06 347 ILE A N 1
ATOM 2675 C CA . ILE A 1 347 ? -1.892 -6.294 -1.831 1.00 92.06 347 ILE A CA 1
ATOM 2676 C C . ILE A 1 347 ? -2.703 -7.582 -1.603 1.00 92.06 347 ILE A C 1
ATOM 2678 O O . ILE A 1 347 ? -3.459 -7.681 -0.634 1.00 92.06 347 ILE A O 1
ATOM 2682 N N . PHE A 1 348 ? -2.505 -8.608 -2.434 1.00 94.56 348 PHE A N 1
ATOM 2683 C CA . PHE A 1 348 ? -3.233 -9.876 -2.307 1.00 94.56 348 PHE A CA 1
ATOM 2684 C C . PHE A 1 348 ? -2.727 -10.740 -1.150 1.00 94.56 348 PHE A C 1
ATOM 2686 O O . PHE A 1 348 ? -3.531 -11.290 -0.391 1.00 94.56 348 PHE A O 1
ATOM 2693 N N . VAL A 1 349 ? -1.405 -10.840 -0.973 1.00 93.38 349 VAL A N 1
ATOM 2694 C CA . VAL A 1 349 ? -0.802 -11.613 0.125 1.00 93.38 349 VAL A CA 1
ATOM 2695 C C . VAL A 1 349 ? -1.229 -11.040 1.474 1.00 93.38 349 VAL A C 1
ATOM 2697 O O . VAL A 1 349 ? -1.679 -11.783 2.349 1.00 93.38 349 VAL A O 1
ATOM 2700 N N . SER A 1 350 ? -1.155 -9.719 1.640 1.00 92.56 350 SER A N 1
ATOM 2701 C CA . SER A 1 350 ? -1.552 -9.066 2.886 1.00 92.56 350 SER A CA 1
ATOM 2702 C C . SER A 1 350 ? -3.038 -9.252 3.183 1.00 92.56 350 SER A C 1
ATOM 2704 O O . SER A 1 350 ? -3.376 -9.601 4.312 1.00 92.56 350 SER A O 1
ATOM 2706 N N . ALA A 1 351 ? -3.926 -9.145 2.189 1.00 93.56 351 ALA A N 1
ATOM 2707 C CA . ALA A 1 351 ? -5.348 -9.431 2.361 1.00 93.56 351 ALA A CA 1
ATOM 2708 C C . ALA A 1 351 ? -5.595 -10.896 2.780 1.00 93.56 351 ALA A C 1
ATOM 2710 O O . ALA A 1 351 ? -6.319 -11.167 3.746 1.00 93.56 351 ALA A O 1
ATOM 2711 N N . ALA A 1 352 ? -4.944 -11.853 2.111 1.00 91.25 352 ALA A N 1
ATOM 2712 C CA . ALA A 1 352 ? -5.068 -13.276 2.420 1.00 91.25 352 ALA A CA 1
ATOM 2713 C C . ALA A 1 352 ? -4.555 -13.630 3.829 1.00 91.25 352 ALA A C 1
ATOM 2715 O O . ALA A 1 352 ? -5.092 -14.534 4.477 1.00 91.25 352 ALA A O 1
ATOM 2716 N N . LEU A 1 353 ? -3.546 -12.922 4.340 1.00 88.44 353 LEU A N 1
ATOM 2717 C CA . LEU A 1 353 ? -2.986 -13.141 5.677 1.00 88.44 353 LEU A CA 1
ATOM 2718 C C . LEU A 1 353 ? -3.717 -12.352 6.778 1.00 88.44 353 LEU A C 1
ATOM 2720 O O . LEU A 1 353 ? -3.934 -12.881 7.870 1.00 88.44 353 LEU A O 1
ATOM 2724 N N . ALA A 1 354 ? -4.167 -11.129 6.499 1.00 89.19 354 ALA A N 1
ATOM 2725 C CA . ALA A 1 354 ? -4.821 -10.255 7.474 1.00 89.19 354 ALA A CA 1
ATOM 2726 C C . ALA A 1 354 ? -6.250 -10.696 7.816 1.00 89.19 354 ALA A C 1
ATOM 2728 O O . ALA A 1 354 ? -6.737 -10.457 8.929 1.00 89.19 354 ALA A O 1
ATOM 2729 N N . VAL A 1 355 ? -6.936 -11.357 6.878 1.00 87.44 355 VAL A N 1
ATOM 2730 C CA . VAL A 1 355 ? -8.325 -11.779 7.073 1.00 87.44 355 VAL A CA 1
ATOM 2731 C C . VAL A 1 355 ? -8.456 -12.741 8.254 1.00 87.44 355 VAL A C 1
ATOM 2733 O O . VAL A 1 355 ? -7.619 -13.613 8.476 1.00 87.44 355 VAL A O 1
ATOM 2736 N N . SER A 1 356 ? -9.501 -12.590 9.064 1.00 83.25 356 SER A N 1
ATOM 2737 C CA . SER A 1 356 ? -9.745 -13.454 10.228 1.00 83.25 356 SER A CA 1
ATOM 2738 C C . SER A 1 356 ? -10.717 -14.585 9.883 1.00 83.25 356 SER A C 1
ATOM 2740 O O . SER A 1 356 ? -11.557 -14.440 9.003 1.00 83.25 356 SER A O 1
ATOM 2742 N N . GLY A 1 357 ? -10.598 -15.732 10.560 1.00 80.38 357 GLY A N 1
ATOM 2743 C CA . GLY A 1 357 ? -11.533 -16.858 10.400 1.00 80.38 357 GLY A CA 1
ATOM 2744 C C . GLY A 1 357 ? -11.378 -17.692 9.118 1.00 80.38 357 GLY A C 1
ATOM 2745 O O . GLY A 1 357 ? -12.098 -18.672 8.947 1.00 80.38 357 GLY A O 1
ATOM 2746 N N . ALA A 1 358 ? -10.438 -17.359 8.227 1.00 83.44 358 ALA A N 1
ATOM 2747 C CA . ALA A 1 358 ? -10.142 -18.171 7.045 1.00 83.44 358 ALA A CA 1
ATOM 2748 C C . ALA A 1 358 ? -9.162 -19.319 7.348 1.00 83.44 358 ALA A C 1
ATOM 2750 O O . ALA A 1 358 ? -8.149 -19.118 8.032 1.00 83.44 358 ALA A O 1
ATOM 2751 N N . LYS A 1 359 ? -9.439 -20.503 6.781 1.00 84.56 359 LYS A N 1
ATOM 2752 C CA . LYS A 1 359 ? -8.568 -21.692 6.840 1.00 84.56 359 LYS A CA 1
ATOM 2753 C C . LYS A 1 359 ? -7.259 -21.442 6.084 1.00 84.56 359 LYS A C 1
ATOM 2755 O O . LYS A 1 359 ? -7.290 -20.901 4.981 1.00 84.56 359 LYS A O 1
ATOM 2760 N N . TRP A 1 360 ? -6.129 -21.914 6.618 1.00 87.81 360 TRP A N 1
ATOM 2761 C CA . TRP A 1 360 ? -4.808 -21.767 5.984 1.00 87.81 360 TRP A CA 1
ATOM 2762 C C . TRP A 1 360 ? -4.735 -22.336 4.568 1.00 87.81 360 TRP A C 1
ATOM 2764 O O . TRP A 1 360 ? -4.158 -21.692 3.701 1.00 87.81 360 TRP A O 1
ATOM 2774 N N . LYS A 1 361 ? -5.407 -23.464 4.301 1.00 90.56 361 LYS A N 1
ATOM 2775 C CA . LYS A 1 361 ? -5.512 -24.037 2.949 1.00 90.56 361 LYS A CA 1
ATOM 2776 C C . LYS A 1 361 ? -5.992 -23.008 1.917 1.00 90.56 361 LYS A C 1
ATOM 2778 O O . LYS A 1 361 ? -5.399 -22.895 0.855 1.00 90.56 361 LYS A O 1
ATOM 2783 N N . ASN A 1 362 ? -7.026 -22.230 2.241 1.00 92.44 362 ASN A N 1
ATOM 2784 C CA . ASN A 1 362 ? -7.579 -21.235 1.320 1.00 92.44 362 ASN A CA 1
ATOM 2785 C C . ASN A 1 362 ? -6.656 -20.019 1.178 1.00 92.44 362 ASN A C 1
ATOM 2787 O O . ASN A 1 362 ? -6.553 -19.461 0.094 1.00 92.44 362 ASN A O 1
ATOM 2791 N N . ARG A 1 363 ? -5.960 -19.625 2.254 1.00 90.62 363 ARG A N 1
ATOM 2792 C CA . ARG A 1 363 ? -4.967 -18.536 2.209 1.00 90.62 363 ARG A CA 1
ATOM 2793 C C . ARG A 1 363 ? -3.821 -18.884 1.270 1.00 90.62 363 ARG A C 1
ATOM 2795 O O . ARG A 1 363 ? -3.503 -18.101 0.386 1.00 90.62 363 ARG A O 1
ATOM 2802 N N . LEU A 1 364 ? -3.255 -20.078 1.441 1.00 93.12 364 LEU A N 1
ATOM 2803 C CA . LEU A 1 364 ? -2.174 -20.585 0.602 1.00 93.12 364 LEU A CA 1
ATOM 2804 C C . LEU A 1 364 ? -2.635 -20.804 -0.842 1.00 93.12 364 LEU A C 1
ATOM 2806 O O . LEU A 1 364 ? -1.872 -20.520 -1.752 1.00 93.12 364 LEU A O 1
ATOM 2810 N N . ALA A 1 365 ? -3.882 -21.233 -1.066 1.00 94.19 365 ALA A N 1
ATOM 2811 C CA . ALA A 1 365 ? -4.446 -21.352 -2.413 1.00 94.19 365 ALA A CA 1
ATOM 2812 C C . ALA A 1 365 ? -4.620 -19.994 -3.114 1.00 94.19 365 ALA A C 1
ATOM 2814 O O . ALA A 1 365 ? -4.393 -19.895 -4.317 1.00 94.19 365 ALA A O 1
ATOM 2815 N N . VAL A 1 366 ? -5.008 -18.940 -2.383 1.00 95.12 366 VAL A N 1
ATOM 2816 C CA . VAL A 1 366 ? -5.031 -17.581 -2.941 1.00 95.12 366 VAL A CA 1
ATOM 2817 C C . VAL A 1 366 ? -3.611 -17.139 -3.260 1.00 95.12 366 VAL A C 1
ATOM 2819 O O . VAL A 1 366 ? -3.330 -16.875 -4.419 1.00 95.12 366 VAL A O 1
ATOM 2822 N N . ILE A 1 367 ? -2.703 -17.156 -2.282 1.00 94.50 367 ILE A N 1
ATOM 2823 C CA . ILE A 1 367 ? -1.311 -16.711 -2.460 1.00 94.50 367 ILE A CA 1
ATOM 2824 C C . ILE A 1 367 ? -0.623 -17.468 -3.605 1.00 94.50 367 ILE A C 1
ATOM 2826 O O . ILE A 1 367 ? -0.024 -16.848 -4.478 1.00 94.50 367 ILE A O 1
ATOM 2830 N N . GLY A 1 368 ? -0.757 -18.795 -3.633 1.00 96.19 368 GLY A N 1
ATOM 2831 C CA . GLY A 1 368 ? -0.134 -19.667 -4.627 1.00 96.19 368 GLY A CA 1
ATOM 2832 C C . GLY A 1 368 ? -0.668 -19.497 -6.049 1.00 96.19 368 GLY A C 1
ATOM 2833 O O . GLY A 1 368 ? -0.018 -19.952 -6.979 1.00 96.19 368 GLY A O 1
ATOM 2834 N N . VAL A 1 369 ? -1.811 -18.831 -6.238 1.00 96.25 369 VAL A N 1
ATOM 2835 C CA . VAL A 1 369 ? -2.322 -18.471 -7.569 1.00 96.25 369 VAL A CA 1
ATOM 2836 C C . VAL A 1 369 ? -2.064 -16.999 -7.869 1.00 96.25 369 VAL A C 1
ATOM 2838 O O . VAL A 1 369 ? -1.547 -16.675 -8.933 1.00 96.25 369 VAL A O 1
ATOM 2841 N N . THR A 1 370 ? -2.377 -16.092 -6.942 1.00 95.75 370 THR A N 1
ATOM 2842 C CA . THR A 1 370 ? -2.267 -14.652 -7.194 1.00 95.75 370 THR A CA 1
ATOM 2843 C C . THR A 1 370 ? -0.822 -14.212 -7.375 1.00 95.75 370 THR A C 1
ATOM 2845 O O . THR A 1 370 ? -0.558 -13.419 -8.269 1.00 95.75 370 THR A O 1
ATOM 2848 N N . VAL A 1 371 ? 0.123 -14.722 -6.574 1.00 95.88 371 VAL A N 1
ATOM 2849 C CA . VAL A 1 371 ? 1.531 -14.303 -6.669 1.00 95.88 371 VAL A CA 1
ATOM 2850 C C . VAL A 1 371 ? 2.145 -14.702 -8.017 1.00 95.88 371 VAL A C 1
ATOM 2852 O O . VAL A 1 371 ? 2.623 -13.801 -8.705 1.00 95.88 371 VAL A O 1
ATOM 2855 N N . PRO A 1 372 ? 2.077 -15.973 -8.472 1.00 95.69 372 PRO A N 1
ATOM 2856 C CA . PRO A 1 372 ? 2.622 -16.339 -9.781 1.00 95.69 372 PRO A CA 1
ATOM 2857 C C . PRO A 1 372 ? 1.932 -15.633 -10.950 1.00 95.69 372 PRO A C 1
ATOM 2859 O O . PRO A 1 372 ? 2.603 -15.230 -11.894 1.00 95.69 372 PRO A O 1
ATOM 2862 N N . VAL A 1 373 ? 0.607 -15.445 -10.887 1.00 95.62 373 VAL A N 1
ATOM 2863 C CA . VAL A 1 373 ? -0.137 -14.748 -11.949 1.00 95.62 373 VAL A CA 1
ATOM 2864 C C . VAL A 1 373 ? 0.290 -13.285 -12.040 1.00 95.62 373 VAL A C 1
ATOM 2866 O O . VAL A 1 373 ? 0.605 -12.818 -13.130 1.00 95.62 373 VAL A O 1
ATOM 2869 N N . VAL A 1 374 ? 0.349 -12.565 -10.914 1.00 95.25 374 VAL A N 1
ATOM 2870 C CA . VAL A 1 374 ? 0.820 -11.170 -10.893 1.00 95.25 374 VAL A CA 1
ATOM 2871 C C . VAL A 1 374 ? 2.266 -11.079 -11.381 1.00 95.25 374 VAL A C 1
ATOM 2873 O O . VAL A 1 374 ? 2.573 -10.210 -12.191 1.00 95.25 374 VAL A O 1
ATOM 2876 N N . TYR A 1 375 ? 3.135 -11.992 -10.941 1.00 95.44 375 TYR A N 1
ATOM 2877 C CA . TYR A 1 375 ? 4.531 -12.050 -11.375 1.00 95.44 375 TYR A CA 1
ATOM 2878 C C . TYR A 1 375 ? 4.654 -12.224 -12.890 1.00 95.44 375 TYR A C 1
ATOM 2880 O O . TYR A 1 375 ? 5.339 -11.450 -13.551 1.00 95.44 375 TYR A O 1
ATOM 2888 N N . PHE A 1 376 ? 3.937 -13.190 -13.460 1.00 95.12 376 PHE A N 1
ATOM 2889 C CA . PHE A 1 376 ? 3.973 -13.454 -14.894 1.00 95.12 376 PHE A CA 1
ATOM 2890 C C . PHE A 1 376 ? 3.401 -12.296 -15.723 1.00 95.12 376 PHE A C 1
ATOM 2892 O O . PHE A 1 376 ? 4.001 -11.890 -16.716 1.00 95.12 376 PHE A O 1
ATOM 2899 N N . LEU A 1 377 ? 2.275 -11.715 -15.299 1.00 92.94 377 LEU A N 1
A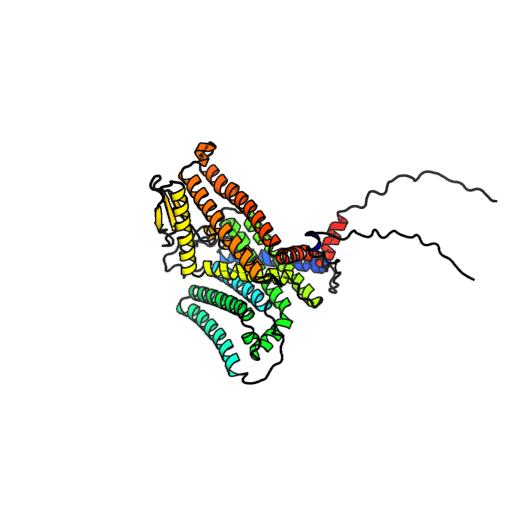TOM 2900 C CA . LEU A 1 377 ? 1.698 -10.540 -15.959 1.00 92.94 377 LEU A CA 1
ATOM 2901 C C . LEU A 1 377 ? 2.632 -9.328 -15.897 1.00 92.94 377 LEU A C 1
ATOM 2903 O O . LEU A 1 377 ? 2.687 -8.546 -16.843 1.00 92.94 377 LEU A O 1
ATOM 2907 N N . ASN A 1 378 ? 3.396 -9.191 -14.815 1.00 93.12 378 ASN A N 1
ATOM 2908 C CA . ASN A 1 378 ? 4.425 -8.169 -14.702 1.00 93.12 378 ASN A CA 1
ATOM 2909 C C . ASN A 1 378 ? 5.583 -8.399 -15.682 1.00 93.12 378 ASN A C 1
ATOM 2911 O O . ASN A 1 378 ? 5.999 -7.456 -16.347 1.00 93.12 378 ASN A O 1
ATOM 2915 N N . LEU A 1 379 ? 6.058 -9.640 -15.841 1.00 94.25 379 LEU A N 1
ATOM 2916 C CA . LEU A 1 379 ? 7.064 -9.955 -16.862 1.00 94.25 379 LEU A CA 1
ATOM 2917 C C . LEU A 1 379 ? 6.556 -9.633 -18.272 1.00 94.25 379 LEU A C 1
ATOM 2919 O O . LEU A 1 379 ? 7.289 -9.042 -19.060 1.00 94.25 379 LEU A O 1
ATOM 2923 N N . LEU A 1 380 ? 5.292 -9.955 -18.574 1.00 91.38 380 LEU A N 1
ATOM 2924 C CA . LEU A 1 380 ? 4.659 -9.591 -19.845 1.00 91.38 380 LEU A CA 1
ATOM 2925 C C . LEU A 1 380 ? 4.581 -8.074 -20.039 1.00 91.38 380 LEU A C 1
ATOM 2927 O O . LEU A 1 380 ? 4.858 -7.594 -21.136 1.00 91.38 380 LEU A O 1
ATOM 2931 N N . ARG A 1 381 ? 4.238 -7.313 -18.991 1.00 88.19 381 ARG A N 1
ATOM 2932 C CA . ARG A 1 381 ? 4.250 -5.843 -19.027 1.00 88.19 381 ARG A CA 1
ATOM 2933 C C . ARG A 1 381 ? 5.653 -5.324 -19.338 1.00 88.19 381 ARG A C 1
ATOM 2935 O O . ARG A 1 381 ? 5.799 -4.524 -20.256 1.00 88.19 381 ARG A O 1
ATOM 2942 N N . ASN A 1 382 ? 6.665 -5.783 -18.605 1.00 89.50 382 ASN A N 1
ATOM 2943 C CA . ASN A 1 382 ? 8.042 -5.326 -18.778 1.00 89.50 382 ASN A CA 1
ATOM 2944 C C . ASN A 1 382 ? 8.560 -5.665 -20.181 1.00 89.50 382 ASN A C 1
ATOM 2946 O O . ASN A 1 382 ? 8.996 -4.772 -20.904 1.00 89.50 382 ASN A O 1
ATOM 2950 N N . ALA A 1 383 ? 8.433 -6.926 -20.602 1.00 90.62 383 ALA A N 1
ATOM 2951 C CA . ALA A 1 383 ? 8.848 -7.373 -21.927 1.00 90.62 383 ALA A CA 1
ATOM 2952 C C . ALA A 1 383 ? 8.085 -6.642 -23.041 1.00 90.62 383 ALA A C 1
ATOM 2954 O O . ALA A 1 383 ? 8.690 -6.228 -24.023 1.00 90.62 383 ALA A O 1
ATOM 2955 N N . GLY A 1 384 ? 6.775 -6.430 -22.884 1.00 86.12 384 GLY A N 1
ATOM 2956 C CA . GLY A 1 384 ? 5.952 -5.715 -23.859 1.00 86.12 384 GLY A CA 1
ATOM 2957 C C . GLY A 1 384 ? 6.342 -4.245 -24.017 1.00 86.12 384 GLY A C 1
ATOM 2958 O O . GLY A 1 384 ? 6.416 -3.757 -25.144 1.00 86.12 384 GLY A O 1
ATOM 2959 N N . ILE A 1 385 ? 6.637 -3.550 -22.912 1.00 81.62 385 ILE A N 1
ATOM 2960 C CA . 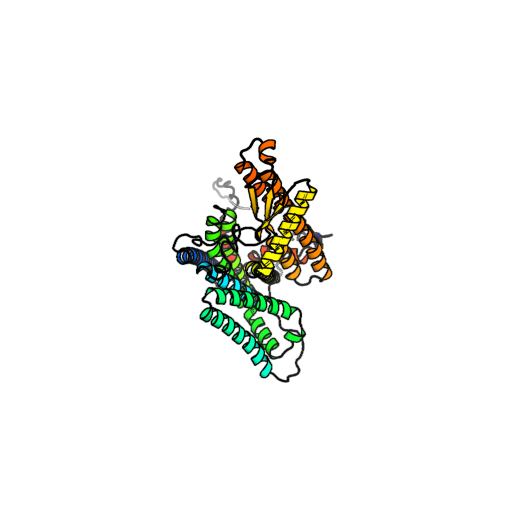ILE A 1 385 ? 7.118 -2.160 -22.941 1.00 81.62 385 ILE A CA 1
ATOM 2961 C C . ILE A 1 385 ? 8.489 -2.093 -23.615 1.00 81.62 385 ILE A C 1
ATOM 2963 O O . ILE A 1 385 ? 8.664 -1.300 -24.536 1.00 81.62 385 ILE A O 1
ATOM 2967 N N . ILE A 1 386 ? 9.426 -2.956 -23.208 1.00 84.56 386 ILE A N 1
ATOM 2968 C CA . ILE A 1 386 ? 10.779 -3.011 -23.777 1.00 84.56 386 ILE A CA 1
ATOM 2969 C C . ILE A 1 386 ? 10.716 -3.307 -25.279 1.00 84.56 386 ILE A C 1
ATOM 2971 O O . ILE A 1 386 ? 11.268 -2.567 -26.085 1.00 84.56 386 ILE A O 1
ATOM 2975 N N . PHE A 1 387 ? 9.982 -4.347 -25.678 1.00 84.06 387 PHE A N 1
ATOM 2976 C CA . PHE A 1 387 ? 9.798 -4.702 -27.082 1.00 84.06 387 PHE A CA 1
ATOM 2977 C C . PHE A 1 387 ? 9.176 -3.553 -27.885 1.00 84.06 387 PHE A C 1
ATOM 2979 O O . PHE A 1 387 ? 9.685 -3.199 -28.948 1.00 84.06 387 PHE A O 1
ATOM 2986 N N . GLY A 1 388 ? 8.088 -2.958 -27.388 1.00 78.50 388 GLY A N 1
ATOM 2987 C CA . GLY A 1 388 ? 7.355 -1.906 -28.091 1.00 78.50 388 GLY A CA 1
ATOM 2988 C C . GLY A 1 388 ? 8.160 -0.618 -28.265 1.00 78.50 388 GLY A C 1
ATOM 2989 O O . GLY A 1 388 ? 8.100 -0.010 -29.337 1.00 78.50 388 GLY A O 1
ATOM 2990 N N . TRP A 1 389 ? 8.920 -0.231 -27.238 1.00 76.00 389 TRP A N 1
ATOM 2991 C CA . TRP A 1 389 ? 9.803 0.934 -27.260 1.00 76.00 389 TRP A CA 1
ATOM 2992 C C . TRP A 1 389 ? 10.983 0.726 -28.213 1.00 76.00 389 TRP A C 1
ATOM 2994 O O . TRP A 1 389 ? 11.207 1.538 -29.113 1.00 76.00 389 TRP A O 1
ATOM 3004 N N . GLU A 1 390 ? 11.686 -0.400 -28.087 1.00 74.94 390 GLU A N 1
ATOM 3005 C CA . GLU A 1 390 ? 12.958 -0.610 -28.782 1.00 74.94 390 GLU A CA 1
ATOM 3006 C C . GLU A 1 390 ? 12.790 -0.904 -30.272 1.00 74.94 390 GLU A C 1
ATOM 3008 O O . GLU A 1 390 ? 13.436 -0.287 -31.122 1.00 74.94 390 GLU A O 1
ATOM 3013 N N . THR A 1 391 ? 11.846 -1.779 -30.624 1.00 73.75 391 THR A N 1
ATOM 3014 C CA . THR A 1 391 ? 11.588 -2.143 -32.029 1.00 73.75 391 THR A CA 1
ATOM 3015 C C . THR A 1 391 ? 10.838 -1.060 -32.807 1.00 73.75 391 THR A C 1
ATOM 3017 O O . THR A 1 391 ? 10.684 -1.158 -34.033 1.00 73.75 391 THR A O 1
ATOM 3020 N N . ARG A 1 392 ? 10.348 -0.026 -32.105 1.00 75.38 392 ARG A N 1
ATOM 3021 C CA . ARG A 1 392 ? 9.420 0.988 -32.627 1.00 75.38 392 ARG A CA 1
ATOM 3022 C C . ARG A 1 392 ? 8.183 0.347 -33.266 1.00 75.38 392 ARG A C 1
ATOM 3024 O O . ARG A 1 392 ? 7.601 0.904 -34.196 1.00 75.38 392 ARG A O 1
ATOM 3031 N N . TRP A 1 393 ? 7.792 -0.847 -32.809 1.00 76.94 393 TRP A N 1
ATOM 3032 C CA . TRP A 1 393 ? 6.697 -1.605 -33.414 1.00 76.94 393 TRP A CA 1
ATOM 3033 C C . TRP A 1 393 ? 5.381 -0.827 -33.355 1.00 76.94 393 TRP A C 1
ATOM 3035 O O . TRP A 1 393 ? 4.699 -0.712 -34.371 1.00 76.94 393 TRP A O 1
ATOM 3045 N N . LEU A 1 394 ? 5.063 -0.215 -32.209 1.00 75.06 394 LEU A N 1
ATOM 3046 C CA . LEU A 1 394 ? 3.866 0.621 -32.054 1.00 75.06 394 LEU A CA 1
ATOM 3047 C C . LEU A 1 394 ? 3.905 1.863 -32.948 1.00 75.06 394 LEU A C 1
ATOM 3049 O O . LEU A 1 394 ? 2.908 2.182 -33.589 1.00 75.06 394 LEU A O 1
ATOM 3053 N N . GLU A 1 395 ? 5.059 2.524 -33.028 1.00 78.94 395 GLU A N 1
ATOM 3054 C CA . GLU A 1 395 ? 5.262 3.696 -33.881 1.00 78.94 395 GLU A CA 1
ATOM 3055 C C . GLU A 1 395 ? 4.980 3.367 -35.352 1.00 78.94 395 GLU A C 1
ATOM 3057 O O . GLU A 1 395 ? 4.164 4.020 -35.997 1.00 78.94 395 GLU A O 1
ATOM 3062 N N . LYS A 1 396 ? 5.598 2.295 -35.863 1.00 80.62 396 LYS A N 1
ATOM 3063 C CA . LYS A 1 396 ? 5.455 1.857 -37.258 1.00 80.62 396 LYS A CA 1
ATOM 3064 C C . LYS A 1 396 ? 4.057 1.331 -37.571 1.00 80.62 396 LYS A C 1
ATOM 3066 O O . LYS A 1 396 ? 3.577 1.518 -38.682 1.00 80.62 396 LYS A O 1
ATOM 3071 N N . THR A 1 397 ? 3.418 0.667 -36.611 1.00 82.06 397 THR A N 1
ATOM 3072 C CA . THR A 1 397 ? 2.097 0.052 -36.808 1.00 82.06 397 THR A CA 1
ATOM 3073 C C . THR A 1 397 ? 0.978 1.090 -36.777 1.00 82.06 397 THR A C 1
ATOM 3075 O O . THR A 1 397 ? 0.019 0.974 -37.535 1.00 82.06 397 THR A O 1
ATOM 3078 N N . LEU A 1 398 ? 1.086 2.102 -35.910 1.00 82.25 398 LEU A N 1
ATOM 3079 C CA . LEU A 1 398 ? 0.038 3.106 -35.698 1.00 82.25 398 LEU A CA 1
ATOM 3080 C C . LEU A 1 398 ? 0.334 4.456 -36.368 1.00 82.25 398 LEU A C 1
ATOM 3082 O O . LEU A 1 398 ? -0.540 5.317 -36.386 1.00 82.25 398 LEU A O 1
ATOM 3086 N N . GLY A 1 399 ? 1.539 4.656 -36.912 1.00 82.19 399 GLY A N 1
ATOM 3087 C CA . GLY A 1 399 ? 1.940 5.906 -37.567 1.00 82.19 399 GLY A CA 1
ATOM 3088 C C . GLY A 1 399 ? 2.013 7.109 -36.618 1.00 82.19 399 GLY A C 1
ATOM 3089 O O . GLY A 1 399 ? 1.778 8.237 -37.043 1.00 82.19 399 GLY A O 1
ATOM 3090 N N . ILE A 1 400 ? 2.289 6.874 -35.333 1.00 82.00 400 ILE A N 1
ATOM 3091 C CA . ILE A 1 400 ? 2.368 7.901 -34.275 1.00 82.00 400 ILE A CA 1
ATOM 3092 C C . ILE A 1 400 ? 3.826 8.258 -33.958 1.00 82.00 400 ILE A C 1
ATOM 3094 O O . ILE A 1 400 ? 4.725 7.558 -34.399 1.00 82.00 400 ILE A O 1
ATOM 3098 N N . SER A 1 401 ? 4.091 9.330 -33.199 1.00 79.69 401 SER A N 1
ATOM 3099 C CA . SER A 1 401 ? 5.456 9.643 -32.735 1.00 79.69 401 SER A CA 1
ATOM 3100 C C . SER A 1 401 ? 5.953 8.631 -31.691 1.00 79.69 401 SER A C 1
ATOM 3102 O O . SER A 1 401 ? 5.151 7.971 -31.027 1.00 79.69 401 SER A O 1
ATOM 3104 N N . GLN A 1 402 ? 7.275 8.519 -31.514 1.00 71.50 402 GLN A N 1
ATOM 3105 C CA . GLN A 1 402 ? 7.875 7.583 -30.552 1.00 71.50 402 GLN A CA 1
ATOM 3106 C C . GLN A 1 402 ? 7.414 7.862 -29.108 1.00 71.50 402 GLN A C 1
ATOM 3108 O O . GLN A 1 402 ? 7.059 6.932 -28.384 1.00 71.50 402 GLN A O 1
ATOM 3113 N N . ASP A 1 403 ? 7.320 9.136 -28.722 1.00 69.88 403 ASP A N 1
ATOM 3114 C CA . ASP A 1 403 ? 6.833 9.543 -27.398 1.00 69.88 403 ASP A CA 1
ATOM 3115 C C . ASP A 1 403 ? 5.353 9.181 -27.203 1.00 69.88 403 ASP A C 1
ATOM 3117 O O . ASP A 1 403 ? 4.947 8.691 -26.147 1.00 69.88 403 ASP A O 1
ATOM 3121 N N . ALA A 1 404 ? 4.535 9.343 -28.252 1.00 71.62 404 ALA A N 1
ATOM 3122 C CA . ALA A 1 404 ? 3.135 8.930 -28.230 1.00 71.62 404 ALA A CA 1
ATOM 3123 C C . ALA A 1 404 ? 2.996 7.401 -28.144 1.00 71.62 404 ALA A C 1
ATOM 3125 O O . ALA A 1 404 ? 2.129 6.907 -27.424 1.00 71.62 404 ALA A O 1
ATOM 3126 N N . ALA A 1 405 ? 3.862 6.645 -28.826 1.00 69.69 405 ALA A N 1
ATOM 3127 C CA . ALA A 1 405 ? 3.895 5.186 -28.761 1.00 69.69 405 ALA A CA 1
ATOM 3128 C C . ALA A 1 405 ? 4.288 4.675 -27.369 1.00 69.69 405 ALA A C 1
ATOM 3130 O O . ALA A 1 405 ? 3.669 3.738 -26.861 1.00 69.69 405 ALA A O 1
ATOM 3131 N N . PHE A 1 406 ? 5.263 5.317 -26.727 1.00 68.25 406 PHE A N 1
ATOM 3132 C CA . PHE A 1 406 ? 5.653 5.006 -25.355 1.00 68.25 406 PHE A CA 1
ATOM 3133 C C . PHE A 1 406 ? 4.558 5.329 -24.356 1.00 68.25 406 PHE A C 1
ATOM 3135 O O . PHE A 1 406 ? 4.197 4.473 -23.554 1.00 68.25 406 PHE A O 1
ATOM 3142 N N . SER A 1 407 ? 3.968 6.521 -24.444 1.00 69.12 407 SER A N 1
ATOM 3143 C CA . SER A 1 407 ? 2.850 6.903 -23.582 1.00 69.12 407 SER A CA 1
ATOM 3144 C C . SER A 1 407 ? 1.658 5.956 -23.767 1.00 69.12 407 SER A C 1
ATOM 3146 O O . SER A 1 407 ? 1.050 5.510 -22.794 1.00 69.12 407 SER A O 1
ATOM 3148 N N . LEU A 1 408 ? 1.364 5.535 -24.999 1.00 71.06 408 LEU A N 1
ATOM 3149 C CA . LEU A 1 408 ? 0.328 4.538 -25.265 1.00 71.06 408 LEU A CA 1
ATOM 3150 C C . LEU A 1 408 ? 0.657 3.173 -24.631 1.00 71.06 408 LEU A C 1
ATOM 3152 O O . LEU A 1 408 ? -0.211 2.562 -24.007 1.00 71.06 408 LEU A O 1
ATOM 3156 N N . ALA A 1 409 ? 1.897 2.694 -24.750 1.00 69.44 409 ALA A N 1
ATOM 3157 C CA . ALA A 1 409 ? 2.320 1.425 -24.157 1.00 69.44 409 ALA A CA 1
ATOM 3158 C C . ALA A 1 409 ? 2.320 1.469 -22.620 1.00 69.44 409 ALA A C 1
ATOM 3160 O O . ALA A 1 409 ? 1.772 0.580 -21.963 1.00 69.44 409 ALA A O 1
ATOM 3161 N N . HIS A 1 410 ? 2.918 2.514 -22.050 1.00 64.56 410 HIS A N 1
ATOM 3162 C CA . HIS A 1 410 ? 3.204 2.636 -20.627 1.00 64.56 410 HIS A CA 1
ATOM 3163 C C . HIS A 1 410 ? 1.991 3.131 -19.825 1.00 64.56 410 HIS A C 1
ATOM 3165 O O . HIS A 1 410 ? 1.628 2.521 -18.816 1.00 64.56 410 HIS A O 1
ATOM 3171 N N . ASN A 1 411 ? 1.314 4.185 -20.294 1.00 65.50 411 ASN A N 1
ATOM 3172 C CA . ASN A 1 411 ? 0.216 4.824 -19.564 1.00 65.50 411 ASN A CA 1
ATOM 3173 C C . ASN A 1 411 ? -1.158 4.249 -19.892 1.00 65.50 411 ASN A C 1
ATOM 3175 O O . ASN A 1 411 ? -2.011 4.201 -19.010 1.00 65.50 411 ASN A O 1
ATOM 3179 N N . TRP A 1 412 ? -1.384 3.781 -21.120 1.00 68.00 412 TRP A N 1
ATOM 3180 C CA . TRP A 1 412 ? -2.692 3.254 -21.514 1.00 68.00 412 TRP A CA 1
ATOM 3181 C C . TRP A 1 412 ? -2.736 1.731 -21.460 1.00 68.00 412 TRP A C 1
ATOM 3183 O O . TRP A 1 412 ? -3.448 1.171 -20.628 1.00 68.00 412 TRP A O 1
ATOM 3193 N N . LEU A 1 413 ? -1.958 1.041 -22.295 1.00 72.56 413 LEU A N 1
ATOM 3194 C CA . LEU A 1 413 ? -2.008 -0.422 -22.388 1.00 72.56 413 LEU A CA 1
ATOM 3195 C C . LEU A 1 413 ? -1.553 -1.092 -21.087 1.00 72.56 413 LEU A C 1
ATOM 3197 O O . LEU A 1 413 ? -2.239 -1.984 -20.583 1.00 72.56 413 LEU A O 1
ATOM 3201 N N . GLY A 1 414 ? -0.453 -0.617 -20.499 1.00 71.44 414 GLY A N 1
ATOM 3202 C CA . GLY A 1 414 ? 0.061 -1.108 -19.224 1.00 71.44 414 GLY A CA 1
ATOM 3203 C C . GLY A 1 414 ? -0.929 -0.932 -18.069 1.00 71.44 414 GLY A C 1
ATOM 3204 O O . GLY A 1 414 ? -1.232 -1.907 -17.373 1.00 71.44 414 GLY A O 1
ATOM 3205 N N . LYS A 1 415 ? -1.466 0.282 -17.867 1.00 75.94 415 LYS A N 1
ATOM 3206 C CA . LYS A 1 415 ? -2.391 0.574 -16.752 1.00 75.94 415 LYS A CA 1
ATOM 3207 C C . LYS A 1 415 ? -3.752 -0.110 -16.945 1.00 75.94 415 LYS A C 1
ATOM 3209 O O . LYS A 1 415 ? -4.249 -0.737 -16.009 1.00 75.94 415 LYS A O 1
ATOM 3214 N N . VAL A 1 416 ? -4.332 -0.076 -18.150 1.00 79.88 416 VAL A N 1
ATOM 3215 C CA . VAL A 1 416 ? -5.640 -0.702 -18.434 1.00 79.88 416 VAL A CA 1
ATOM 3216 C C . VAL A 1 416 ? -5.559 -2.227 -18.364 1.00 79.88 416 VAL A C 1
ATOM 3218 O O . VAL A 1 416 ? -6.400 -2.854 -17.718 1.00 79.88 416 VAL A O 1
ATOM 3221 N N . GLY A 1 417 ? -4.535 -2.838 -18.969 1.00 80.81 417 GLY A N 1
ATOM 3222 C CA . GLY A 1 417 ? -4.335 -4.288 -18.909 1.00 80.81 417 GLY A CA 1
ATOM 3223 C C . GLY A 1 417 ? -4.144 -4.782 -17.473 1.00 80.81 417 GLY A C 1
ATOM 3224 O O . GLY A 1 417 ? -4.784 -5.749 -17.052 1.00 80.81 417 GLY A O 1
ATOM 3225 N N . SER A 1 418 ? -3.341 -4.058 -16.687 1.00 79.38 418 SER A N 1
ATOM 3226 C CA . SER A 1 418 ? -3.127 -4.366 -15.268 1.00 79.38 418 SER A CA 1
ATOM 3227 C C . SER A 1 418 ? -4.406 -4.212 -14.441 1.00 79.38 418 SER A C 1
ATOM 3229 O O . SER A 1 418 ? -4.662 -5.034 -13.563 1.00 79.38 418 SER A O 1
ATOM 3231 N N . LEU A 1 419 ? -5.247 -3.214 -14.737 1.00 84.25 419 LEU A N 1
ATOM 3232 C CA . LEU A 1 419 ? -6.537 -3.029 -14.068 1.00 84.25 419 LEU A CA 1
ATOM 3233 C C . LEU A 1 419 ? -7.491 -4.201 -14.336 1.00 84.25 419 LEU A C 1
ATOM 3235 O O . LEU A 1 419 ? -8.099 -4.725 -13.402 1.00 84.25 419 LEU A O 1
ATOM 3239 N N . ILE A 1 420 ? -7.598 -4.649 -15.590 1.00 87.88 420 ILE A N 1
ATOM 3240 C CA . ILE A 1 420 ? -8.433 -5.802 -15.956 1.00 87.88 420 ILE A CA 1
ATOM 3241 C C . ILE A 1 420 ? -7.944 -7.061 -15.230 1.00 87.88 420 ILE A C 1
ATOM 3243 O O . ILE A 1 420 ? -8.740 -7.777 -14.618 1.00 87.88 420 ILE A O 1
ATOM 3247 N N . ALA A 1 421 ? -6.632 -7.308 -15.236 1.00 88.38 421 ALA A N 1
ATOM 3248 C CA . ALA A 1 421 ? -6.044 -8.425 -14.507 1.00 88.38 421 ALA A CA 1
ATOM 3249 C C . ALA A 1 421 ? -6.340 -8.355 -13.002 1.00 88.38 421 ALA A C 1
ATOM 3251 O O . ALA A 1 421 ? -6.753 -9.353 -12.407 1.00 88.38 421 ALA A O 1
ATOM 3252 N N . LEU A 1 422 ? -6.197 -7.174 -12.394 1.00 89.25 422 LEU A N 1
ATOM 3253 C CA . LEU A 1 422 ? -6.487 -6.952 -10.980 1.00 89.25 422 LEU A CA 1
ATOM 3254 C C .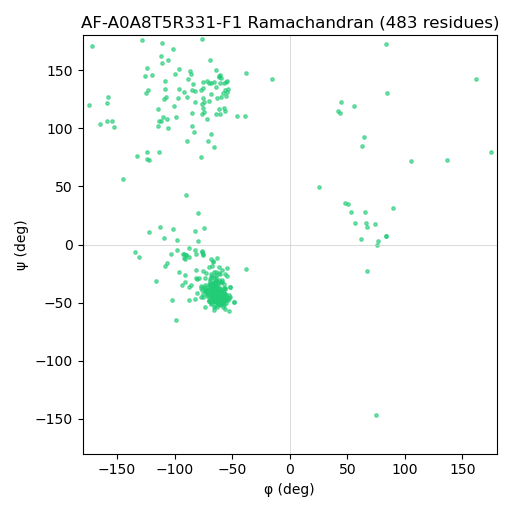 LEU A 1 422 ? -7.932 -7.338 -10.635 1.00 89.25 422 LEU A C 1
ATOM 3256 O O . LEU A 1 422 ? -8.158 -7.987 -9.613 1.00 89.25 422 LEU A O 1
ATOM 3260 N N . VAL A 1 423 ? -8.899 -7.003 -11.496 1.00 91.50 423 VAL A N 1
ATOM 3261 C CA . VAL A 1 423 ? -10.312 -7.371 -11.314 1.00 91.50 423 VAL A CA 1
ATOM 3262 C C . VAL A 1 423 ? -10.495 -8.889 -11.314 1.00 91.50 423 VAL A C 1
ATOM 3264 O O . VAL A 1 423 ? -11.126 -9.422 -10.400 1.00 91.50 423 VAL A O 1
ATOM 3267 N N . PHE A 1 424 ? -9.919 -9.612 -12.279 1.00 93.81 424 PHE A N 1
ATOM 3268 C CA . PHE A 1 424 ? -10.033 -11.075 -12.329 1.00 93.81 424 PHE A CA 1
ATOM 3269 C C . PHE A 1 424 ? -9.386 -11.757 -11.118 1.00 93.81 424 PHE A C 1
ATOM 3271 O O . PHE A 1 424 ? -9.979 -12.660 -10.521 1.00 93.81 424 PHE A O 1
ATOM 3278 N N . ILE A 1 425 ? -8.203 -11.294 -10.712 1.00 93.50 425 ILE A N 1
ATOM 3279 C CA . ILE A 1 425 ? -7.488 -11.823 -9.546 1.00 93.50 425 ILE A CA 1
ATOM 3280 C C . ILE A 1 425 ? -8.276 -11.533 -8.259 1.00 93.50 425 ILE A C 1
ATOM 3282 O O . ILE A 1 425 ? -8.402 -12.408 -7.398 1.00 93.50 425 ILE A O 1
ATOM 3286 N N . ALA A 1 426 ? -8.877 -10.345 -8.141 1.00 92.00 426 ALA A N 1
ATOM 3287 C CA . ALA A 1 426 ? -9.747 -9.996 -7.021 1.00 92.00 426 ALA A CA 1
ATOM 3288 C C . ALA A 1 426 ? -11.003 -10.880 -6.972 1.00 92.00 426 ALA A C 1
ATOM 3290 O O . ALA A 1 426 ? -11.332 -11.399 -5.906 1.00 92.00 426 ALA A O 1
ATOM 3291 N N . ILE A 1 427 ? -11.665 -11.124 -8.111 1.00 93.44 427 ILE A N 1
ATOM 3292 C CA . ILE A 1 427 ? -12.820 -12.034 -8.199 1.00 93.44 427 ILE A CA 1
ATOM 3293 C C . ILE A 1 427 ? -12.431 -13.445 -7.742 1.00 93.44 427 ILE A C 1
ATOM 3295 O O . ILE A 1 427 ? -13.145 -14.047 -6.936 1.00 93.44 427 ILE A O 1
ATOM 3299 N N . TYR A 1 428 ? -11.286 -13.960 -8.197 1.00 95.38 428 TYR A N 1
ATOM 3300 C CA . TYR A 1 428 ? -10.770 -15.254 -7.752 1.00 95.38 428 TYR A CA 1
ATOM 3301 C C . TYR A 1 428 ? -10.523 -15.281 -6.234 1.00 95.38 428 TYR A C 1
ATOM 3303 O O . TYR A 1 428 ? -11.015 -16.176 -5.540 1.00 95.38 428 TYR A O 1
ATOM 3311 N N . MET A 1 429 ? -9.828 -14.275 -5.690 1.00 95.06 429 MET A N 1
ATOM 3312 C CA . MET A 1 429 ? -9.590 -14.168 -4.249 1.00 95.06 429 MET A CA 1
ATOM 3313 C C . MET A 1 429 ? -10.907 -14.145 -3.469 1.00 95.06 429 MET A C 1
ATOM 3315 O O . MET A 1 429 ? -11.029 -14.832 -2.459 1.00 95.06 429 MET A O 1
ATOM 3319 N N . PHE A 1 430 ? -11.902 -13.395 -3.934 1.00 94.12 430 PHE A N 1
ATOM 3320 C CA . PHE A 1 430 ? -13.214 -13.300 -3.300 1.00 94.12 430 PHE A CA 1
ATOM 3321 C C . PHE A 1 430 ? -13.992 -14.617 -3.339 1.00 94.12 430 PHE A C 1
ATOM 3323 O O . PHE A 1 430 ? -14.678 -14.946 -2.369 1.00 94.12 430 PHE A O 1
ATOM 3330 N N . ALA A 1 431 ? -13.850 -15.398 -4.410 1.00 93.44 431 ALA A N 1
ATOM 3331 C CA . ALA A 1 431 ? -14.454 -16.721 -4.513 1.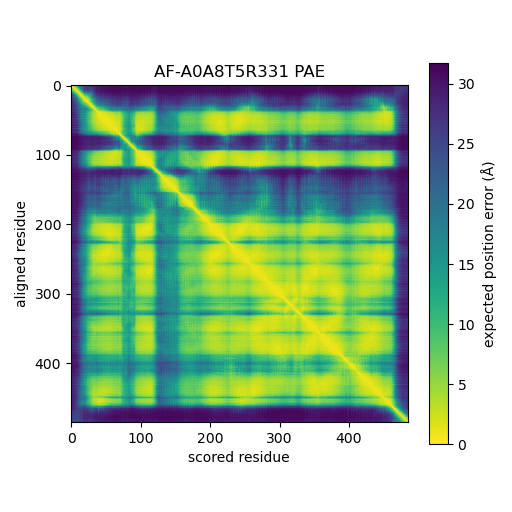00 93.44 431 ALA A CA 1
ATOM 3332 C C . ALA A 1 431 ? -13.841 -17.720 -3.510 1.00 93.44 431 ALA A C 1
ATOM 3334 O O . ALA A 1 431 ? -14.567 -18.507 -2.898 1.00 93.44 431 ALA A O 1
ATOM 3335 N N . VAL A 1 432 ? -12.520 -17.676 -3.304 1.00 94.31 432 VAL A N 1
ATOM 3336 C CA . VAL A 1 432 ? -11.795 -18.609 -2.415 1.00 94.31 432 VAL A CA 1
ATOM 3337 C C . VAL A 1 432 ? -11.799 -18.156 -0.944 1.00 94.31 432 VAL A C 1
ATOM 3339 O O . VAL A 1 432 ? -11.874 -18.984 -0.025 1.00 94.31 432 VAL A O 1
ATOM 3342 N N . LEU A 1 433 ? -11.739 -16.843 -0.709 1.00 94.38 433 LEU A N 1
ATOM 3343 C CA . LEU A 1 433 ? -11.724 -16.175 0.595 1.00 94.38 433 LEU A CA 1
ATOM 3344 C C . LEU A 1 433 ? -12.877 -15.157 0.703 1.00 94.38 433 LEU A C 1
ATOM 3346 O O . LEU A 1 433 ? -12.643 -13.944 0.730 1.00 94.38 433 LEU A O 1
ATOM 3350 N N . PRO A 1 434 ? -14.135 -15.611 0.859 1.00 92.56 434 PRO A N 1
ATOM 3351 C CA . PRO A 1 434 ? -15.283 -14.712 1.017 1.00 92.56 434 PRO A CA 1
ATOM 3352 C C . PRO A 1 434 ? -15.181 -13.821 2.265 1.00 92.56 434 PRO A C 1
ATOM 3354 O O . PRO A 1 434 ? -15.816 -12.773 2.346 1.00 92.56 434 PRO A O 1
ATOM 3357 N N . GLN A 1 435 ? -14.348 -14.193 3.242 1.00 91.25 435 GLN A N 1
ATOM 3358 C CA . GLN A 1 435 ? -14.067 -13.362 4.410 1.00 91.25 435 GLN A CA 1
ATOM 3359 C C . GLN A 1 435 ? -13.370 -12.045 4.030 1.00 91.25 435 GLN A C 1
ATOM 3361 O O . GLN A 1 435 ? -13.537 -11.055 4.738 1.00 91.25 435 GLN A O 1
ATOM 3366 N N . VAL A 1 436 ? -12.614 -12.010 2.923 1.00 92.62 436 VAL A N 1
ATOM 3367 C CA . VAL A 1 436 ? -12.004 -10.771 2.418 1.00 92.62 436 VAL A CA 1
ATOM 3368 C C . VAL A 1 436 ? -13.092 -9.844 1.882 1.00 92.62 436 VAL A C 1
ATOM 3370 O O . VAL A 1 436 ? -13.088 -8.667 2.221 1.00 92.62 436 VAL A O 1
ATOM 3373 N N . VAL A 1 437 ? -14.080 -10.375 1.149 1.00 92.94 437 VAL A N 1
ATOM 3374 C CA . VAL A 1 437 ? -15.261 -9.599 0.719 1.00 92.94 437 VAL A CA 1
ATOM 3375 C C . VAL A 1 437 ? -15.973 -9.011 1.927 1.00 92.94 437 VAL A C 1
ATOM 3377 O O . VAL A 1 437 ? -16.265 -7.822 1.943 1.00 92.94 437 VAL A O 1
ATOM 3380 N N . ALA A 1 438 ? -16.204 -9.822 2.962 1.00 90.62 438 ALA A N 1
ATOM 3381 C CA . ALA A 1 438 ? -16.838 -9.354 4.189 1.00 90.62 438 ALA A CA 1
ATOM 3382 C C . ALA A 1 438 ? -16.057 -8.218 4.853 1.00 90.62 438 ALA A C 1
ATOM 3384 O O . ALA A 1 438 ? -16.647 -7.234 5.293 1.00 90.62 438 ALA A O 1
ATOM 3385 N N . ALA A 1 439 ? -14.729 -8.333 4.890 1.00 91.94 439 ALA A N 1
ATOM 3386 C CA . ALA A 1 439 ? -13.882 -7.300 5.449 1.00 91.94 439 ALA A CA 1
ATOM 3387 C C . ALA A 1 439 ? -13.942 -6.008 4.620 1.00 91.94 439 ALA A C 1
ATOM 3389 O O . ALA A 1 439 ? -14.192 -4.951 5.194 1.00 91.94 439 ALA A O 1
ATOM 3390 N N . VAL A 1 440 ? -13.792 -6.094 3.293 1.00 93.06 440 VAL A N 1
ATOM 3391 C CA . VAL A 1 440 ? -13.841 -4.948 2.365 1.00 93.06 440 VAL A CA 1
ATOM 3392 C C . VAL A 1 440 ? -15.202 -4.255 2.405 1.00 93.06 440 VAL A C 1
ATOM 3394 O O . VAL A 1 440 ? -15.264 -3.046 2.606 1.00 93.06 440 VAL A O 1
ATOM 3397 N N . VAL A 1 441 ? -16.299 -5.008 2.294 1.00 92.12 441 VAL A N 1
ATOM 3398 C CA . VAL A 1 441 ? -17.658 -4.456 2.402 1.00 92.12 441 VAL A CA 1
ATOM 3399 C C . VAL A 1 441 ? -17.864 -3.805 3.767 1.00 92.12 441 VAL A C 1
ATOM 3401 O O . VAL A 1 441 ? -18.400 -2.708 3.837 1.00 92.12 441 VAL A O 1
ATOM 3404 N N . GLY A 1 442 ? -17.357 -4.403 4.847 1.00 91.31 442 GLY A N 1
ATOM 3405 C CA . GLY A 1 442 ? -17.440 -3.792 6.171 1.00 91.31 442 GLY A CA 1
ATOM 3406 C C . GLY A 1 442 ? -16.628 -2.496 6.328 1.00 91.31 442 GLY A C 1
ATOM 3407 O O . GLY A 1 442 ? -16.992 -1.676 7.165 1.00 91.31 442 GLY A O 1
ATOM 3408 N N . ILE A 1 443 ? -15.575 -2.268 5.524 1.00 93.69 443 ILE A N 1
ATOM 3409 C CA . ILE A 1 443 ? -14.905 -0.954 5.425 1.00 93.69 443 ILE A CA 1
ATOM 3410 C C . ILE A 1 443 ? -15.832 0.044 4.720 1.00 93.69 443 ILE A C 1
ATOM 3412 O O . ILE A 1 443 ? -16.035 1.152 5.214 1.00 93.69 443 ILE A O 1
ATOM 3416 N N . LEU A 1 444 ? -16.426 -0.356 3.592 1.00 92.38 444 LEU A N 1
ATOM 3417 C CA . LEU A 1 444 ? -17.359 0.481 2.825 1.00 92.38 444 LEU A CA 1
ATOM 3418 C C . LEU A 1 444 ? -18.641 0.809 3.607 1.00 92.38 444 LEU A C 1
ATOM 3420 O O . LEU A 1 444 ? -19.251 1.851 3.381 1.00 92.38 444 LEU A O 1
ATOM 3424 N N . ASP A 1 445 ? -19.017 -0.049 4.554 1.00 89.94 445 ASP A N 1
ATOM 3425 C CA . ASP A 1 445 ? -20.174 0.116 5.431 1.00 89.94 445 ASP A CA 1
ATOM 3426 C C . ASP A 1 445 ? -19.875 0.921 6.704 1.00 89.94 445 ASP A C 1
ATOM 3428 O O . ASP A 1 445 ? -20.802 1.215 7.460 1.00 89.94 445 ASP A O 1
ATOM 3432 N N . LEU A 1 446 ? -18.628 1.344 6.957 1.00 90.50 446 LEU A N 1
ATOM 3433 C CA . LEU A 1 446 ? -18.310 2.203 8.109 1.00 90.50 446 LEU A CA 1
ATOM 3434 C C . LEU A 1 446 ? -19.195 3.463 8.180 1.00 90.50 446 LEU A C 1
ATOM 3436 O O . LEU A 1 446 ? -19.715 3.735 9.262 1.00 90.50 446 LEU A O 1
ATOM 3440 N N . PRO A 1 447 ? -19.476 4.190 7.075 1.00 89.06 447 PRO A N 1
ATOM 3441 C CA . PRO A 1 447 ? -20.383 5.342 7.095 1.00 89.06 447 PRO A CA 1
ATOM 3442 C C . PRO A 1 447 ? -21.837 5.010 7.469 1.00 89.06 447 PRO A C 1
ATOM 3444 O O . PRO A 1 447 ? -22.639 5.908 7.715 1.00 89.06 447 PRO A O 1
ATOM 3447 N N . ARG A 1 448 ? -22.218 3.727 7.519 1.00 85.38 448 ARG A N 1
ATOM 3448 C CA . ARG A 1 448 ? -23.546 3.299 7.986 1.00 85.38 448 ARG A CA 1
ATOM 3449 C C . ARG A 1 448 ? -23.643 3.226 9.508 1.00 85.38 448 ARG A C 1
ATOM 3451 O O . ARG A 1 448 ? -24.749 3.084 10.020 1.00 85.38 448 ARG A O 1
ATOM 3458 N N . ARG A 1 449 ? -22.533 3.386 10.239 1.00 81.25 449 ARG A N 1
ATOM 3459 C CA . ARG A 1 449 ? -22.464 3.351 11.713 1.00 81.25 449 ARG A CA 1
ATOM 3460 C C . ARG A 1 449 ? -23.013 4.602 12.412 1.00 81.25 449 ARG A C 1
ATOM 3462 O O . ARG A 1 449 ? -22.717 4.792 13.583 1.00 81.25 449 ARG A O 1
ATOM 3469 N N . ARG A 1 450 ? -23.757 5.448 11.680 1.00 77.38 450 ARG A N 1
ATOM 3470 C CA . ARG A 1 450 ? -24.484 6.665 12.106 1.00 77.38 450 ARG A CA 1
ATOM 3471 C C . ARG A 1 450 ? -23.917 7.345 13.363 1.00 77.38 450 ARG A C 1
ATOM 3473 O O . ARG A 1 450 ? -24.661 7.682 14.286 1.00 77.38 450 ARG A O 1
ATOM 3480 N N . GLY A 1 451 ? -22.608 7.575 13.384 1.00 84.38 451 GLY A N 1
ATOM 3481 C CA . GLY A 1 451 ? -21.979 8.427 14.372 1.00 84.38 451 GLY A CA 1
ATOM 3482 C C . GLY A 1 451 ? -22.242 9.898 14.046 1.00 84.38 451 GLY A C 1
ATOM 3483 O O . GLY A 1 451 ? -22.847 10.229 13.020 1.00 84.38 451 GLY A O 1
ATOM 3484 N N . PRO A 1 452 ? -21.790 10.823 14.904 1.00 87.06 452 PRO A N 1
ATOM 3485 C CA . PRO A 1 452 ? -21.970 12.254 14.684 1.00 87.06 452 PRO A CA 1
ATOM 3486 C C . PRO A 1 452 ? -21.498 12.761 13.310 1.00 87.06 452 PRO A C 1
ATOM 3488 O O . PRO A 1 452 ? -22.145 13.636 12.736 1.00 87.06 452 PRO A O 1
ATOM 3491 N N . ILE A 1 453 ? -20.404 12.220 12.756 1.00 89.62 453 ILE A N 1
ATOM 3492 C CA . ILE A 1 453 ? -19.901 12.631 11.434 1.00 89.62 453 ILE A CA 1
ATOM 3493 C C . ILE A 1 453 ? -20.869 12.166 10.339 1.00 89.62 453 ILE A C 1
ATOM 3495 O O . ILE A 1 453 ? -21.299 12.965 9.506 1.00 89.62 453 ILE A O 1
ATOM 3499 N N . GLU A 1 454 ? -21.271 10.897 10.370 1.00 89.62 454 GLU A N 1
ATOM 3500 C CA . GLU A 1 454 ? -22.171 10.282 9.392 1.00 89.62 454 GLU A CA 1
ATOM 3501 C C . GLU A 1 454 ? -23.562 10.923 9.424 1.00 89.62 454 GLU A C 1
ATOM 3503 O O . GLU A 1 454 ? -24.157 11.188 8.378 1.00 89.62 454 GLU A O 1
ATOM 3508 N N . GLN A 1 455 ? -24.073 11.216 10.624 1.00 87.12 455 GLN A N 1
ATOM 3509 C CA . GLN A 1 455 ? -25.342 11.915 10.820 1.00 87.12 455 GLN A CA 1
ATOM 3510 C C . GLN A 1 455 ? -25.318 13.306 10.180 1.00 87.12 455 GLN A C 1
ATOM 3512 O O . GLN A 1 455 ? -26.282 13.693 9.515 1.00 87.12 455 GLN A O 1
ATOM 3517 N N . HIS A 1 456 ? -24.212 14.046 10.329 1.00 89.19 456 HIS A N 1
ATOM 3518 C CA . HIS A 1 456 ? -24.070 15.356 9.702 1.00 89.19 456 HIS A CA 1
ATOM 3519 C C . HIS A 1 456 ? -24.037 15.258 8.174 1.00 89.19 456 HIS A C 1
ATOM 3521 O O . HIS A 1 456 ? -24.797 15.959 7.507 1.00 89.19 456 HIS A O 1
ATOM 3527 N N . VAL A 1 457 ? -23.225 14.351 7.618 1.00 88.12 457 VAL A N 1
ATOM 3528 C CA . VAL A 1 457 ? -23.134 14.126 6.164 1.00 88.12 457 VAL A CA 1
ATOM 3529 C C . VAL A 1 457 ? -24.488 13.717 5.578 1.00 88.12 457 VAL A C 1
ATOM 3531 O O . VAL A 1 457 ? -24.882 14.217 4.524 1.00 88.12 457 VAL A O 1
ATOM 3534 N N . ARG A 1 458 ? -25.247 12.857 6.269 1.00 85.56 458 ARG A N 1
ATOM 3535 C CA . ARG A 1 458 ? -26.596 12.462 5.839 1.00 85.56 458 ARG A CA 1
ATOM 3536 C C . ARG A 1 458 ? -27.550 13.648 5.812 1.00 85.56 458 ARG A C 1
ATOM 3538 O O . ARG A 1 458 ? -28.302 13.801 4.858 1.00 85.56 458 ARG A O 1
ATOM 3545 N N . HIS A 1 459 ? -27.518 14.484 6.843 1.00 86.12 459 HIS A N 1
ATOM 3546 C CA . HIS A 1 459 ? -28.345 15.683 6.903 1.00 86.12 459 HIS A CA 1
ATOM 3547 C C . HIS A 1 459 ? -27.969 16.705 5.813 1.00 86.12 459 HIS A C 1
ATOM 3549 O O . HIS A 1 459 ? -28.855 17.368 5.287 1.00 86.12 459 HIS A O 1
ATOM 3555 N N . LEU A 1 460 ? -26.693 16.802 5.417 1.00 85.69 460 LEU A N 1
ATOM 3556 C CA . LEU A 1 460 ? -26.287 17.594 4.248 1.00 85.69 460 LEU A CA 1
ATOM 3557 C C . LEU A 1 460 ? -26.846 17.014 2.938 1.00 85.69 460 LEU A C 1
ATOM 3559 O O . LEU A 1 460 ? -27.362 17.767 2.122 1.00 85.69 460 LEU A O 1
ATOM 3563 N N . ARG A 1 461 ? -26.808 15.686 2.754 1.00 83.50 461 ARG A N 1
ATOM 3564 C CA . ARG A 1 461 ? -27.393 15.025 1.570 1.00 83.50 461 ARG A CA 1
ATOM 3565 C C . ARG A 1 461 ? -28.911 15.189 1.491 1.00 83.50 461 ARG A C 1
ATOM 3567 O O . ARG A 1 461 ? -29.416 15.561 0.444 1.00 83.50 461 ARG A O 1
ATOM 3574 N N . GLY A 1 462 ? -29.619 14.984 2.601 1.00 74.81 462 GLY A N 1
ATOM 3575 C CA . GLY A 1 462 ? -31.079 15.115 2.662 1.00 74.81 462 GLY A CA 1
ATOM 3576 C C . GLY A 1 462 ? -31.601 16.549 2.508 1.00 74.81 462 GLY A C 1
ATOM 3577 O O . GLY A 1 462 ? -32.792 16.729 2.313 1.00 74.81 462 GLY A O 1
ATOM 3578 N N . ARG A 1 463 ? -30.736 17.572 2.584 1.00 60.47 463 ARG A N 1
ATOM 3579 C CA . ARG A 1 463 ? -31.083 18.956 2.210 1.00 60.47 463 ARG A CA 1
ATOM 3580 C C . ARG A 1 463 ? -31.007 19.214 0.704 1.00 60.47 463 ARG A C 1
ATOM 3582 O O . ARG A 1 463 ? -31.624 20.164 0.246 1.00 60.47 463 ARG A O 1
ATOM 3589 N N . ASN A 1 464 ? -30.246 18.402 -0.032 1.00 54.28 464 ASN A N 1
ATOM 3590 C CA . ASN A 1 464 ? -30.089 18.521 -1.484 1.00 54.28 464 ASN A CA 1
ATOM 3591 C C . ASN A 1 464 ? -31.127 17.687 -2.256 1.00 54.28 464 ASN A C 1
ATOM 3593 O O . ASN A 1 464 ? -31.270 17.859 -3.461 1.00 54.28 464 ASN A O 1
ATOM 3597 N N . GLU A 1 465 ? -31.842 16.787 -1.577 1.00 49.62 465 GLU A N 1
ATOM 3598 C CA . GLU A 1 465 ? -33.040 16.124 -2.095 1.00 49.62 465 GLU A CA 1
ATOM 3599 C C . GLU A 1 465 ? -34.252 17.005 -1.734 1.00 49.62 465 GLU A C 1
ATOM 3601 O O . GLU A 1 465 ? -34.811 16.887 -0.644 1.00 49.62 465 GLU A O 1
ATOM 3606 N N . GLU A 1 466 ? -34.615 17.957 -2.604 1.00 40.91 466 GLU A N 1
ATOM 3607 C CA . GLU A 1 466 ? -35.852 18.738 -2.443 1.00 40.91 466 GLU A CA 1
ATOM 3608 C C . GLU A 1 466 ? -37.068 17.795 -2.346 1.00 40.91 466 GLU A C 1
ATOM 3610 O O . GLU A 1 466 ? -37.140 16.798 -3.074 1.00 40.91 466 GLU A O 1
ATOM 3615 N N . PRO A 1 467 ? -38.050 18.078 -1.469 1.00 39.62 467 PRO A N 1
ATOM 3616 C CA . PRO A 1 467 ? -39.293 17.319 -1.459 1.00 39.62 467 PRO A CA 1
ATOM 3617 C C . PRO A 1 467 ? -40.000 17.494 -2.814 1.00 39.62 467 PRO A C 1
ATOM 3619 O O . PRO A 1 467 ? -39.931 18.585 -3.386 1.00 39.62 467 PRO A O 1
ATOM 3622 N N . PRO A 1 468 ? -40.703 16.468 -3.338 1.00 39.44 468 PRO A N 1
ATOM 3623 C CA . PRO A 1 468 ? -41.465 16.633 -4.568 1.00 39.44 468 PRO A CA 1
ATOM 3624 C C . PRO A 1 468 ? -42.423 17.810 -4.386 1.00 39.44 468 PRO A C 1
ATOM 3626 O O . PRO A 1 468 ? -43.137 17.875 -3.380 1.00 39.44 468 PRO A O 1
ATOM 3629 N N . LEU A 1 469 ? -42.375 18.744 -5.342 1.00 41.03 469 LEU A N 1
ATOM 3630 C CA . LEU A 1 469 ? -43.248 19.910 -5.436 1.00 41.03 469 LEU A CA 1
ATOM 3631 C C . LEU A 1 469 ? -44.664 19.500 -5.027 1.00 41.03 469 LEU A C 1
ATOM 3633 O O . LEU A 1 469 ? -45.325 18.732 -5.728 1.00 41.03 469 LEU A O 1
ATOM 3637 N N . ARG A 1 470 ? -45.123 19.988 -3.867 1.00 40.34 470 ARG A N 1
ATOM 3638 C CA . ARG A 1 470 ? -46.546 19.950 -3.532 1.00 40.34 470 ARG A CA 1
ATOM 3639 C C . ARG A 1 470 ? -47.254 20.665 -4.672 1.00 40.34 470 ARG A C 1
ATOM 3641 O O . ARG A 1 470 ? -47.014 21.851 -4.880 1.00 40.34 470 ARG A O 1
ATOM 3648 N N . SER A 1 471 ? -48.069 19.917 -5.408 1.00 38.81 471 SER A N 1
ATOM 3649 C CA . SER A 1 471 ? -48.938 20.421 -6.461 1.00 38.81 471 SER A CA 1
ATOM 3650 C C . SER A 1 471 ? -49.665 21.663 -5.958 1.00 38.81 471 SER A C 1
ATOM 3652 O O . SER A 1 471 ? -50.501 21.587 -5.054 1.00 38.81 471 SER A O 1
ATOM 3654 N N . ALA A 1 472 ? -49.306 22.810 -6.521 1.00 43.78 472 ALA A N 1
ATOM 3655 C CA . ALA A 1 472 ? -50.121 24.000 -6.458 1.00 43.78 472 ALA A CA 1
ATOM 3656 C C . ALA A 1 472 ? -51.328 23.738 -7.354 1.00 43.78 472 ALA A C 1
ATOM 3658 O O . ALA A 1 472 ? -51.248 23.995 -8.541 1.00 43.78 472 ALA A O 1
ATOM 3659 N N . ASP A 1 473 ? -52.390 23.159 -6.801 1.00 40.25 473 ASP A N 1
ATOM 3660 C CA . ASP A 1 473 ? -53.712 23.171 -7.419 1.00 40.25 473 ASP A CA 1
ATOM 3661 C C . ASP A 1 473 ? -54.778 22.907 -6.358 1.00 40.25 473 ASP A C 1
ATOM 3663 O O . ASP A 1 473 ? -54.918 21.790 -5.866 1.00 40.25 473 ASP A O 1
ATOM 3667 N N . THR A 1 474 ? -55.491 23.985 -6.018 1.00 38.34 474 THR A N 1
ATOM 3668 C CA . THR A 1 474 ? -56.895 24.124 -5.568 1.00 38.34 474 THR A CA 1
ATOM 3669 C C . THR A 1 474 ? -57.051 25.091 -4.396 1.00 38.34 474 THR A C 1
ATOM 3671 O O . THR A 1 474 ? -57.345 24.728 -3.262 1.00 38.34 474 THR A O 1
ATOM 3674 N N . ALA A 1 475 ? -56.912 26.378 -4.711 1.00 35.78 475 ALA A N 1
ATOM 3675 C CA . ALA A 1 475 ? -57.505 27.460 -3.938 1.00 35.78 475 ALA A CA 1
ATOM 3676 C C . ALA A 1 475 ? -58.386 28.299 -4.871 1.00 35.78 475 ALA A C 1
ATOM 3678 O O . ALA A 1 475 ? -57.962 29.346 -5.335 1.00 35.78 475 ALA A O 1
ATOM 3679 N N . THR A 1 476 ? -59.604 27.824 -5.150 1.00 37.31 476 THR A N 1
ATOM 3680 C CA . THR A 1 476 ? -60.715 28.646 -5.668 1.00 37.31 476 THR A CA 1
ATOM 3681 C C . THR A 1 476 ? -62.033 27.886 -5.516 1.00 37.31 476 THR A C 1
ATOM 3683 O O . THR A 1 476 ? -62.288 26.965 -6.283 1.00 37.31 476 THR A O 1
ATOM 3686 N N . ALA A 1 477 ? -62.836 28.273 -4.520 1.00 33.97 477 ALA A N 1
ATOM 3687 C CA . ALA A 1 477 ? -64.311 28.258 -4.500 1.00 33.97 477 ALA A CA 1
ATOM 3688 C C . ALA A 1 477 ? -64.771 28.684 -3.084 1.00 33.97 477 ALA A C 1
ATOM 3690 O O . ALA A 1 477 ? -64.778 27.877 -2.163 1.00 33.97 477 ALA A O 1
ATOM 3691 N N . THR A 1 478 ? -64.774 29.981 -2.770 1.00 35.50 478 THR A N 1
ATOM 3692 C CA . THR A 1 478 ? -65.970 30.851 -2.683 1.00 35.50 478 THR A CA 1
ATOM 3693 C C . THR A 1 478 ? -67.072 30.365 -1.717 1.00 35.50 478 THR A C 1
ATOM 3695 O O . THR A 1 478 ? -67.647 29.299 -1.892 1.00 35.50 478 THR A O 1
ATOM 3698 N N . SER A 1 479 ? -67.347 31.218 -0.717 1.00 34.88 479 SER A N 1
ATOM 3699 C CA . SER A 1 479 ? -68.568 31.400 0.107 1.00 34.88 479 SER A CA 1
ATOM 3700 C C . SER A 1 479 ? -69.859 30.747 -0.429 1.00 34.88 479 SER A C 1
ATOM 3702 O O . SER A 1 479 ? -70.122 30.857 -1.620 1.00 34.88 479 SER A O 1
ATOM 3704 N N . ALA A 1 480 ? -70.775 30.171 0.358 1.00 34.09 480 ALA A N 1
ATOM 3705 C CA . ALA A 1 480 ? -71.462 30.700 1.548 1.00 34.09 480 ALA A CA 1
ATOM 3706 C C . ALA A 1 480 ? -72.298 29.574 2.238 1.00 34.09 480 ALA A C 1
ATOM 3708 O O . ALA A 1 480 ? -72.428 28.496 1.658 1.00 34.09 480 ALA A O 1
ATOM 3709 N N . PRO A 1 481 ? -72.870 29.785 3.445 1.00 57.66 481 PRO A N 1
ATOM 3710 C CA . PRO A 1 481 ? -73.502 28.732 4.248 1.00 57.66 481 PRO A CA 1
ATOM 3711 C C . PRO A 1 481 ? -75.035 28.707 4.119 1.00 57.66 481 PRO A C 1
ATOM 3713 O O . PRO A 1 481 ? -75.642 29.773 4.091 1.00 57.66 481 PRO A O 1
ATOM 3716 N N . GLU A 1 482 ? -75.681 27.532 4.186 1.00 34.47 482 GLU A N 1
ATOM 3717 C CA . GLU A 1 482 ? -77.067 27.459 4.681 1.00 34.47 482 GLU A CA 1
ATOM 3718 C C . GLU A 1 482 ? -77.529 26.073 5.191 1.00 34.47 482 GLU A C 1
ATOM 3720 O O . GLU A 1 482 ? -77.511 25.083 4.473 1.00 34.47 482 GLU A O 1
ATOM 3725 N N . ARG A 1 483 ? -77.937 26.088 6.473 1.00 35.81 483 ARG A N 1
ATOM 3726 C CA . ARG A 1 483 ? -79.059 25.412 7.169 1.00 35.81 483 ARG A CA 1
ATOM 3727 C C . ARG A 1 483 ? -79.393 23.923 6.938 1.00 35.81 483 ARG A C 1
ATOM 3729 O O . ARG A 1 483 ? -79.862 23.522 5.886 1.00 35.81 483 ARG A O 1
ATOM 3736 N N . ASN A 1 484 ? -79.367 23.219 8.077 1.00 40.25 484 ASN A N 1
ATOM 3737 C CA . ASN A 1 484 ? -80.384 22.319 8.653 1.00 40.25 484 ASN A CA 1
ATOM 3738 C C . ASN A 1 484 ? -81.111 21.302 7.752 1.00 40.25 484 ASN A C 1
ATOM 3740 O O . ASN A 1 484 ? -82.054 21.665 7.052 1.00 40.25 484 ASN A O 1
ATOM 3744 N N . ALA A 1 485 ? -80.843 20.017 7.997 1.00 35.97 485 ALA A N 1
ATOM 3745 C CA . ALA A 1 485 ? -81.764 19.088 8.672 1.00 35.97 485 ALA A CA 1
ATOM 3746 C C . ALA A 1 485 ? -80.981 17.863 9.165 1.00 35.97 485 ALA A C 1
ATOM 3748 O O . ALA A 1 485 ? -80.094 17.407 8.407 1.00 35.97 485 ALA A O 1
#

Sequence (485 aa):
MATSGTTDAGTTKERRPLTGWRAKLPRIPDPVDVELGVAPKKAFNTWLTLSVAILAAGIGLNWYLTDGTWMVPESVDLSEANVFGATRTQFLTTHPYDVVTAVLFVAANLFLAVSLLKPAEGTHRPGLVGRDLALTWLGIAAAGAIAYWGYHTYGATTGVVLLAGFATIVALFVLGARFFPWLARRPGMHRFLSWMGKRRHPVRAIGWTVFGAHWAMTAVNLYYIEDGDVVNALFAATSVFVLTYFAYQEFISKRLGEDNASLRFAAGAVVIASTVWYAFLRVEVLAEWLIETVAGHTMWLLGVLGQDVRIGVDDRTGFVSAIDYPAYPGRTVIIILACTAIQSMMIFVSAALAVSGAKWKNRLAVIGVTVPVVYFLNLLRNAGIIFGWETRWLEKTLGISQDAAFSLAHNWLGKVGSLIALVFIAIYMFAVLPQVVAAVVGILDLPRRRGPIEQHVRHLRGRNEEPPLRSADTATATSAPERNA

pLDDT: mean 73.43, std 20.09, range [28.17, 97.31]